Protein AF-A0AAV6XQB9-F1 (afdb_monomer)

Mean predicted aligned error: 14.84 Å

InterPro domains:
  IPR027074 Integrator complex subunit 9 [PTHR46094] (30-256)
  IPR036866 Ribonuclease Z/Hydroxyacylglutathione hydrolase-like [SSF56281] (29-316)

pLDDT: mean 72.4, std 21.16, range [22.03, 95.62]

Solvent-accessible surface area (backbone atoms only — not comparable to full-atom values): 26465 Å² total; per-residue (Å²): 115,74,74,59,58,58,51,51,52,57,56,52,44,62,76,70,71,60,79,74,77,53,66,74,56,53,50,50,52,53,63,52,57,74,69,62,81,89,80,54,72,76,42,79,45,64,50,92,34,38,32,34,42,33,36,32,42,14,6,60,38,72,85,39,50,23,39,41,39,36,38,74,58,47,32,37,28,41,42,44,50,22,28,53,65,36,98,46,8,27,46,34,54,62,74,81,52,46,80,23,48,31,51,47,71,70,60,64,37,83,73,93,62,91,71,76,80,73,75,72,71,91,68,94,61,55,74,68,58,52,43,52,53,28,52,51,64,50,64,50,58,63,68,52,50,55,50,51,51,52,51,49,50,53,43,51,56,45,50,54,36,40,75,72,57,34,62,42,81,44,76,47,70,50,64,54,58,51,57,51,48,51,43,49,46,56,52,52,33,58,74,72,72,53,90,55,50,32,36,38,33,28,80,54,36,68,58,56,61,57,52,68,71,72,54,54,88,41,30,16,68,75,46,42,53,33,44,77,68,72,42,76,72,55,60,64,63,56,31,39,76,71,69,37,39,44,73,33,58,50,79,83,47,92,82,67,82,59,82,33,29,40,36,40,28,40,54,86,61,55,64,66,68,71,44,52,90,56,64,89,70,92,80,88,89,84,89,83,86,72,90,77,30,33,43,64,74,48,48,55,34,49,47,69,64,35,61,46,46,32,38,55,50,85,47,58,87,73,50,71,84,70,92,59,98,68,86,73,46,69,46,56,91,96,58,88,76,84,80,67,74,71,59,90,73,75,76,64,48,61,38,68,82,45,51,73,65,63,56,72,44,78,40,88,90,73,84,40,60,47,57,75,82,82,60,36,81,45,67,49,76,24,34,42,32,36,34,70,53,87,86,74,86,73,83,89,78,94,82,84,82,93,79,80,100,72,82,84,71,85,60,101,71,89,67,85,72,88,78,82,86,75,82,74,58,75,71,62,56,54,52,54,56,56,64,73,73,107

Secondary structure (DSSP, 8-state):
-HHHHHHHHHHHHHHTT--PPPHHHHHHHHHHHTTPPP--BT-EEEETTTEEEEEEE-SSSTT-EEEEEEETTEEEEEE-S--SS-SSBPP---GGGTT-SEEEE---BPPSS-------------HHHHHHHHHHHHT-SHHHHHHHHHHHHHHHHHHHHHHTT--EEEE---HHHHHHHHHHHHHHHHHTT----EEEE-TTHHHHHHHTTT-GGGB-HHHHHHHHTT--S-HHHHHHHTTSEEEES-TT-TT---SS-EEEE-BTB-HHHHHGGG-S------------S-BHHHHHHHHHHH--SEEEGGGGGTS----SSS--EEE-TTPPP------SS--EEE-HHHHTT--EEEETTTTEEEE----EEEEETTEEEEE------------------------SSS---PPP-----HHHHHHHHHHT--

Foldseek 3Di:
DVVVVVVVVVVVCVVLPPPDDDPVVVVVVVVVVVPDDDDDAPGWDDDPQFKTKHWHDQQPAQPHTKIWIAGLQFIEIEREFHAQDHPWFAGGPLVVLARHQYYHYPDADDDPDPDDPPPPPPDPDDLVVLLVVLVCVRPDCVQVVVQVVLLLVLLVVLVVQLVVQAEAAAAEAGLRSVLVNLVSNVVSCVVVVHQAAEEEEALCQVVSVVVSPPCQVGTYPVLVVCVVVVHDSGPQVVCVVVRRYYYYHALPPPPNPDTSHYYYYYHPPPVCSSCVVVPPDDDDDDDDDHRRGHHLVSVQSSCSNRVHQEEAPVCVVVHDPDPDPDHHYYDDDPDDDDRGRPCPPADEAEPPVQLLQFDWDQDPPPRATDGDTDFDWDRGNSHTYGDNDDDPDDDDDDDDDDDDDDDWDDDPPPDTDHDDDHGDDPVSVVVSVVVVVD

Sequence (438 aa):
MQKAHSLSIVEENKAYGLSEIPEPLLKLLRDCMLKVESLKYGEEVCYNGILILKAFSSGLEIGTCNWSITGPKGSFAYISNSVFTSATATSFNYEALKRSDVIVYSDFSSSDAPDKFDNASQSTLSFDDANSEASTALLNADEYLEEMEKLDFICSCSMDAINSGGSVLIPIGRIGIILRLLERFALGLASENVKVPIFVVSSVAEELMAFTNIIPEWLCERWQDRLYSGQPLFYHEEMIKDGRLYLFPSIHSRNLLDPKSLFVMEEGVDANLALLPFRPVAMKAFQCSFLSGLKIQKSQHLLKILQPRHFPETLRQHISPVKTSSWFDYYSKSKTLHIPNTKEDSEIDIEVELARQLNYTKLKQQDMNISRLKGALVVKDGRFVANQGTGKKGVQDRSRKAGTPGIELEELGGRSYPCCFTKLESRVLAASQAASQG

Nearest PDB structures (foldseek):
  7sn8-assembly1_I  TM=7.537E-01  e=1.782E-21  Drosophila melanogaster
  7pks-assembly1_i  TM=6.955E-01  e=2.136E-21  Homo sapiens
  8rc4-assembly1_i  TM=7.092E-01  e=1.090E-20  Homo sapiens
  8r2d-assembly1_B  TM=6.041E-01  e=9.441E-11  Homo sapiens
  8rc4-assembly1_k  TM=5.294E-01  e=1.639E-11  Homo sapiens

Radius of gyration: 30.22 Å; Cα contacts (8 Å, |Δi|>4): 568; chains: 1; bounding box: 80×54×92 Å

Structure (mmCIF, N/CA/C/O backbone):
data_AF-A0AAV6XQB9-F1
#
_entry.id   AF-A0AAV6XQB9-F1
#
loop_
_atom_site.group_PDB
_atom_site.id
_atom_site.type_symbol
_atom_site.label_atom_id
_atom_site.label_alt_id
_atom_site.label_comp_id
_atom_site.label_asym_id
_atom_site.label_entity_id
_atom_site.label_seq_id
_atom_site.pdbx_PDB_ins_code
_atom_site.Cartn_x
_atom_site.Cartn_y
_atom_site.Cartn_z
_atom_site.occupancy
_atom_site.B_iso_or_equiv
_atom_site.auth_seq_id
_atom_site.auth_comp_id
_atom_site.auth_asym_id
_atom_site.auth_atom_id
_atom_site.pdbx_PDB_model_num
ATOM 1 N N . MET A 1 1 ? -31.267 -20.004 5.397 1.00 33.47 1 MET A N 1
ATOM 2 C CA . MET A 1 1 ? -31.120 -18.754 6.179 1.00 33.47 1 MET A CA 1
ATOM 3 C C . MET A 1 1 ? -30.191 -17.719 5.524 1.00 33.47 1 MET A C 1
ATOM 5 O O . MET A 1 1 ? -30.511 -16.547 5.616 1.00 33.47 1 MET A O 1
ATOM 9 N N . GLN A 1 2 ? -29.152 -18.093 4.758 1.00 28.95 2 GLN A N 1
ATOM 10 C CA . GLN A 1 2 ? -28.299 -17.149 3.989 1.00 28.95 2 GLN A CA 1
ATOM 11 C C . GLN A 1 2 ? -29.017 -16.321 2.897 1.00 28.95 2 GLN A C 1
ATOM 13 O O . GLN A 1 2 ? -28.632 -15.188 2.626 1.00 28.95 2 GLN A O 1
ATOM 18 N N . LYS A 1 3 ? -30.094 -16.845 2.293 1.00 26.11 3 LYS A N 1
ATOM 19 C CA . LYS A 1 3 ? -30.870 -16.130 1.258 1.00 26.11 3 LYS A CA 1
ATOM 20 C C . LYS A 1 3 ? -31.756 -15.001 1.808 1.00 26.11 3 LYS A C 1
ATOM 22 O O . LYS A 1 3 ? -32.140 -14.117 1.059 1.00 26.11 3 LYS A O 1
ATOM 27 N N . ALA A 1 4 ? -32.088 -15.038 3.101 1.00 27.38 4 ALA A N 1
ATOM 28 C CA . ALA A 1 4 ? -32.913 -14.014 3.748 1.00 27.38 4 ALA A CA 1
ATOM 29 C C . ALA A 1 4 ? -32.079 -12.798 4.197 1.00 27.38 4 ALA A C 1
ATOM 31 O O . ALA A 1 4 ? -32.572 -11.679 4.161 1.00 27.38 4 ALA A O 1
ATOM 32 N N . HIS A 1 5 ? -30.801 -13.010 4.537 1.00 33.94 5 HIS A N 1
ATOM 33 C CA . HIS A 1 5 ? -29.859 -11.943 4.904 1.00 33.94 5 HIS A CA 1
ATOM 34 C C . HIS A 1 5 ? -29.379 -11.109 3.705 1.00 33.94 5 HIS A C 1
ATOM 36 O O . HIS A 1 5 ? -29.116 -9.922 3.840 1.00 33.94 5 HIS A O 1
ATOM 42 N N . SER A 1 6 ? -29.294 -11.710 2.516 1.00 34.44 6 SER A N 1
ATOM 43 C CA . SER A 1 6 ? -28.944 -10.993 1.280 1.00 34.44 6 SER A CA 1
ATOM 44 C C . SER A 1 6 ? -30.076 -10.070 0.811 1.00 34.44 6 SER A C 1
ATOM 46 O O . SER A 1 6 ? -29.811 -8.984 0.312 1.00 34.44 6 SER A O 1
ATOM 48 N N . LEU A 1 7 ? -31.337 -10.459 1.032 1.00 32.03 7 LEU A N 1
ATOM 49 C CA . LEU A 1 7 ? -32.508 -9.622 0.749 1.00 32.03 7 LEU A CA 1
ATOM 50 C C . LEU A 1 7 ? -32.638 -8.436 1.721 1.00 32.03 7 LEU A C 1
ATOM 52 O O . LEU A 1 7 ? -33.006 -7.351 1.282 1.00 32.03 7 LEU A O 1
ATOM 56 N N . SER A 1 8 ? -32.280 -8.599 3.003 1.00 39.69 8 SER A N 1
ATOM 57 C CA . SER A 1 8 ? -32.370 -7.503 3.982 1.00 39.69 8 SER A CA 1
ATOM 58 C C . SER A 1 8 ? -31.352 -6.387 3.732 1.00 39.69 8 SER A C 1
ATOM 60 O O . SER A 1 8 ? -31.676 -5.222 3.925 1.00 39.69 8 SER A O 1
ATOM 62 N N . ILE A 1 9 ? -30.154 -6.725 3.242 1.00 43.25 9 ILE A N 1
ATOM 63 C CA . ILE A 1 9 ? -29.116 -5.743 2.879 1.00 43.25 9 ILE A CA 1
ATOM 64 C C . ILE A 1 9 ? -29.533 -4.943 1.632 1.00 43.25 9 ILE A C 1
ATOM 66 O O . ILE A 1 9 ? -29.318 -3.736 1.565 1.00 43.25 9 ILE A O 1
ATOM 70 N N . VAL A 1 10 ? -30.182 -5.594 0.659 1.00 42.09 10 VAL A N 1
ATOM 71 C CA . VAL A 1 10 ? -30.707 -4.934 -0.553 1.00 42.09 10 VAL A CA 1
ATOM 72 C C . VAL A 1 10 ? -31.860 -3.978 -0.219 1.00 42.09 10 VAL A C 1
ATOM 74 O O . VAL A 1 10 ? -31.963 -2.899 -0.803 1.00 42.09 10 VAL A O 1
ATOM 77 N N . GLU A 1 11 ? -32.726 -4.340 0.730 1.00 38.72 11 GLU A N 1
ATOM 78 C CA . GLU A 1 11 ? -33.806 -3.458 1.188 1.00 38.72 11 GLU A CA 1
ATOM 79 C C . GLU A 1 11 ? -33.295 -2.293 2.053 1.00 38.72 11 GLU A C 1
ATOM 81 O O . GLU A 1 11 ? -33.786 -1.174 1.899 1.00 38.72 11 GLU A O 1
ATOM 86 N N . GLU A 1 12 ? -32.269 -2.504 2.888 1.00 43.62 12 GLU A N 1
ATOM 87 C CA . GLU A 1 12 ? -31.626 -1.432 3.664 1.00 43.62 12 GLU A CA 1
ATOM 88 C C . GLU A 1 12 ? -30.863 -0.445 2.768 1.00 43.62 12 GLU A C 1
ATOM 90 O O . GLU A 1 12 ? -31.026 0.762 2.926 1.00 43.62 12 GLU A O 1
ATOM 95 N N . ASN A 1 13 ? -30.123 -0.908 1.755 1.00 42.16 13 ASN A N 1
ATOM 96 C CA . ASN A 1 13 ? -29.387 -0.025 0.837 1.00 42.16 13 ASN A CA 1
ATOM 97 C C . ASN A 1 13 ? -30.308 0.892 0.008 1.00 42.16 13 ASN A C 1
ATOM 99 O O . ASN A 1 13 ? -29.942 2.031 -0.293 1.00 42.16 13 ASN A O 1
ATOM 103 N N . LYS A 1 14 ? -31.539 0.449 -0.291 1.00 40.25 14 LYS A N 1
ATOM 104 C CA . LYS A 1 14 ? -32.573 1.288 -0.924 1.00 40.25 14 LYS A CA 1
ATOM 105 C C . LYS A 1 14 ? -33.081 2.407 -0.016 1.00 40.25 14 LYS A C 1
ATOM 107 O O . LYS A 1 14 ? -33.463 3.458 -0.527 1.00 40.25 14 LYS A O 1
ATOM 112 N N . ALA A 1 15 ? -33.082 2.211 1.303 1.00 41.91 15 ALA A N 1
ATOM 113 C CA . ALA A 1 15 ? -33.551 3.213 2.260 1.00 41.91 15 ALA A CA 1
ATOM 114 C C . ALA A 1 15 ? -32.586 4.408 2.403 1.00 41.91 15 ALA A C 1
ATOM 116 O O . ALA A 1 15 ? -33.024 5.495 2.775 1.00 41.91 15 ALA A O 1
ATOM 117 N N . TYR A 1 16 ? -31.302 4.234 2.056 1.00 43.53 16 TYR A N 1
ATOM 118 C CA . TYR A 1 16 ? -30.253 5.254 2.213 1.00 43.53 16 TYR A CA 1
ATOM 119 C C . TYR A 1 16 ? -29.838 5.965 0.914 1.00 43.53 16 TYR A C 1
ATOM 121 O O . TYR A 1 16 ? -28.901 6.759 0.927 1.00 43.53 16 TYR A O 1
ATOM 129 N N . GLY A 1 17 ? -30.529 5.730 -0.208 1.00 38.50 17 GLY A N 1
ATOM 130 C CA . GLY A 1 17 ? -30.311 6.493 -1.445 1.00 38.50 17 GLY A CA 1
ATOM 131 C C . GLY A 1 17 ? -28.944 6.284 -2.112 1.00 38.50 17 GLY A C 1
ATOM 132 O O . GLY A 1 17 ? -28.567 7.074 -2.978 1.00 38.50 17 GLY A O 1
ATOM 133 N N . LEU A 1 18 ? -28.210 5.229 -1.748 1.00 49.78 18 LEU A N 1
ATOM 134 C CA . LEU A 1 18 ? -27.000 4.816 -2.453 1.00 49.78 18 LEU A CA 1
ATOM 135 C C . LEU A 1 18 ? -27.424 4.256 -3.815 1.00 49.78 18 LEU A C 1
ATOM 137 O O . LEU A 1 18 ? -28.077 3.218 -3.895 1.00 49.78 18 LEU A O 1
ATOM 141 N N . SER A 1 19 ? -27.109 4.971 -4.895 1.00 48.19 19 SER A N 1
ATOM 142 C CA . SER A 1 19 ? -27.397 4.507 -6.251 1.00 48.19 19 SER A CA 1
ATOM 143 C C . SER A 1 19 ? -26.644 3.200 -6.504 1.00 48.19 19 SER A C 1
ATOM 145 O O . SER A 1 19 ? -25.418 3.218 -6.625 1.00 48.19 19 SER A O 1
ATOM 147 N N . GLU A 1 20 ? -27.359 2.075 -6.578 1.00 64.00 20 GLU A N 1
ATOM 148 C CA . GLU A 1 20 ? -26.778 0.809 -7.027 1.00 64.00 20 GLU A CA 1
ATOM 149 C C . GLU A 1 20 ? -26.096 1.035 -8.381 1.00 64.00 20 GLU A C 1
ATOM 151 O O . GLU A 1 20 ? -26.683 1.599 -9.311 1.00 64.00 20 GLU A O 1
ATOM 156 N N . ILE A 1 21 ? -24.832 0.619 -8.481 1.00 66.50 21 ILE A N 1
ATOM 157 C CA . ILE A 1 21 ? -24.097 0.619 -9.745 1.00 66.50 21 ILE A CA 1
ATOM 158 C C . ILE A 1 21 ? -24.926 -0.214 -10.736 1.00 66.50 21 ILE A C 1
ATOM 160 O O . ILE A 1 21 ? -25.202 -1.379 -10.443 1.00 66.50 21 ILE A O 1
ATOM 164 N N . PRO A 1 22 ? -25.335 0.332 -11.897 1.00 83.12 22 PRO A N 1
ATOM 165 C CA . PRO A 1 22 ? -26.182 -0.400 -12.831 1.00 83.12 22 PRO A CA 1
ATOM 166 C C . PRO A 1 22 ? -25.561 -1.747 -13.226 1.00 83.12 22 PRO A C 1
ATOM 168 O O . PRO A 1 22 ? -24.375 -1.806 -13.547 1.00 83.12 22 PRO A O 1
ATOM 171 N N . GLU A 1 23 ? -26.358 -2.818 -13.285 1.00 82.50 23 GLU A N 1
ATOM 172 C CA . GLU A 1 23 ? -25.892 -4.167 -13.668 1.00 82.50 23 GLU A CA 1
ATOM 173 C C . GLU A 1 23 ? -25.026 -4.217 -14.948 1.00 82.50 23 GLU A C 1
ATOM 175 O O . GLU A 1 23 ? -24.002 -4.905 -14.959 1.00 82.50 23 GLU A O 1
ATOM 180 N N . PRO A 1 24 ? -25.328 -3.455 -16.023 1.00 87.12 24 PRO A N 1
ATOM 181 C CA . PRO A 1 24 ? -24.446 -3.394 -17.189 1.00 87.12 24 PRO A CA 1
ATOM 182 C C . PRO A 1 24 ? -23.031 -2.887 -16.870 1.00 87.12 24 PRO A C 1
ATOM 184 O O . PRO A 1 24 ? -22.060 -3.366 -17.455 1.00 87.12 24 PRO A O 1
ATOM 187 N N . LEU A 1 25 ? -22.905 -1.941 -15.935 1.00 83.50 25 LEU A N 1
ATOM 188 C CA . LEU A 1 25 ? -21.622 -1.400 -15.491 1.00 83.50 25 LEU A CA 1
ATOM 189 C C . LEU A 1 25 ? -20.886 -2.398 -14.587 1.00 83.50 25 LEU A C 1
ATOM 191 O O . LEU A 1 25 ? -19.683 -2.578 -14.752 1.00 83.50 25 LEU A O 1
ATOM 195 N N . LEU A 1 26 ? -21.595 -3.118 -13.710 1.00 82.50 26 LEU A N 1
ATOM 196 C CA . LEU A 1 26 ? -21.008 -4.216 -12.927 1.00 82.50 26 LEU A CA 1
ATOM 197 C C . LEU A 1 26 ? -20.452 -5.323 -13.826 1.00 82.50 26 LEU A C 1
ATOM 199 O O . LEU A 1 26 ? -19.351 -5.822 -13.588 1.00 82.50 26 LEU A O 1
ATOM 203 N N . LYS A 1 27 ? -21.181 -5.687 -14.885 1.00 86.75 27 LYS A N 1
ATOM 204 C CA . LYS A 1 27 ? -20.696 -6.646 -15.881 1.00 86.75 27 LYS A CA 1
ATOM 205 C C . LYS A 1 27 ? -19.424 -6.144 -16.566 1.00 86.75 27 LYS A C 1
ATOM 207 O O . LYS A 1 27 ? -18.450 -6.885 -16.629 1.00 86.75 27 LYS A O 1
ATOM 212 N N . LEU A 1 28 ? -19.411 -4.887 -17.014 1.00 92.25 28 LEU A N 1
ATOM 213 C CA . LEU A 1 28 ? -18.231 -4.286 -17.637 1.00 92.25 28 LEU A CA 1
ATOM 214 C C . LEU A 1 28 ? -17.018 -4.296 -16.696 1.00 92.25 28 LEU A C 1
ATOM 216 O O . LEU A 1 28 ? -15.921 -4.637 -17.126 1.00 92.25 28 LEU A O 1
ATOM 220 N N . LEU A 1 29 ? -17.212 -3.961 -15.417 1.00 88.81 29 LEU A N 1
ATOM 221 C CA . LEU A 1 29 ? -16.146 -4.006 -14.416 1.00 88.81 29 LEU A CA 1
ATOM 222 C C . LEU A 1 29 ? -15.576 -5.421 -14.271 1.00 88.81 29 LEU A C 1
ATOM 224 O O . LEU A 1 29 ? -14.361 -5.589 -14.342 1.00 88.81 29 LEU A O 1
ATOM 228 N N . ARG A 1 30 ? -16.430 -6.446 -14.152 1.00 88.81 30 ARG A N 1
ATOM 229 C CA . ARG A 1 30 ? -15.986 -7.851 -14.096 1.00 88.81 30 ARG A CA 1
ATOM 230 C C . ARG A 1 30 ? -15.210 -8.251 -15.354 1.00 88.81 30 ARG A C 1
ATOM 232 O O . ARG A 1 30 ? -14.126 -8.815 -15.240 1.00 88.81 30 ARG A O 1
ATOM 239 N N . ASP A 1 31 ? -15.719 -7.902 -16.535 1.00 93.12 31 ASP A N 1
ATOM 240 C CA . ASP A 1 31 ? -15.073 -8.201 -17.819 1.00 93.12 31 ASP A CA 1
ATOM 241 C C . ASP A 1 31 ? -13.705 -7.505 -17.959 1.00 93.12 31 ASP A C 1
ATOM 243 O O . ASP A 1 31 ? -12.794 -8.043 -18.590 1.00 93.12 31 ASP A O 1
ATOM 247 N N . CYS A 1 32 ? -13.539 -6.314 -17.375 1.00 94.50 32 CYS A N 1
ATOM 248 C CA . CYS A 1 32 ? -12.252 -5.622 -17.302 1.00 94.50 32 CYS A CA 1
ATOM 249 C C . CYS A 1 32 ? -11.287 -6.310 -16.330 1.00 94.50 32 CYS A C 1
ATOM 251 O O . CYS A 1 32 ? -10.130 -6.514 -16.689 1.00 94.50 32 CYS A O 1
ATOM 253 N N . MET A 1 33 ? -11.752 -6.712 -15.143 1.00 91.06 33 MET A N 1
ATOM 254 C CA . MET A 1 33 ? -10.909 -7.383 -14.145 1.00 91.06 33 MET A CA 1
ATOM 255 C C . MET A 1 33 ? -10.370 -8.731 -14.637 1.00 91.06 33 MET A C 1
ATOM 257 O O . MET A 1 33 ? -9.247 -9.089 -14.303 1.00 91.06 33 MET A O 1
ATOM 261 N N . LEU A 1 34 ? -11.109 -9.442 -15.497 1.00 93.44 34 LEU A N 1
ATOM 262 C CA . LEU A 1 34 ? -10.647 -10.691 -16.124 1.00 93.44 34 LEU A CA 1
ATOM 263 C C . LEU A 1 34 ? -9.473 -10.508 -17.103 1.00 93.44 34 LEU A C 1
ATOM 265 O O . LEU A 1 34 ? -8.852 -11.494 -17.490 1.00 93.44 34 LEU A O 1
ATOM 269 N N . LYS A 1 3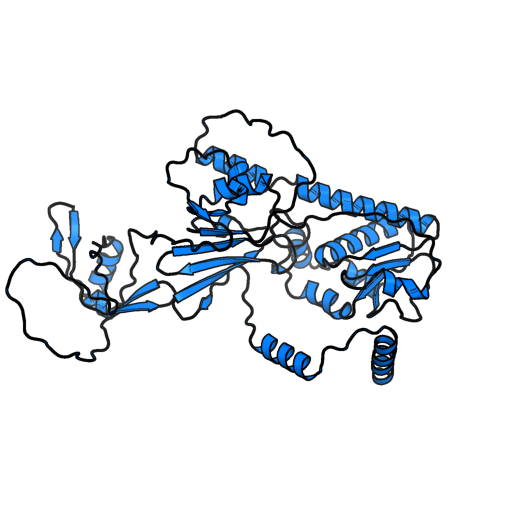5 ? -9.184 -9.273 -17.531 1.00 94.31 35 LYS A N 1
ATOM 270 C CA . LYS A 1 35 ? -8.063 -8.945 -18.430 1.00 94.31 35 LYS A CA 1
ATOM 271 C C . LYS A 1 35 ? -6.820 -8.472 -17.680 1.00 94.31 35 LYS A C 1
ATOM 273 O O . LYS A 1 35 ? -5.807 -8.197 -18.316 1.00 94.31 35 LYS A O 1
ATOM 278 N N . VAL A 1 36 ? -6.918 -8.292 -16.363 1.00 93.38 36 VAL A N 1
ATOM 279 C CA . VAL A 1 36 ? -5.799 -7.842 -15.538 1.00 93.38 36 VAL A CA 1
ATOM 280 C C . VAL A 1 36 ? -4.881 -9.029 -15.288 1.00 93.38 36 VAL A C 1
ATOM 282 O O . VAL A 1 36 ? -5.306 -10.058 -14.768 1.00 93.38 36 VAL A O 1
ATOM 285 N N . GLU A 1 37 ? -3.61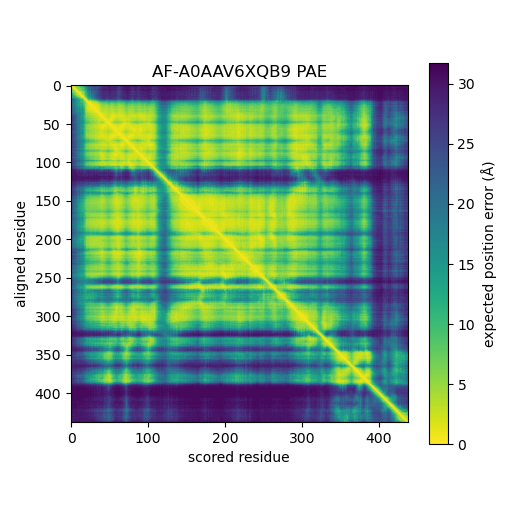4 -8.866 -15.641 1.00 91.38 37 GLU A N 1
ATOM 286 C CA . GLU A 1 37 ? -2.561 -9.828 -15.338 1.00 91.38 37 GLU A CA 1
ATOM 287 C C . GLU A 1 37 ? -1.799 -9.368 -14.092 1.00 91.38 37 GLU A C 1
ATOM 289 O O . GLU A 1 37 ? -1.527 -8.179 -13.910 1.00 91.38 37 GLU A O 1
ATOM 294 N N . SER A 1 38 ? -1.478 -10.311 -13.208 1.00 89.94 38 SER A N 1
ATOM 295 C CA . SER A 1 38 ? -0.704 -10.040 -11.998 1.00 89.94 38 SER A CA 1
ATOM 296 C C . SER A 1 38 ? 0.791 -10.096 -12.290 1.00 89.94 38 SER A C 1
ATOM 298 O O . SER A 1 38 ? 1.248 -11.056 -12.906 1.00 89.94 38 SER A O 1
ATOM 300 N N . LEU A 1 39 ? 1.547 -9.133 -11.763 1.00 92.00 39 LEU A N 1
ATOM 301 C CA . LEU A 1 39 ? 3.009 -9.114 -11.802 1.00 92.00 39 LEU A CA 1
ATOM 302 C C . LEU A 1 39 ? 3.553 -9.042 -10.374 1.00 92.00 39 LEU A C 1
ATOM 304 O O . LEU A 1 39 ? 3.126 -8.183 -9.597 1.00 92.00 39 LEU A O 1
ATOM 308 N N . LYS A 1 40 ? 4.488 -9.926 -10.017 1.00 92.31 40 LYS A N 1
ATOM 309 C CA . LYS A 1 40 ? 5.132 -9.892 -8.697 1.00 92.31 40 LYS A CA 1
ATOM 310 C C . LYS A 1 40 ? 6.226 -8.828 -8.632 1.00 92.31 40 LYS A C 1
ATOM 312 O O . LYS A 1 40 ? 6.766 -8.384 -9.644 1.00 92.31 40 LYS A O 1
ATOM 317 N N . TYR A 1 41 ? 6.601 -8.434 -7.416 1.00 93.31 41 TYR A N 1
ATOM 318 C CA . TYR A 1 41 ? 7.735 -7.532 -7.231 1.00 93.31 41 TYR A CA 1
ATOM 319 C C . TYR A 1 41 ? 9.031 -8.147 -7.758 1.00 93.31 41 TYR A C 1
ATOM 321 O O . TYR A 1 41 ? 9.345 -9.301 -7.478 1.00 93.31 41 TYR A O 1
ATOM 329 N N . GLY A 1 42 ? 9.776 -7.356 -8.527 1.00 91.25 42 GLY A N 1
ATOM 330 C CA . GLY A 1 42 ? 11.018 -7.767 -9.180 1.00 91.25 42 GLY A CA 1
ATOM 331 C C . GLY A 1 42 ? 10.843 -8.674 -10.403 1.00 91.25 42 GLY A C 1
ATOM 332 O O . GLY A 1 42 ? 11.825 -8.904 -11.105 1.00 91.25 42 GLY A O 1
ATOM 333 N N . GLU A 1 43 ? 9.630 -9.155 -10.690 1.00 93.44 43 GLU A N 1
ATOM 334 C CA . GLU A 1 43 ? 9.344 -9.925 -11.899 1.00 93.44 43 GLU A CA 1
ATOM 335 C C . GLU A 1 43 ? 9.436 -9.028 -13.139 1.00 93.44 43 GLU A C 1
ATOM 337 O O . GLU A 1 43 ? 9.018 -7.866 -13.124 1.00 93.44 43 GLU A O 1
ATOM 342 N N . GLU A 1 44 ? 10.004 -9.570 -14.217 1.00 92.88 44 GLU A N 1
ATOM 343 C CA . GLU A 1 44 ? 10.131 -8.879 -15.497 1.00 92.88 44 GLU A CA 1
ATOM 344 C C . GLU A 1 44 ? 9.099 -9.406 -16.483 1.00 92.88 44 GLU A C 1
ATOM 346 O O . GLU A 1 44 ? 9.074 -10.600 -16.781 1.00 92.88 44 GLU A O 1
ATOM 351 N N . VAL A 1 45 ? 8.302 -8.506 -17.055 1.00 93.75 45 VAL A N 1
ATOM 352 C CA . VAL A 1 45 ? 7.401 -8.843 -18.158 1.00 93.75 45 VAL A CA 1
ATOM 353 C C . VAL A 1 45 ? 7.712 -7.988 -19.376 1.00 93.75 45 VAL A C 1
ATOM 355 O O . VAL A 1 45 ? 7.938 -6.780 -19.273 1.00 93.75 45 VAL A O 1
ATOM 358 N N . CYS A 1 46 ? 7.733 -8.619 -20.551 1.00 90.62 46 CYS A N 1
ATOM 359 C CA . CYS A 1 46 ? 7.910 -7.914 -21.809 1.00 90.62 46 CYS A CA 1
ATOM 360 C C . CYS A 1 46 ? 6.557 -7.576 -22.439 1.00 90.62 46 CYS A C 1
ATOM 362 O O . CYS A 1 46 ? 5.826 -8.452 -22.897 1.00 90.62 46 CYS A O 1
ATOM 364 N N . TYR A 1 47 ? 6.246 -6.287 -22.512 1.00 88.44 47 TYR A N 1
ATOM 365 C CA . TYR A 1 47 ? 5.063 -5.766 -23.174 1.00 88.44 47 TYR A CA 1
ATOM 366 C C . TYR A 1 47 ? 5.358 -5.433 -24.643 1.00 88.44 47 TYR A C 1
ATOM 368 O O . TYR A 1 47 ? 6.285 -4.680 -24.966 1.00 88.44 47 TYR A O 1
ATOM 376 N N . ASN A 1 48 ? 4.553 -6.000 -25.548 1.00 85.62 48 ASN A N 1
ATOM 377 C CA . ASN A 1 48 ? 4.659 -5.843 -27.005 1.00 85.62 48 ASN A CA 1
ATOM 378 C C . ASN A 1 48 ? 6.058 -6.138 -27.590 1.00 85.62 48 ASN A C 1
ATOM 380 O O . ASN A 1 48 ? 6.402 -5.610 -28.644 1.00 85.62 48 ASN A O 1
ATOM 384 N N . GLY A 1 49 ? 6.887 -6.943 -26.912 1.00 80.94 49 GLY A N 1
ATOM 385 C CA . GLY A 1 49 ? 8.259 -7.256 -27.340 1.00 80.94 49 GLY A CA 1
ATOM 386 C C . GLY A 1 49 ? 9.262 -6.101 -27.200 1.00 80.94 49 GLY A C 1
ATOM 387 O O . GLY A 1 49 ? 10.441 -6.278 -27.506 1.00 80.94 49 GLY A O 1
ATOM 388 N N . ILE A 1 50 ? 8.815 -4.922 -26.750 1.00 84.81 50 ILE A N 1
ATOM 389 C CA . ILE A 1 50 ? 9.581 -3.667 -26.805 1.00 84.81 50 ILE A CA 1
ATOM 390 C C . ILE A 1 50 ? 9.876 -3.114 -25.413 1.00 84.81 50 ILE A C 1
ATOM 392 O O . ILE A 1 50 ? 10.949 -2.554 -25.200 1.00 84.81 50 ILE A O 1
ATOM 396 N N . LEU A 1 51 ? 8.929 -3.223 -24.481 1.00 89.25 51 LEU A N 1
ATOM 397 C CA . LEU A 1 51 ? 9.047 -2.623 -23.156 1.00 89.25 51 LEU A CA 1
ATOM 398 C C . LEU A 1 51 ? 9.203 -3.713 -22.108 1.00 89.25 51 LEU A C 1
ATOM 400 O O . LEU A 1 51 ? 8.411 -4.646 -22.076 1.00 89.25 51 LEU A O 1
ATOM 404 N N . ILE A 1 52 ? 10.192 -3.577 -21.239 1.00 91.94 52 ILE A N 1
ATOM 405 C CA . ILE A 1 52 ? 10.333 -4.397 -20.039 1.00 91.94 52 ILE A CA 1
ATOM 406 C C . ILE A 1 52 ? 9.725 -3.630 -18.875 1.00 91.94 52 ILE A C 1
ATOM 408 O O . ILE A 1 52 ? 10.156 -2.514 -18.583 1.00 91.94 52 ILE A O 1
ATOM 412 N N . LEU A 1 53 ? 8.724 -4.224 -18.232 1.00 94.44 53 LEU A N 1
ATOM 413 C CA . LEU A 1 53 ? 8.046 -3.683 -17.060 1.00 94.44 53 LEU A CA 1
ATOM 414 C C . LEU A 1 53 ? 8.493 -4.461 -15.822 1.00 94.44 53 LEU A C 1
ATOM 416 O O . LEU A 1 53 ? 8.521 -5.692 -15.849 1.00 94.44 53 LEU A O 1
ATOM 420 N N . LYS A 1 54 ? 8.807 -3.740 -14.744 1.00 95.31 54 LYS A N 1
ATOM 421 C CA . LYS A 1 54 ? 9.056 -4.303 -13.410 1.00 95.31 54 LYS A CA 1
ATOM 422 C C . LYS A 1 54 ? 8.364 -3.461 -12.351 1.00 95.31 54 LYS A C 1
ATOM 424 O O . LYS A 1 54 ? 8.430 -2.231 -12.409 1.00 95.31 54 LYS A O 1
ATOM 429 N N . ALA A 1 55 ? 7.763 -4.118 -11.368 1.00 95.44 55 ALA A N 1
ATOM 430 C CA . ALA A 1 55 ? 7.188 -3.467 -10.197 1.00 95.44 55 ALA A CA 1
ATOM 431 C C . ALA A 1 55 ? 8.099 -3.651 -8.975 1.00 95.44 55 ALA A C 1
ATOM 433 O O . ALA A 1 55 ? 8.653 -4.728 -8.753 1.00 95.44 55 ALA A O 1
ATOM 434 N N . PHE A 1 56 ? 8.225 -2.612 -8.158 1.00 94.88 56 PHE A N 1
ATOM 435 C CA . PHE A 1 56 ? 8.942 -2.625 -6.883 1.00 94.88 56 PHE A CA 1
ATOM 436 C C . PHE A 1 56 ? 8.052 -2.035 -5.799 1.00 94.88 56 PHE A C 1
ATOM 438 O O . PHE A 1 56 ? 7.265 -1.145 -6.095 1.00 94.88 56 PHE A O 1
ATOM 445 N N . SER A 1 57 ? 8.175 -2.483 -4.551 1.00 94.56 57 SER A N 1
ATOM 446 C CA . SER A 1 57 ? 7.367 -1.921 -3.462 1.00 94.56 57 SER A CA 1
ATOM 447 C C . SER A 1 57 ? 7.583 -0.410 -3.311 1.00 94.56 57 SER A C 1
ATOM 449 O O . SER A 1 57 ? 8.718 0.066 -3.408 1.00 94.56 57 SER A O 1
ATOM 451 N N . SER A 1 58 ? 6.508 0.335 -3.039 1.00 93.81 58 SER A N 1
ATOM 452 C CA . SER A 1 58 ? 6.584 1.747 -2.638 1.00 93.81 58 SER A CA 1
ATOM 453 C C . SER A 1 58 ? 6.695 1.938 -1.123 1.00 93.81 58 SER A C 1
ATOM 455 O O . SER A 1 58 ? 6.916 3.056 -0.664 1.00 93.81 58 SER A O 1
ATOM 457 N N . GLY A 1 59 ? 6.512 0.874 -0.335 1.00 91.75 59 GLY A N 1
ATOM 458 C CA . GLY A 1 59 ? 6.533 0.909 1.131 1.00 91.75 59 GLY A CA 1
ATOM 459 C C . GLY A 1 59 ? 5.316 1.551 1.798 1.00 91.75 59 GLY A C 1
ATOM 460 O O . GLY A 1 59 ? 5.156 1.415 3.008 1.00 91.75 59 GLY A O 1
ATOM 461 N N . LEU A 1 60 ? 4.428 2.207 1.047 1.00 90.06 60 LEU A N 1
ATOM 462 C CA . LEU A 1 60 ? 3.280 2.892 1.636 1.00 90.06 60 LEU A CA 1
ATOM 463 C C . LEU A 1 60 ? 2.239 1.910 2.191 1.00 90.06 60 LEU A C 1
ATOM 465 O O . LEU A 1 60 ? 1.865 2.024 3.355 1.00 90.06 60 LEU A O 1
ATOM 469 N N . GLU A 1 61 ? 1.767 0.964 1.381 1.00 90.38 61 GLU A N 1
ATOM 470 C CA . GLU A 1 61 ? 0.695 0.027 1.725 1.00 90.38 61 GLU A CA 1
ATOM 471 C C . GLU A 1 61 ? 0.953 -1.350 1.089 1.00 90.38 61 GLU A C 1
ATOM 473 O O . GLU A 1 61 ? 1.799 -1.508 0.205 1.00 90.38 61 GLU A O 1
ATOM 478 N N . ILE A 1 62 ? 0.238 -2.380 1.544 1.00 90.62 62 ILE A N 1
ATOM 479 C CA . ILE A 1 62 ? 0.340 -3.719 0.954 1.00 90.62 62 ILE A CA 1
ATOM 480 C C . ILE A 1 62 ? -0.077 -3.649 -0.526 1.00 90.62 62 ILE A C 1
ATOM 482 O O . ILE A 1 62 ? -1.182 -3.220 -0.853 1.00 90.62 62 ILE A O 1
ATOM 486 N N . GLY A 1 63 ? 0.818 -4.067 -1.424 1.00 89.56 63 GLY A N 1
ATOM 487 C CA . GLY A 1 63 ? 0.585 -4.079 -2.873 1.00 89.56 63 GLY A CA 1
ATOM 488 C C . GLY A 1 63 ? 0.849 -2.754 -3.604 1.00 89.56 63 GLY A C 1
ATOM 489 O O . GLY A 1 63 ? 0.759 -2.720 -4.834 1.00 89.56 63 GLY A O 1
ATOM 490 N N . THR A 1 64 ? 1.199 -1.661 -2.911 1.00 92.19 64 THR A N 1
ATOM 491 C CA . THR A 1 64 ? 1.561 -0.409 -3.596 1.00 92.19 64 THR A CA 1
ATOM 492 C C . THR A 1 64 ? 2.960 -0.481 -4.188 1.00 92.19 64 THR A C 1
ATOM 494 O O . THR A 1 64 ? 3.909 -0.933 -3.545 1.00 92.19 64 THR A O 1
ATOM 497 N N . CYS A 1 65 ? 3.107 0.016 -5.417 1.00 94.38 65 CYS A N 1
ATOM 498 C CA . CYS A 1 65 ? 4.331 -0.160 -6.181 1.00 94.38 65 CYS A CA 1
ATOM 499 C C . CYS A 1 65 ? 4.801 1.081 -6.940 1.00 94.38 65 CYS A C 1
ATOM 501 O O . CYS A 1 65 ? 4.047 2.007 -7.246 1.00 94.38 65 CYS A O 1
ATOM 503 N N . ASN A 1 66 ? 6.088 1.041 -7.260 1.00 95.62 66 ASN A N 1
ATOM 504 C CA . ASN A 1 66 ? 6.807 1.906 -8.171 1.00 95.62 66 ASN A CA 1
ATOM 505 C C . ASN A 1 66 ? 7.201 1.083 -9.395 1.00 95.62 66 ASN A C 1
ATOM 507 O O . ASN A 1 66 ? 7.615 -0.071 -9.271 1.00 95.62 66 ASN A O 1
ATOM 511 N N . TRP A 1 67 ? 7.079 1.672 -10.578 1.00 95.19 67 TRP A N 1
ATOM 512 C CA . TRP A 1 67 ? 7.307 0.967 -11.835 1.00 95.19 67 TRP A CA 1
ATOM 513 C C . TRP A 1 67 ? 8.633 1.378 -12.447 1.00 95.19 67 TRP A C 1
ATOM 515 O O . TRP A 1 67 ? 8.908 2.567 -12.571 1.00 95.19 67 TRP A O 1
ATOM 525 N N . SER A 1 68 ? 9.424 0.402 -12.881 1.00 94.31 68 SER A N 1
ATOM 526 C CA . SER A 1 68 ? 10.526 0.612 -13.817 1.00 94.31 68 SER A CA 1
ATOM 527 C C . SER A 1 68 ? 10.101 0.113 -15.184 1.00 94.31 68 SER A C 1
ATOM 529 O O . SER A 1 68 ? 9.633 -1.019 -15.329 1.00 94.31 68 SER A O 1
ATOM 531 N N . ILE A 1 69 ? 10.249 0.970 -16.186 1.00 92.38 69 ILE A N 1
ATOM 532 C CA . ILE A 1 69 ? 9.872 0.672 -17.555 1.00 92.38 69 ILE A CA 1
ATOM 533 C C . ILE A 1 69 ? 11.064 0.973 -18.443 1.00 92.38 69 ILE A C 1
ATOM 535 O O . ILE A 1 69 ? 11.511 2.110 -18.579 1.00 92.38 69 ILE A O 1
ATOM 539 N N . THR A 1 70 ? 11.605 -0.080 -19.036 1.00 88.75 70 THR A N 1
ATOM 540 C CA . THR A 1 70 ? 12.823 -0.012 -19.835 1.00 88.75 70 THR A CA 1
ATOM 541 C C . THR A 1 70 ? 12.506 -0.345 -21.278 1.00 88.75 70 THR A C 1
ATOM 543 O O . THR A 1 70 ? 11.908 -1.376 -21.572 1.00 88.75 70 THR A O 1
ATOM 546 N N . GLY A 1 71 ? 12.919 0.532 -22.184 1.00 84.88 71 GLY A N 1
ATOM 547 C CA . GLY A 1 71 ? 12.881 0.293 -23.615 1.00 84.88 71 GLY A CA 1
ATOM 548 C C . GLY A 1 71 ? 14.280 0.324 -24.232 1.00 84.88 71 GLY A C 1
ATOM 549 O O . GLY A 1 71 ? 15.277 0.610 -23.563 1.00 84.88 71 GLY A O 1
ATOM 550 N N . PRO A 1 72 ? 14.368 0.099 -25.549 1.00 77.44 72 PRO A N 1
ATOM 551 C CA . PRO A 1 72 ? 15.644 0.080 -26.257 1.00 77.44 72 PRO A CA 1
ATOM 552 C C . PRO A 1 72 ? 16.366 1.440 -26.261 1.00 77.44 72 PRO A C 1
ATOM 554 O O . PRO A 1 72 ? 17.594 1.480 -26.274 1.00 77.44 72 PRO A O 1
ATOM 557 N N . LYS A 1 73 ? 15.613 2.549 -26.238 1.00 77.00 73 LYS A N 1
ATOM 558 C CA . LYS A 1 73 ? 16.131 3.927 -26.358 1.00 77.00 73 LYS A CA 1
ATOM 559 C C . LYS A 1 73 ? 16.236 4.683 -25.026 1.00 77.00 73 LYS A C 1
ATOM 561 O O . LYS A 1 73 ? 16.635 5.843 -25.028 1.00 77.00 73 LYS A O 1
ATOM 566 N N . GLY A 1 74 ? 15.849 4.055 -23.917 1.00 80.56 74 GLY A N 1
ATOM 567 C CA . GLY A 1 74 ? 15.901 4.671 -22.594 1.00 80.56 74 GLY A CA 1
ATOM 568 C C . GLY A 1 74 ? 14.986 3.998 -21.577 1.00 80.56 74 GLY A C 1
ATOM 569 O O . GLY A 1 74 ? 14.214 3.092 -21.908 1.00 80.56 74 GLY A O 1
ATOM 570 N N . SER A 1 75 ? 15.079 4.456 -20.336 1.00 85.69 75 SER A N 1
ATOM 571 C CA . SER A 1 75 ? 14.333 3.935 -19.190 1.00 85.69 75 SER A CA 1
ATOM 572 C C . SER A 1 75 ? 13.576 5.038 -18.449 1.00 85.69 75 SER A C 1
ATOM 574 O O . SER A 1 75 ? 14.017 6.185 -18.356 1.00 85.69 75 SER A O 1
ATOM 576 N N . PHE A 1 76 ? 12.419 4.690 -17.895 1.00 88.19 76 PHE A N 1
ATOM 577 C CA . PHE A 1 76 ? 11.638 5.572 -17.043 1.00 88.19 76 PHE A CA 1
ATOM 578 C C . PHE A 1 76 ? 11.191 4.858 -15.776 1.00 88.19 76 PHE A C 1
ATOM 580 O O . PHE A 1 76 ? 10.767 3.705 -15.815 1.00 88.19 76 PHE A O 1
ATOM 587 N N . ALA A 1 77 ? 11.265 5.568 -14.654 1.00 91.62 77 ALA A N 1
ATOM 588 C CA . ALA A 1 77 ? 10.688 5.129 -13.396 1.00 91.62 77 ALA A CA 1
ATOM 589 C C . ALA A 1 77 ? 9.465 5.979 -13.051 1.00 91.62 77 ALA A C 1
ATOM 591 O O . ALA A 1 77 ? 9.506 7.206 -13.146 1.00 91.62 77 ALA A O 1
ATOM 592 N N . TYR A 1 78 ? 8.386 5.329 -12.627 1.00 91.88 78 TYR A N 1
ATOM 593 C CA . TYR A 1 78 ? 7.220 5.974 -12.037 1.00 91.88 78 TYR A CA 1
ATOM 594 C C . TYR A 1 78 ? 7.212 5.700 -10.536 1.00 91.88 78 TYR A C 1
ATOM 596 O O . TYR A 1 78 ? 7.038 4.556 -10.109 1.00 91.88 78 TYR A O 1
ATOM 604 N N . ILE A 1 79 ? 7.422 6.753 -9.753 1.00 91.75 79 ILE A N 1
ATOM 605 C CA . ILE A 1 79 ? 7.396 6.722 -8.296 1.00 91.75 79 ILE A CA 1
ATOM 606 C C . ILE A 1 79 ? 6.025 7.223 -7.849 1.00 91.75 79 ILE A C 1
ATOM 608 O O . ILE A 1 79 ? 5.707 8.407 -7.978 1.00 91.75 79 ILE A O 1
ATOM 612 N N . SER A 1 80 ? 5.211 6.293 -7.358 1.00 91.75 80 SER A N 1
ATOM 613 C CA . SER A 1 80 ? 3.945 6.585 -6.703 1.00 91.75 80 SER A CA 1
ATOM 614 C C . SER A 1 80 ? 4.183 7.103 -5.278 1.00 91.75 80 SER A C 1
ATOM 616 O O . SER A 1 80 ? 5.329 7.243 -4.829 1.00 91.75 80 SER A O 1
ATOM 618 N N . ASN A 1 81 ? 3.114 7.377 -4.529 1.00 88.94 81 ASN A N 1
ATOM 619 C CA . ASN A 1 81 ? 3.238 7.740 -3.123 1.00 88.94 81 ASN A CA 1
ATOM 620 C C . ASN A 1 81 ? 3.999 6.631 -2.374 1.00 88.94 81 ASN A C 1
ATOM 622 O O . ASN A 1 81 ? 3.565 5.477 -2.312 1.00 88.94 81 ASN A O 1
ATOM 626 N N . SER A 1 82 ? 5.168 6.997 -1.847 1.00 91.19 82 SER A N 1
ATOM 627 C CA . SER A 1 82 ? 6.156 6.057 -1.319 1.00 91.19 82 SER A CA 1
ATOM 628 C C . SER A 1 82 ? 6.631 6.470 0.067 1.00 91.19 82 SER A C 1
ATOM 630 O O . SER A 1 82 ? 6.749 7.661 0.351 1.00 91.19 82 SER A O 1
ATOM 632 N N . VAL A 1 83 ? 6.968 5.483 0.892 1.00 90.25 83 VAL A N 1
ATOM 633 C CA . VAL A 1 83 ? 7.604 5.650 2.204 1.00 90.25 83 VAL A CA 1
ATOM 634 C C . VAL A 1 83 ? 8.794 4.695 2.276 1.00 90.25 83 VAL A C 1
ATOM 636 O O . VAL A 1 83 ? 8.700 3.543 1.859 1.00 90.25 83 VAL A O 1
ATOM 639 N N . PHE A 1 84 ? 9.938 5.163 2.778 1.00 89.69 84 PHE A N 1
ATOM 640 C CA . PHE A 1 84 ? 11.165 4.355 2.788 1.00 89.69 84 PHE A CA 1
ATOM 641 C C . PHE A 1 84 ? 11.117 3.198 3.773 1.00 89.69 84 PHE A C 1
ATOM 643 O O . PHE A 1 84 ? 11.576 2.104 3.457 1.00 89.69 84 PHE A O 1
ATOM 650 N N . THR A 1 85 ? 10.548 3.443 4.946 1.00 86.56 85 THR A N 1
ATOM 651 C CA . THR A 1 85 ? 10.454 2.494 6.049 1.00 86.56 85 THR A CA 1
ATOM 652 C C . THR A 1 85 ? 8.986 2.290 6.402 1.00 86.56 85 THR A C 1
ATOM 654 O O . THR A 1 85 ? 8.245 3.249 6.590 1.00 86.56 85 THR A O 1
ATOM 657 N N . SER A 1 86 ? 8.541 1.035 6.458 1.00 86.94 86 SER A N 1
ATOM 658 C CA . SER A 1 86 ? 7.130 0.699 6.662 1.00 86.94 86 SER A CA 1
ATOM 659 C C . SER A 1 86 ? 6.952 -0.280 7.812 1.00 86.94 86 SER A C 1
ATOM 661 O O . SER A 1 86 ? 7.714 -1.235 7.963 1.00 86.94 86 SER A O 1
ATOM 663 N N . ALA A 1 87 ? 5.910 -0.060 8.614 1.00 85.12 87 ALA A N 1
ATOM 664 C CA . ALA A 1 87 ? 5.530 -0.948 9.712 1.00 85.12 87 ALA A CA 1
ATOM 665 C C . ALA A 1 87 ? 4.770 -2.202 9.245 1.00 85.12 87 ALA A C 1
ATOM 667 O O . ALA A 1 87 ? 4.590 -3.142 10.027 1.00 85.12 87 ALA A O 1
ATOM 668 N N . THR A 1 88 ? 4.293 -2.203 7.997 1.00 87.94 88 THR A N 1
ATOM 669 C CA . THR A 1 88 ? 3.379 -3.232 7.488 1.00 87.94 88 THR A CA 1
ATOM 670 C C . THR A 1 88 ? 3.824 -3.786 6.142 1.00 87.94 88 THR 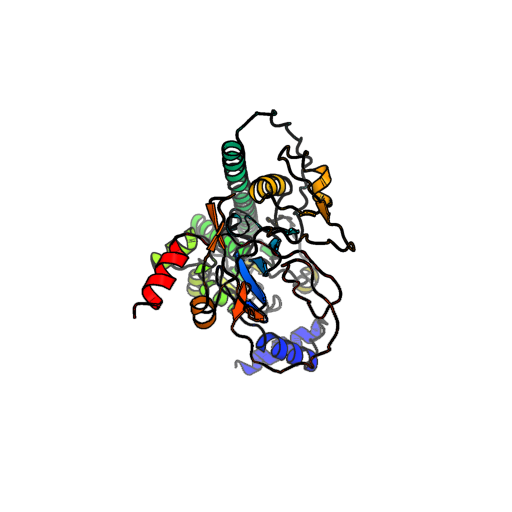A C 1
ATOM 672 O O . THR A 1 88 ? 3.923 -5.003 6.010 1.00 87.94 88 THR A O 1
ATOM 675 N N . ALA A 1 89 ? 4.118 -2.930 5.163 1.00 91.94 89 ALA A N 1
ATOM 676 C CA . ALA A 1 89 ? 4.472 -3.343 3.806 1.00 91.94 89 ALA A CA 1
ATOM 677 C C . ALA A 1 89 ? 5.989 -3.516 3.630 1.00 91.94 89 ALA A C 1
ATOM 679 O O . ALA A 1 89 ? 6.784 -3.009 4.418 1.00 91.94 89 ALA A O 1
ATOM 680 N N . THR A 1 90 ? 6.421 -4.207 2.577 1.00 92.62 90 THR A N 1
ATOM 681 C CA . THR A 1 90 ? 7.840 -4.258 2.196 1.00 92.62 90 THR A CA 1
ATOM 682 C C . THR A 1 90 ? 8.373 -2.847 1.940 1.00 92.62 90 THR A C 1
ATOM 684 O O . THR A 1 90 ? 7.742 -2.083 1.215 1.00 92.62 90 THR A O 1
ATOM 687 N N . SER A 1 91 ? 9.539 -2.501 2.486 1.00 92.00 91 SER A N 1
ATOM 688 C CA . SER A 1 91 ? 10.167 -1.181 2.325 1.00 92.00 91 SER A CA 1
ATOM 689 C C . SER A 1 91 ? 10.374 -0.773 0.861 1.00 92.00 91 SER A C 1
ATOM 691 O O . SER A 1 91 ? 10.507 -1.617 -0.030 1.00 92.00 91 SER A O 1
ATOM 693 N N . PHE A 1 92 ? 10.438 0.537 0.605 1.00 92.88 92 PHE A N 1
ATOM 694 C CA . PHE A 1 92 ? 10.685 1.052 -0.740 1.00 92.88 92 PHE A CA 1
ATOM 695 C C . PHE A 1 92 ? 12.093 0.679 -1.231 1.00 92.88 92 PHE A C 1
ATOM 697 O O . PHE A 1 92 ? 13.100 1.201 -0.754 1.00 92.88 92 PHE A O 1
ATOM 704 N N . ASN A 1 93 ? 12.157 -0.172 -2.256 1.00 89.94 93 ASN A N 1
ATOM 705 C CA . ASN A 1 93 ? 13.386 -0.506 -2.972 1.00 89.94 93 ASN A CA 1
ATOM 706 C C . ASN A 1 93 ? 13.727 0.553 -4.042 1.00 89.94 93 ASN A C 1
ATOM 708 O O . ASN A 1 93 ? 13.549 0.336 -5.242 1.00 89.94 93 ASN A O 1
ATOM 712 N N . TYR A 1 94 ? 14.206 1.720 -3.607 1.00 90.25 94 TYR A N 1
ATOM 713 C CA . TYR A 1 94 ? 14.629 2.793 -4.517 1.00 90.25 94 TYR A CA 1
ATOM 714 C C . TYR A 1 94 ? 15.906 2.457 -5.297 1.00 90.25 94 TYR A C 1
ATOM 716 O O . TYR A 1 94 ? 16.119 2.976 -6.391 1.00 90.25 94 TYR A O 1
ATOM 724 N N . GLU A 1 95 ? 16.742 1.565 -4.767 1.00 89.00 95 GLU A N 1
ATOM 725 C CA . GLU A 1 95 ? 17.969 1.081 -5.404 1.00 89.00 95 GLU A CA 1
ATOM 726 C C . GLU A 1 95 ? 17.700 0.477 -6.786 1.00 89.00 95 GLU A C 1
ATOM 728 O O . GLU A 1 95 ? 18.434 0.734 -7.741 1.00 89.00 95 GLU A O 1
ATOM 733 N N . ALA A 1 96 ? 16.587 -0.245 -6.925 1.00 88.19 96 ALA A N 1
ATOM 734 C CA . ALA A 1 96 ? 16.158 -0.827 -8.192 1.00 88.19 96 ALA A CA 1
ATOM 735 C C . ALA A 1 96 ? 15.789 0.210 -9.272 1.00 88.19 96 ALA A C 1
ATOM 737 O O . ALA A 1 96 ? 15.678 -0.139 -10.448 1.00 88.19 96 ALA A O 1
ATOM 738 N N . LEU A 1 97 ? 15.604 1.477 -8.889 1.00 89.25 97 LEU A N 1
ATOM 739 C CA . LEU A 1 97 ? 15.274 2.581 -9.794 1.00 89.25 97 LEU A CA 1
ATOM 740 C C . LEU A 1 97 ? 16.499 3.421 -10.181 1.00 89.25 97 LEU A C 1
ATOM 742 O O . LEU A 1 97 ? 16.369 4.359 -10.978 1.00 89.25 97 LEU A O 1
ATOM 746 N N . LYS A 1 98 ? 17.688 3.098 -9.651 1.00 83.44 98 LYS A N 1
ATOM 747 C CA . LYS A 1 98 ? 18.941 3.737 -10.066 1.00 83.44 98 LYS A CA 1
ATOM 748 C C . LYS A 1 98 ? 19.130 3.582 -11.574 1.00 83.44 98 LYS A C 1
ATOM 750 O O . LYS A 1 98 ? 18.816 2.540 -12.142 1.00 83.44 98 LYS A O 1
ATOM 755 N N . ARG A 1 99 ? 19.715 4.604 -12.211 1.00 75.94 99 ARG A N 1
ATOM 756 C CA . ARG A 1 99 ? 19.993 4.653 -13.665 1.00 75.94 99 ARG A CA 1
ATOM 757 C C . ARG A 1 99 ? 18.754 4.815 -14.556 1.00 75.94 99 ARG A C 1
ATOM 759 O O . ARG A 1 99 ? 18.830 4.555 -15.755 1.00 75.94 99 ARG A O 1
ATOM 766 N N . SER A 1 100 ? 17.627 5.244 -13.992 1.00 84.50 100 SER A N 1
ATOM 767 C CA . SER A 1 100 ? 16.472 5.653 -14.795 1.00 84.50 100 SER A CA 1
ATOM 768 C C . SER A 1 100 ? 16.757 6.987 -15.486 1.00 84.50 100 SER A C 1
ATOM 770 O O . SER A 1 100 ? 17.176 7.941 -14.830 1.00 84.50 100 SER A O 1
ATOM 772 N N . ASP A 1 101 ? 16.517 7.083 -16.795 1.00 80.44 101 ASP A N 1
ATOM 773 C CA . ASP A 1 101 ? 16.769 8.329 -17.534 1.00 80.44 101 ASP A CA 1
ATOM 774 C C . ASP A 1 101 ? 15.779 9.436 -17.144 1.00 80.44 101 ASP A C 1
ATOM 776 O O . ASP A 1 101 ? 16.131 10.622 -17.083 1.00 80.44 101 ASP A O 1
ATOM 780 N N . VAL A 1 102 ? 14.534 9.041 -16.864 1.00 83.44 102 VAL A N 1
ATOM 781 C CA . VAL A 1 102 ? 13.437 9.921 -16.448 1.00 83.44 102 VAL A CA 1
ATOM 782 C C . VAL A 1 102 ? 12.752 9.351 -15.217 1.00 83.44 102 VAL A C 1
ATOM 784 O O . VAL A 1 102 ? 12.467 8.156 -15.161 1.00 83.44 102 VAL A O 1
ATOM 787 N N . ILE A 1 103 ? 12.436 10.215 -14.251 1.00 84.94 103 ILE A N 1
ATOM 788 C CA . ILE A 1 103 ? 11.668 9.828 -13.065 1.00 84.94 103 ILE A CA 1
ATOM 789 C C . ILE A 1 103 ? 10.415 10.683 -12.954 1.00 84.94 103 ILE A C 1
ATOM 791 O O . ILE A 1 103 ? 10.470 11.903 -12.786 1.00 84.94 103 ILE A O 1
ATOM 795 N N . VAL A 1 104 ? 9.270 10.017 -13.037 1.00 86.06 104 VAL A N 1
ATOM 796 C CA . VAL A 1 104 ? 7.950 10.619 -12.892 1.00 86.06 104 VAL A CA 1
ATOM 797 C C . VAL A 1 104 ? 7.457 10.383 -11.472 1.00 86.06 104 VAL A C 1
ATOM 799 O O . VAL A 1 104 ? 7.405 9.241 -11.031 1.00 86.06 104 VAL A O 1
ATOM 802 N N . TYR A 1 105 ? 7.087 11.451 -10.771 1.00 84.56 105 TYR A N 1
ATOM 803 C CA . TYR A 1 105 ? 6.499 11.376 -9.433 1.00 84.56 105 TYR A CA 1
ATOM 804 C C . TYR A 1 105 ? 4.983 11.583 -9.509 1.00 84.56 105 TYR A C 1
ATOM 806 O O . TYR A 1 105 ? 4.528 12.445 -10.264 1.00 84.56 105 TYR A O 1
ATOM 814 N N . SER A 1 106 ? 4.210 10.808 -8.740 1.00 79.94 106 SER A N 1
ATOM 815 C CA . SER A 1 106 ? 2.754 10.980 -8.635 1.00 79.94 106 SER A CA 1
ATOM 816 C C . SER A 1 106 ? 2.380 12.237 -7.855 1.00 79.94 106 SER A C 1
ATOM 818 O O . SER A 1 106 ? 1.636 13.067 -8.371 1.00 79.94 106 SER A O 1
ATOM 820 N N . ASP A 1 107 ? 2.894 12.365 -6.630 1.00 70.19 107 ASP A N 1
ATOM 821 C CA . ASP A 1 107 ? 2.652 13.486 -5.726 1.00 70.19 107 ASP A CA 1
ATOM 822 C C . ASP A 1 107 ? 3.655 13.470 -4.553 1.00 70.19 107 ASP A C 1
ATOM 824 O O . ASP A 1 107 ? 4.276 12.441 -4.267 1.00 70.19 107 ASP A O 1
ATOM 828 N N . PHE A 1 108 ? 3.808 14.603 -3.866 1.00 73.31 108 PHE A N 1
ATOM 829 C CA . PHE A 1 108 ? 4.589 14.723 -2.629 1.00 73.31 108 PHE A CA 1
ATOM 830 C C . PHE A 1 108 ? 3.653 15.039 -1.467 1.00 73.31 108 PHE A C 1
ATOM 832 O O . PHE A 1 108 ? 2.731 15.839 -1.610 1.00 73.31 108 PHE A O 1
ATOM 839 N N . SER A 1 109 ? 3.899 14.465 -0.289 1.00 72.19 109 SER A N 1
ATOM 840 C CA . SER A 1 109 ? 3.109 14.833 0.888 1.00 72.19 109 SER A CA 1
ATOM 841 C C . SER A 1 109 ? 3.426 16.282 1.281 1.00 72.19 109 SER A C 1
ATOM 843 O O . SER A 1 109 ? 4.601 16.616 1.485 1.00 72.19 109 SER A O 1
ATOM 845 N N . SER A 1 110 ? 2.405 17.135 1.414 1.00 58.72 110 SER A N 1
ATOM 846 C CA . SER A 1 110 ? 2.567 18.492 1.943 1.00 58.72 110 SER A CA 1
ATOM 847 C C . SER A 1 110 ? 3.112 18.427 3.371 1.00 58.72 110 SER A C 1
ATOM 849 O O . SER A 1 110 ? 2.518 17.785 4.234 1.00 58.72 110 SER A O 1
ATOM 851 N N . SER A 1 111 ? 4.254 19.066 3.623 1.00 50.81 111 SER A N 1
ATOM 852 C CA . SER A 1 111 ? 4.744 19.258 4.989 1.00 50.81 111 SER A CA 1
ATOM 853 C C . SER A 1 111 ? 3.975 20.416 5.625 1.00 50.81 111 SER A C 1
ATOM 855 O O . SER A 1 111 ? 4.040 21.530 5.109 1.00 50.81 111 SER A O 1
ATOM 857 N N . ASP A 1 112 ? 3.276 20.171 6.735 1.00 42.56 112 ASP A N 1
ATOM 858 C CA . ASP A 1 112 ? 2.583 21.213 7.515 1.00 42.56 112 ASP A CA 1
ATOM 859 C C . ASP A 1 112 ? 3.536 22.058 8.388 1.00 42.56 112 ASP A C 1
ATOM 861 O O . ASP A 1 112 ? 3.098 22.984 9.071 1.00 42.56 112 ASP A O 1
ATOM 865 N N . ALA A 1 113 ? 4.846 21.789 8.367 1.00 39.88 113 ALA A N 1
ATOM 866 C CA . ALA A 1 113 ? 5.830 22.549 9.134 1.00 39.88 113 ALA A CA 1
ATOM 867 C C . ALA A 1 113 ? 6.715 23.417 8.220 1.00 39.88 113 ALA A C 1
ATOM 869 O O . ALA A 1 113 ? 7.331 22.888 7.284 1.00 39.88 113 ALA A O 1
ATOM 870 N N . PRO A 1 114 ? 6.849 24.734 8.487 1.00 37.62 114 PRO A N 1
ATOM 871 C CA . PRO A 1 114 ? 7.927 25.536 7.933 1.00 37.62 114 PRO A CA 1
ATOM 872 C C . PRO A 1 114 ? 9.210 25.198 8.698 1.00 37.62 114 PRO A C 1
ATOM 874 O O . PRO A 1 114 ? 9.673 25.972 9.538 1.00 37.62 114 PRO A O 1
ATOM 877 N N . ASP A 1 115 ? 9.778 24.026 8.435 1.00 40.53 115 ASP A N 1
ATOM 878 C CA . ASP A 1 115 ? 11.080 23.697 8.990 1.00 40.53 115 ASP A CA 1
ATOM 879 C C . ASP A 1 115 ? 12.132 24.561 8.308 1.00 40.53 115 ASP A C 1
ATOM 881 O O . ASP A 1 115 ? 12.255 24.619 7.078 1.00 40.53 115 ASP A O 1
ATOM 885 N N . LYS A 1 116 ? 12.860 25.297 9.147 1.00 38.19 116 LYS A N 1
ATOM 886 C CA . LYS A 1 116 ? 14.014 26.087 8.746 1.00 38.19 116 LYS A CA 1
ATOM 887 C C . LYS A 1 116 ? 14.953 25.158 7.989 1.00 38.19 116 LYS A C 1
ATOM 889 O O . LYS A 1 116 ? 15.377 24.137 8.517 1.00 38.19 116 LYS A O 1
ATOM 894 N N . PHE A 1 117 ? 15.278 25.536 6.757 1.00 42.09 117 PHE A N 1
ATOM 895 C CA . PHE A 1 117 ? 16.459 25.020 6.087 1.00 42.09 117 PHE A CA 1
ATOM 896 C C . PHE A 1 117 ? 17.654 25.344 6.983 1.00 42.09 117 PHE A C 1
ATOM 898 O O . PHE A 1 117 ? 18.184 26.457 6.941 1.00 42.09 117 PHE A O 1
ATOM 905 N N . ASP A 1 118 ? 18.075 24.385 7.798 1.00 37.06 118 ASP A N 1
ATOM 906 C CA . ASP A 1 118 ? 19.444 24.383 8.262 1.00 37.06 118 ASP A CA 1
ATOM 907 C C . ASP A 1 118 ? 20.276 24.192 7.000 1.00 37.06 118 ASP A C 1
ATOM 909 O O . ASP A 1 118 ? 20.237 23.154 6.338 1.00 37.06 118 ASP A O 1
ATOM 913 N N . ASN A 1 119 ? 20.946 25.274 6.601 1.00 36.94 119 ASN A N 1
ATOM 914 C CA . ASN A 1 119 ? 22.013 25.245 5.617 1.00 36.94 119 ASN A CA 1
ATOM 915 C C . ASN A 1 119 ? 23.050 24.253 6.151 1.00 36.94 119 ASN A C 1
ATOM 917 O O . ASN A 1 119 ? 23.963 24.643 6.879 1.00 36.94 119 ASN A O 1
ATOM 921 N N . ALA A 1 120 ? 22.882 22.969 5.830 1.00 36.53 120 ALA A N 1
ATOM 922 C CA . ALA A 1 120 ? 23.902 21.970 6.041 1.00 36.53 120 ALA A CA 1
ATOM 923 C C . ALA A 1 120 ? 25.135 22.495 5.313 1.00 36.53 120 ALA A C 1
ATOM 925 O O . ALA A 1 120 ? 25.130 22.702 4.093 1.00 36.53 120 ALA A O 1
ATOM 926 N N . SER A 1 121 ? 26.129 22.848 6.121 1.00 39.91 121 SER A N 1
ATOM 927 C CA . SER A 1 121 ? 27.424 23.360 5.725 1.00 39.91 121 SER A CA 1
ATOM 928 C C . SER A 1 121 ? 27.885 22.647 4.465 1.00 39.91 121 SER A C 1
ATOM 930 O O . SER A 1 121 ? 27.877 21.420 4.418 1.00 39.91 121 SER A O 1
ATOM 932 N N . GLN A 1 122 ? 28.273 23.420 3.449 1.00 40.38 122 GLN A N 1
ATOM 933 C CA . GLN A 1 122 ? 28.921 22.906 2.248 1.00 40.38 122 GLN A CA 1
ATOM 934 C C . GLN A 1 122 ? 30.187 22.147 2.657 1.00 40.38 122 GLN A C 1
ATOM 936 O O . GLN A 1 122 ? 31.268 22.723 2.751 1.00 40.38 122 GLN A O 1
ATOM 941 N N . SER A 1 123 ? 30.050 20.855 2.926 1.00 35.91 123 SER A N 1
ATOM 942 C CA . SER A 1 123 ? 31.161 19.938 3.044 1.00 35.91 123 SER A CA 1
ATOM 943 C C . SER A 1 123 ? 31.479 19.459 1.632 1.00 35.91 123 SER A C 1
ATOM 945 O O . SER A 1 123 ? 30.647 18.917 0.903 1.00 35.91 123 SER A O 1
ATOM 947 N N . THR A 1 124 ? 32.702 19.740 1.198 1.00 36.22 124 THR A N 1
ATOM 948 C CA . THR A 1 124 ? 33.334 19.123 0.031 1.00 36.22 124 THR A CA 1
ATOM 949 C C . THR A 1 124 ? 33.539 17.638 0.322 1.00 36.22 124 THR A C 1
ATOM 951 O O . THR A 1 124 ? 34.641 17.221 0.668 1.00 36.22 124 THR A O 1
ATOM 954 N N . LEU A 1 125 ? 32.463 16.857 0.264 1.00 42.09 125 LEU A N 1
ATOM 955 C CA . LEU A 1 125 ? 32.502 15.405 0.383 1.00 42.09 125 LEU A CA 1
ATOM 956 C C . LEU A 1 125 ? 32.620 14.774 -1.002 1.00 42.09 125 LEU A C 1
ATOM 958 O O . LEU A 1 125 ? 32.140 15.318 -2.002 1.00 42.09 125 LEU A O 1
ATOM 962 N N . SER A 1 126 ? 33.301 13.632 -1.055 1.00 49.38 126 SER A N 1
ATOM 963 C CA . SER A 1 126 ? 33.348 12.806 -2.255 1.00 49.38 126 SER A CA 1
ATOM 964 C C . SER A 1 126 ? 31.929 12.342 -2.621 1.00 49.38 126 SER A C 1
ATOM 966 O O . SER A 1 126 ? 31.038 12.286 -1.771 1.00 49.38 126 SER A O 1
ATOM 968 N N . PHE A 1 127 ? 31.689 12.037 -3.898 1.00 51.12 127 PHE A N 1
ATOM 969 C CA . PHE A 1 127 ? 30.371 11.598 -4.369 1.00 51.12 127 PHE A CA 1
ATOM 970 C C . PHE A 1 127 ? 29.855 10.359 -3.610 1.00 51.12 127 PHE A C 1
ATOM 972 O O . PHE A 1 127 ? 28.670 10.279 -3.285 1.00 51.12 127 PHE A O 1
ATOM 979 N N . ASP A 1 128 ? 30.763 9.446 -3.260 1.00 54.19 128 ASP A N 1
ATOM 980 C CA . ASP A 1 128 ? 30.447 8.222 -2.525 1.00 54.19 128 ASP A CA 1
ATOM 981 C C . ASP A 1 128 ? 30.067 8.506 -1.058 1.00 54.19 128 ASP A C 1
ATOM 983 O O . ASP A 1 128 ? 29.100 7.928 -0.553 1.00 54.19 128 ASP A O 1
ATOM 987 N N . ASP A 1 129 ? 30.738 9.458 -0.398 1.00 55.94 129 ASP A N 1
ATOM 988 C CA . ASP A 1 129 ? 30.398 9.885 0.970 1.00 55.94 129 ASP A CA 1
ATOM 989 C C . ASP A 1 129 ? 29.028 10.584 1.024 1.00 55.94 129 ASP A C 1
ATOM 991 O O . ASP A 1 129 ? 28.221 10.320 1.917 1.00 55.94 129 ASP A O 1
ATOM 995 N N . ALA A 1 130 ? 28.721 11.422 0.025 1.00 59.84 130 ALA A N 1
ATOM 996 C CA . ALA A 1 130 ? 27.434 12.112 -0.078 1.00 59.84 130 ALA A CA 1
ATOM 997 C C . ALA A 1 130 ? 26.260 11.146 -0.329 1.00 59.84 130 ALA A C 1
ATOM 999 O O . ALA A 1 130 ? 25.140 11.385 0.131 1.00 59.84 130 ALA A O 1
ATOM 1000 N N . ASN A 1 131 ? 26.502 10.044 -1.046 1.00 65.62 131 ASN A N 1
ATOM 1001 C CA . ASN A 1 131 ? 25.501 9.008 -1.292 1.00 65.62 131 ASN A CA 1
ATOM 1002 C C . ASN A 1 131 ? 25.222 8.164 -0.032 1.00 65.62 131 ASN A C 1
ATOM 1004 O O . ASN A 1 131 ? 24.074 7.793 0.224 1.00 65.62 131 ASN A O 1
ATOM 1008 N N . SER A 1 132 ? 26.251 7.900 0.779 1.00 72.88 132 SER A N 1
ATOM 1009 C CA . SER A 1 132 ? 26.125 7.204 2.069 1.00 72.88 132 SER A CA 1
ATOM 1010 C C . SER A 1 132 ? 25.307 8.013 3.087 1.00 72.88 132 SER A C 1
ATOM 1012 O O . SER A 1 132 ? 24.360 7.500 3.692 1.00 72.88 132 SER A O 1
ATOM 1014 N N . GLU A 1 133 ? 25.596 9.312 3.210 1.00 76.25 133 GLU A N 1
ATOM 1015 C CA . GLU A 1 133 ? 24.841 10.228 4.074 1.00 76.25 133 GLU A CA 1
ATOM 1016 C C . GLU A 1 133 ? 23.379 10.356 3.615 1.00 76.25 133 GLU A C 1
ATOM 1018 O O . GLU A 1 133 ? 22.457 10.234 4.422 1.00 76.25 133 GLU A O 1
ATOM 1023 N N . ALA A 1 134 ? 23.145 10.506 2.306 1.00 75.81 134 ALA A N 1
ATOM 1024 C CA . ALA A 1 134 ? 21.794 10.579 1.757 1.00 75.81 134 ALA A CA 1
ATOM 1025 C C . ALA A 1 134 ? 20.988 9.294 1.995 1.00 75.81 134 ALA A C 1
ATOM 1027 O O . ALA A 1 134 ? 19.812 9.371 2.344 1.00 75.81 134 ALA A O 1
ATOM 1028 N N . SER A 1 135 ? 21.614 8.123 1.853 1.00 78.31 135 SER A N 1
ATOM 1029 C CA . SER A 1 135 ? 20.953 6.834 2.101 1.00 78.31 135 SER A CA 1
ATOM 1030 C C . SER A 1 135 ? 20.570 6.684 3.576 1.00 78.31 135 SER A C 1
ATOM 1032 O O . SER A 1 135 ? 19.470 6.233 3.891 1.00 78.31 135 SER A O 1
ATOM 1034 N N . THR A 1 136 ? 21.440 7.140 4.482 1.00 81.81 136 THR A N 1
ATOM 1035 C CA . THR A 1 136 ? 21.170 7.163 5.928 1.00 81.81 136 THR A CA 1
ATOM 1036 C C . THR A 1 136 ? 20.007 8.100 6.263 1.00 81.81 136 THR A C 1
ATOM 1038 O O . THR A 1 136 ? 19.115 7.724 7.020 1.00 81.81 136 THR A O 1
ATOM 1041 N N . ALA A 1 137 ? 19.961 9.288 5.651 1.00 81.38 137 ALA A N 1
ATOM 1042 C CA . ALA A 1 137 ? 18.871 10.246 5.836 1.00 81.38 137 ALA A CA 1
ATOM 1043 C C . ALA A 1 137 ? 17.520 9.730 5.304 1.00 81.38 137 ALA A C 1
ATOM 1045 O O . ALA A 1 137 ? 16.478 10.006 5.893 1.00 81.38 137 ALA A O 1
ATOM 1046 N N . LEU A 1 138 ? 17.513 8.956 4.211 1.00 83.06 138 LEU A N 1
ATOM 1047 C CA . LEU A 1 138 ? 16.290 8.330 3.693 1.00 83.06 138 LEU A CA 1
ATOM 1048 C C . LEU A 1 138 ? 15.723 7.266 4.634 1.00 83.06 138 LEU A C 1
ATOM 1050 O O . LEU A 1 138 ? 14.505 7.186 4.821 1.00 83.06 138 LEU A O 1
ATOM 1054 N N . LEU A 1 139 ? 16.617 6.452 5.196 1.00 81.31 139 LEU A N 1
ATOM 1055 C CA . LEU A 1 139 ? 16.293 5.311 6.049 1.00 81.31 139 LEU A CA 1
ATOM 1056 C C . LEU A 1 139 ? 16.126 5.690 7.528 1.00 81.31 139 LEU A C 1
ATOM 1058 O O . LEU A 1 139 ? 15.968 4.796 8.360 1.00 81.31 139 LEU A O 1
ATOM 1062 N N . ASN A 1 140 ? 16.138 6.984 7.872 1.00 81.25 140 ASN A N 1
ATOM 1063 C CA . ASN A 1 140 ? 15.871 7.405 9.242 1.00 81.25 140 ASN A CA 1
ATOM 1064 C C . ASN A 1 140 ? 14.485 6.915 9.702 1.00 81.25 140 ASN A C 1
ATOM 1066 O O . ASN A 1 140 ? 13.501 6.898 8.952 1.00 81.25 140 ASN A O 1
ATOM 1070 N N . ALA A 1 141 ? 14.420 6.481 10.959 1.00 78.94 141 ALA A N 1
ATOM 1071 C CA . ALA A 1 141 ? 13.213 5.900 11.533 1.00 78.94 141 ALA A CA 1
ATOM 1072 C C . ALA A 1 141 ? 12.214 6.958 12.029 1.00 78.94 141 ALA A C 1
ATOM 1074 O O . ALA A 1 141 ? 11.143 6.583 12.487 1.00 78.94 141 ALA A O 1
ATOM 1075 N N . ASP A 1 142 ? 12.533 8.252 11.928 1.00 82.00 142 ASP A N 1
ATOM 1076 C CA . ASP A 1 142 ? 11.748 9.346 12.516 1.00 82.00 142 ASP A CA 1
ATOM 1077 C C . ASP A 1 142 ? 10.280 9.314 12.064 1.00 82.00 142 ASP A C 1
ATOM 1079 O O . ASP A 1 142 ? 9.377 9.319 12.891 1.00 82.00 142 ASP A O 1
ATOM 1083 N N . GLU A 1 143 ? 10.026 9.164 10.760 1.00 80.69 143 GLU A N 1
ATOM 1084 C CA . GLU A 1 143 ? 8.659 9.087 10.214 1.00 80.69 143 GLU A CA 1
ATOM 1085 C C . GLU A 1 143 ? 7.896 7.849 10.707 1.00 80.69 143 GLU A C 1
ATOM 1087 O O . GLU A 1 143 ? 6.706 7.925 11.009 1.00 80.69 143 GLU A O 1
ATOM 1092 N N . TYR A 1 144 ? 8.588 6.713 10.818 1.00 82.94 144 TYR A N 1
ATOM 1093 C CA . TYR A 1 144 ? 8.022 5.483 11.367 1.00 82.94 144 TYR A CA 1
ATOM 1094 C C . TYR A 1 144 ? 7.682 5.647 12.856 1.00 82.94 144 TYR A C 1
ATOM 1096 O O . TYR A 1 144 ? 6.625 5.203 13.301 1.00 82.94 144 TYR A O 1
ATOM 1104 N N . LEU A 1 145 ? 8.556 6.298 13.631 1.00 86.19 145 LEU A N 1
ATOM 1105 C CA . LEU A 1 145 ? 8.330 6.568 15.050 1.00 86.19 145 LEU A CA 1
ATOM 1106 C C . LEU A 1 145 ? 7.152 7.530 15.245 1.00 86.19 145 LEU A C 1
ATOM 1108 O O . LEU A 1 145 ? 6.261 7.217 16.030 1.00 86.19 145 LEU A O 1
ATOM 1112 N N . GLU A 1 146 ? 7.081 8.615 14.467 1.00 85.94 146 GLU A N 1
ATOM 1113 C CA . GLU A 1 146 ? 5.936 9.539 14.443 1.00 85.94 146 GLU A CA 1
ATOM 1114 C C . GLU A 1 146 ? 4.615 8.799 14.162 1.00 85.94 146 GLU A C 1
ATOM 1116 O O . GLU A 1 146 ? 3.584 9.069 14.782 1.00 85.94 146 GLU A O 1
ATOM 1121 N N . GLU A 1 147 ? 4.616 7.860 13.211 1.00 88.00 147 GLU A N 1
ATOM 1122 C CA . GLU A 1 147 ? 3.435 7.059 12.883 1.00 88.00 147 GLU A CA 1
ATOM 1123 C C . GLU A 1 147 ? 3.045 6.107 14.025 1.00 88.00 147 GLU A C 1
ATOM 1125 O O . GLU A 1 147 ? 1.861 5.957 14.344 1.00 88.00 147 GLU A O 1
ATOM 1130 N N . MET A 1 148 ? 4.030 5.510 14.696 1.00 88.69 148 MET A N 1
ATOM 1131 C CA . MET A 1 148 ? 3.794 4.652 15.856 1.00 88.69 148 MET A CA 1
ATOM 1132 C C . MET A 1 148 ? 3.272 5.429 17.069 1.00 88.69 148 MET A C 1
ATOM 1134 O O . MET A 1 148 ? 2.372 4.929 17.745 1.00 88.69 148 MET A O 1
ATOM 1138 N N . GLU A 1 149 ? 3.758 6.647 17.309 1.00 91.56 149 GLU A N 1
ATOM 1139 C CA . GLU A 1 149 ? 3.252 7.547 18.354 1.00 91.56 149 GLU A CA 1
ATOM 1140 C C . GLU A 1 149 ? 1.796 7.953 18.099 1.00 91.56 149 GLU A C 1
ATOM 1142 O O . GLU A 1 149 ? 0.984 7.974 19.023 1.00 91.56 149 GLU A O 1
ATOM 1147 N N . LYS A 1 150 ? 1.426 8.208 16.838 1.00 92.38 150 LYS A N 1
ATOM 1148 C CA . LYS A 1 150 ? 0.034 8.482 16.440 1.00 92.38 150 LYS A CA 1
ATOM 1149 C C . LYS A 1 150 ? -0.893 7.301 16.728 1.00 92.38 150 LYS A C 1
ATOM 1151 O O . LYS A 1 150 ? -1.995 7.497 17.241 1.00 92.38 150 LYS A O 1
ATOM 1156 N N . LEU A 1 151 ? -0.448 6.079 16.432 1.00 93.44 151 LEU A N 1
ATOM 1157 C CA . LEU A 1 151 ? -1.188 4.858 16.769 1.00 93.44 151 LEU A CA 1
ATOM 1158 C C . LEU A 1 151 ? -1.364 4.702 18.285 1.00 93.44 151 LEU A C 1
ATOM 1160 O O . LEU A 1 151 ? -2.456 4.361 18.742 1.00 93.44 151 LEU A O 1
ATOM 1164 N N . ASP A 1 152 ? -0.313 4.974 19.057 1.00 93.31 152 ASP A N 1
ATOM 1165 C CA . ASP A 1 152 ? -0.349 4.905 20.521 1.00 93.31 152 ASP A CA 1
ATOM 1166 C C . ASP A 1 152 ? -1.265 5.974 21.124 1.00 93.31 152 ASP A C 1
ATOM 1168 O O . ASP A 1 152 ? -2.058 5.677 22.019 1.00 93.31 152 ASP A O 1
ATOM 1172 N N . PHE A 1 153 ? -1.246 7.186 20.571 1.00 93.69 153 PHE A N 1
ATOM 1173 C CA . PHE A 1 153 ? -2.165 8.257 20.939 1.00 93.69 153 PHE A CA 1
ATOM 1174 C C . PHE A 1 153 ? -3.631 7.867 20.699 1.00 93.69 153 PHE A C 1
ATOM 1176 O O . PHE A 1 153 ? -4.460 8.005 21.602 1.00 93.69 153 PHE A O 1
ATOM 1183 N N . ILE A 1 154 ? -3.956 7.326 19.516 1.00 94.44 154 ILE A N 1
ATOM 1184 C CA . ILE A 1 154 ? -5.313 6.845 19.205 1.00 94.44 154 ILE A CA 1
ATOM 1185 C C . ILE A 1 154 ? -5.720 5.737 20.178 1.00 94.44 154 ILE A C 1
ATOM 1187 O O . ILE A 1 154 ? -6.841 5.759 20.693 1.00 94.44 154 ILE A O 1
ATOM 1191 N N . CYS A 1 155 ? -4.819 4.792 20.463 1.00 94.25 155 CYS A N 1
ATOM 1192 C CA . CYS A 1 155 ? -5.077 3.717 21.413 1.00 94.25 155 CYS A CA 1
ATOM 1193 C C . CYS A 1 155 ? -5.386 4.272 22.810 1.00 94.25 155 CYS A C 1
ATOM 1195 O O . CYS A 1 155 ? -6.414 3.923 23.383 1.00 94.25 155 CYS A O 1
ATOM 1197 N N . SER A 1 156 ? -4.566 5.190 23.325 1.00 93.19 156 SER A N 1
ATOM 1198 C CA . SER A 1 156 ? -4.766 5.817 24.638 1.00 93.19 156 SER A CA 1
ATOM 1199 C C . SER A 1 156 ? -6.098 6.567 24.727 1.00 93.19 156 SER A C 1
ATOM 1201 O O . SER A 1 156 ? -6.882 6.307 25.636 1.00 93.19 156 SER A O 1
ATOM 1203 N N . CYS A 1 157 ? -6.415 7.417 23.746 1.00 93.25 157 CYS A N 1
ATOM 1204 C CA . CYS A 1 157 ? -7.695 8.133 23.707 1.00 93.25 157 CYS A CA 1
ATOM 1205 C C . CYS A 1 157 ? -8.896 7.179 23.652 1.00 93.25 157 CYS A C 1
ATOM 1207 O O . CYS A 1 157 ? -9.949 7.450 24.235 1.00 93.25 157 CYS A O 1
ATOM 1209 N N . SER A 1 158 ? -8.743 6.052 22.956 1.00 93.38 158 SER A N 1
ATOM 1210 C CA . SER A 1 158 ? -9.781 5.027 22.872 1.00 93.38 158 SER A CA 1
ATOM 1211 C C . SER A 1 158 ? -9.995 4.326 24.213 1.00 93.38 158 SER A C 1
ATOM 1213 O O . SER A 1 158 ? -11.141 4.139 24.621 1.00 93.38 158 SER A O 1
ATOM 1215 N N . MET A 1 159 ? -8.913 3.991 24.922 1.00 91.88 159 MET A N 1
ATOM 1216 C CA . MET A 1 159 ? -8.980 3.403 26.264 1.00 91.88 159 MET A CA 1
ATOM 1217 C C . MET A 1 159 ? -9.646 4.360 27.258 1.00 91.88 159 MET A C 1
ATOM 1219 O O . MET A 1 159 ? -10.554 3.952 27.980 1.00 91.88 159 MET A O 1
ATOM 1223 N N . ASP A 1 160 ? -9.307 5.651 27.230 1.00 91.81 160 ASP A N 1
ATOM 1224 C CA . ASP A 1 160 ? -9.943 6.669 28.078 1.00 91.81 160 ASP A CA 1
ATOM 1225 C C . ASP A 1 160 ? -11.456 6.774 27.831 1.00 91.81 160 ASP A C 1
ATOM 1227 O O . ASP A 1 160 ? -12.256 6.874 28.772 1.00 91.81 160 ASP A O 1
ATOM 1231 N N . ALA A 1 161 ? -11.868 6.734 26.559 1.00 90.94 161 ALA A N 1
ATOM 1232 C CA . ALA A 1 161 ? -13.275 6.756 26.177 1.00 90.94 161 ALA A CA 1
ATOM 1233 C C . ALA A 1 161 ? -14.016 5.512 26.692 1.00 90.94 161 ALA A C 1
ATOM 1235 O O . ALA A 1 161 ? -15.076 5.648 27.305 1.00 90.94 161 ALA A O 1
ATOM 1236 N N . ILE A 1 162 ? -13.434 4.323 26.516 1.00 90.94 162 ILE A N 1
ATOM 1237 C CA . ILE A 1 162 ? -13.976 3.046 27.004 1.00 90.94 162 ILE A CA 1
ATOM 1238 C C . ILE A 1 162 ? -14.100 3.035 28.530 1.00 90.94 162 ILE A C 1
ATOM 1240 O O . ILE A 1 162 ? -15.143 2.651 29.074 1.00 90.94 162 ILE A O 1
ATOM 1244 N N . ASN A 1 163 ? -13.055 3.479 29.229 1.00 90.12 163 ASN A N 1
ATOM 1245 C CA . ASN A 1 163 ? -13.004 3.531 30.689 1.00 90.12 163 ASN A CA 1
ATOM 1246 C C . ASN A 1 163 ? -14.048 4.510 31.246 1.00 90.12 163 ASN A C 1
ATOM 1248 O O . ASN A 1 163 ? -14.668 4.244 32.276 1.00 90.12 163 ASN A O 1
ATOM 1252 N N . SER A 1 164 ? -14.348 5.575 30.497 1.00 89.62 164 SER A N 1
ATOM 1253 C CA . SER A 1 164 ? -15.448 6.508 30.779 1.00 89.62 164 SER A CA 1
ATOM 1254 C C . SER A 1 164 ? -16.838 5.971 30.397 1.00 89.62 164 SER A C 1
ATOM 1256 O O . SER A 1 164 ? -17.844 6.643 30.617 1.00 89.62 164 SER A O 1
ATOM 1258 N N . GLY A 1 165 ? -16.920 4.771 29.819 1.00 87.12 165 GLY A N 1
ATOM 1259 C CA . GLY A 1 165 ? -18.158 4.128 29.385 1.00 87.12 165 GLY A CA 1
ATOM 1260 C C . GLY A 1 165 ? -18.669 4.538 28.002 1.00 87.12 165 GLY A C 1
ATOM 1261 O O . GLY A 1 165 ? -19.798 4.198 27.657 1.00 87.12 165 GLY A O 1
ATOM 1262 N N . GLY A 1 166 ? -17.860 5.254 27.222 1.00 87.75 166 GLY A N 1
ATOM 1263 C CA . GLY A 1 166 ? -18.152 5.628 25.842 1.00 87.75 166 GLY A CA 1
ATOM 1264 C C . GLY A 1 166 ? -17.735 4.565 24.822 1.00 87.75 166 GLY A C 1
ATOM 1265 O O . GLY A 1 166 ? -17.035 3.606 25.142 1.00 87.75 166 GLY A O 1
ATOM 1266 N N . SER A 1 167 ? -18.157 4.770 23.575 1.00 87.88 167 SER A N 1
ATOM 1267 C CA . SER A 1 167 ? -17.741 3.983 22.408 1.00 87.88 167 SER A CA 1
ATOM 1268 C C . SER A 1 167 ? -16.869 4.834 21.483 1.00 87.88 167 SER A C 1
ATOM 1270 O O . SER A 1 167 ? -16.958 6.064 21.497 1.00 87.88 167 SER A O 1
ATOM 1272 N N . VAL A 1 168 ? -16.037 4.188 20.670 1.00 90.06 168 VAL A N 1
ATOM 1273 C CA . VAL A 1 168 ? -15.070 4.854 19.784 1.00 90.06 168 VAL A CA 1
ATOM 1274 C C . VAL A 1 168 ? -15.383 4.506 18.339 1.00 90.06 168 VAL A C 1
ATOM 1276 O O . VAL A 1 168 ? -15.643 3.348 18.034 1.00 90.06 168 VAL A O 1
ATOM 1279 N N . LEU A 1 169 ? -15.322 5.497 17.450 1.00 87.94 169 LEU A N 1
ATOM 1280 C CA . LEU A 1 169 ? -15.448 5.318 16.006 1.00 87.94 169 LEU A CA 1
ATOM 1281 C C . LEU A 1 169 ? -14.189 5.839 15.309 1.00 87.94 169 LEU A C 1
ATOM 1283 O O . LEU A 1 169 ? -13.818 6.996 15.495 1.00 87.94 169 LEU A O 1
ATOM 1287 N N . ILE A 1 170 ? -13.568 4.989 14.494 1.00 90.12 170 ILE A N 1
ATOM 1288 C CA . ILE A 1 170 ? -12.338 5.270 13.752 1.00 90.12 170 ILE A CA 1
ATOM 1289 C C . ILE A 1 170 ? -12.607 5.040 12.261 1.00 90.12 170 ILE A C 1
ATOM 1291 O O . ILE A 1 170 ? -12.543 3.897 11.803 1.00 90.12 170 ILE A O 1
ATOM 1295 N N . PRO A 1 171 ? -12.934 6.096 11.498 1.00 87.69 171 PRO A N 1
ATOM 1296 C CA . PRO A 1 171 ? -13.022 6.017 10.045 1.00 87.69 171 PRO A CA 1
ATOM 1297 C C . PRO A 1 171 ? -11.613 6.001 9.429 1.00 87.69 171 PRO A C 1
ATOM 1299 O O . PRO A 1 171 ? -10.833 6.925 9.657 1.00 87.69 171 PRO A O 1
ATOM 1302 N N . ILE A 1 172 ? -11.273 4.957 8.670 1.00 87.56 172 ILE A N 1
ATOM 1303 C CA . ILE A 1 172 ? -9.962 4.778 8.040 1.00 87.56 172 ILE A CA 1
ATOM 1304 C C . ILE A 1 172 ? -10.009 3.802 6.851 1.00 87.56 172 ILE A C 1
ATOM 1306 O O . ILE A 1 172 ? -10.558 2.713 6.957 1.00 87.56 172 ILE A O 1
ATOM 1310 N N . GLY A 1 173 ? -9.414 4.166 5.709 1.00 84.50 173 GLY A N 1
ATOM 1311 C CA . GLY A 1 173 ? -9.416 3.343 4.482 1.00 84.50 173 GLY A CA 1
ATOM 1312 C C . GLY A 1 173 ? -8.136 2.545 4.236 1.00 84.50 173 GLY A C 1
ATOM 1313 O O . GLY A 1 173 ? -8.006 1.860 3.226 1.00 84.50 173 GLY A O 1
ATOM 1314 N N . ARG A 1 174 ? -7.153 2.648 5.134 1.00 87.50 174 ARG A N 1
ATOM 1315 C CA . ARG A 1 174 ? -5.827 2.049 4.956 1.00 87.50 174 ARG A CA 1
ATOM 1316 C C . ARG A 1 174 ? -5.685 0.752 5.741 1.00 87.50 174 ARG A C 1
ATOM 1318 O O . ARG A 1 174 ? -5.513 0.785 6.961 1.00 87.50 174 ARG A O 1
ATOM 1325 N N . ILE A 1 175 ? -5.710 -0.383 5.040 1.00 88.69 175 ILE A N 1
ATOM 1326 C CA . ILE A 1 175 ? -5.658 -1.717 5.658 1.00 88.69 175 ILE A CA 1
ATOM 1327 C C . ILE A 1 175 ? -4.433 -1.909 6.557 1.00 88.69 175 ILE A C 1
ATOM 1329 O O . ILE A 1 175 ? -4.564 -2.433 7.661 1.00 88.69 175 ILE A O 1
ATOM 1333 N N . GLY A 1 176 ? -3.258 -1.418 6.165 1.00 90.12 176 GLY A N 1
ATOM 1334 C CA . GLY A 1 176 ? -2.058 -1.538 6.978 1.00 90.12 176 GLY A CA 1
ATOM 1335 C C . GLY A 1 176 ? -2.164 -0.800 8.305 1.00 90.12 176 GLY A C 1
ATOM 1336 O O . GLY A 1 176 ? -1.702 -1.319 9.319 1.00 90.12 176 GLY A O 1
ATOM 1337 N N . ILE A 1 177 ? -2.840 0.351 8.335 1.00 90.88 177 ILE A N 1
ATOM 1338 C CA . ILE A 1 177 ? -3.101 1.087 9.577 1.00 90.88 177 ILE A CA 1
ATOM 1339 C C . ILE A 1 177 ? -4.168 0.381 10.417 1.00 90.88 177 ILE A C 1
ATOM 1341 O O . ILE A 1 177 ? -4.007 0.281 11.632 1.00 90.88 177 ILE A O 1
ATOM 1345 N N . ILE A 1 178 ? -5.212 -0.180 9.792 1.00 92.62 178 ILE A N 1
ATOM 1346 C CA . ILE A 1 178 ? -6.224 -1.001 10.481 1.00 92.62 178 ILE A CA 1
ATOM 1347 C C . ILE A 1 178 ? -5.552 -2.168 11.212 1.00 92.62 178 ILE A C 1
ATOM 1349 O O . ILE A 1 178 ? -5.768 -2.351 12.409 1.00 92.62 178 ILE A O 1
ATOM 1353 N N . LEU A 1 179 ? -4.686 -2.921 10.529 1.00 91.94 179 LEU A N 1
ATOM 1354 C CA . LEU A 1 179 ? -3.955 -4.047 11.117 1.00 91.94 179 LEU A CA 1
ATOM 1355 C C . LEU A 1 179 ? -3.098 -3.611 12.312 1.00 91.94 179 LEU A C 1
ATOM 1357 O O . LEU A 1 179 ? -3.082 -4.281 13.348 1.00 91.94 179 LEU A O 1
ATOM 1361 N N . ARG A 1 180 ? -2.425 -2.460 12.199 1.00 91.81 180 ARG A N 1
ATOM 1362 C CA . ARG A 1 180 ? -1.630 -1.890 13.291 1.00 91.81 180 ARG A CA 1
ATOM 1363 C C . ARG A 1 180 ? -2.483 -1.441 14.475 1.00 91.81 180 ARG A C 1
ATOM 1365 O O . ARG A 1 180 ? -2.092 -1.697 15.613 1.00 91.81 180 ARG A O 1
ATOM 1372 N N . LEU A 1 181 ? -3.624 -0.798 14.233 1.00 94.00 181 LEU A N 1
ATOM 1373 C CA . LEU A 1 181 ? -4.569 -0.397 15.279 1.00 94.00 181 LEU A CA 1
ATOM 1374 C C . LEU A 1 181 ? -5.118 -1.616 16.021 1.00 94.00 181 LEU A C 1
ATOM 1376 O O . LEU A 1 181 ? -5.123 -1.620 17.248 1.00 94.00 181 LEU A O 1
ATOM 1380 N N . LEU A 1 182 ? -5.510 -2.672 15.301 1.00 93.94 182 LEU A N 1
ATOM 1381 C CA . LEU A 1 182 ? -5.995 -3.914 15.909 1.00 93.94 182 LEU A CA 1
ATOM 1382 C C . LEU A 1 182 ? -4.939 -4.555 16.818 1.00 93.94 182 LEU A C 1
ATOM 1384 O O . LEU A 1 182 ? -5.270 -4.972 17.926 1.00 93.94 182 LEU A O 1
ATOM 1388 N N . GLU A 1 183 ? -3.665 -4.570 16.410 1.00 91.81 183 GLU A N 1
ATOM 1389 C CA . GLU A 1 183 ? -2.569 -5.017 17.281 1.00 91.81 183 GLU A CA 1
ATOM 1390 C C . GLU A 1 183 ? -2.432 -4.141 18.534 1.00 91.81 183 GLU A C 1
ATOM 1392 O O . GLU A 1 183 ? -2.319 -4.671 19.640 1.00 91.81 183 GLU A O 1
ATOM 1397 N N . ARG A 1 184 ? -2.460 -2.809 18.391 1.00 92.88 184 ARG A N 1
ATOM 1398 C CA . ARG A 1 184 ? -2.358 -1.897 19.542 1.00 92.88 184 ARG A CA 1
ATOM 1399 C C . ARG A 1 184 ? -3.528 -2.075 20.508 1.00 92.88 184 ARG A C 1
ATOM 1401 O O . ARG A 1 184 ? -3.293 -2.178 21.708 1.00 92.88 184 ARG A O 1
ATOM 1408 N N . PHE A 1 185 ? -4.755 -2.212 20.005 1.00 93.56 185 PHE A N 1
ATOM 1409 C CA . PHE A 1 185 ? -5.925 -2.490 20.838 1.00 93.56 185 PHE A CA 1
ATOM 1410 C C . PHE A 1 185 ? -5.841 -3.844 21.530 1.00 93.56 185 PHE A C 1
ATOM 1412 O O . PHE A 1 185 ? -6.145 -3.927 22.718 1.00 93.56 185 PHE A O 1
ATOM 1419 N N . ALA A 1 186 ? -5.396 -4.892 20.833 1.00 91.31 186 ALA A N 1
ATOM 1420 C CA . ALA A 1 186 ? -5.222 -6.208 21.439 1.00 91.31 186 ALA A CA 1
ATOM 1421 C C . ALA A 1 186 ? -4.265 -6.156 22.641 1.00 91.31 186 ALA A C 1
ATOM 1423 O O . ALA A 1 186 ? -4.560 -6.749 23.679 1.00 91.31 186 ALA A O 1
ATOM 1424 N N . LEU A 1 187 ? -3.157 -5.417 22.517 1.00 90.25 187 LEU A N 1
ATOM 1425 C CA . LEU A 1 187 ? -2.175 -5.230 23.588 1.00 90.25 187 LEU A CA 1
ATOM 1426 C C . LEU A 1 187 ? -2.709 -4.342 24.722 1.00 90.25 187 LEU A C 1
ATOM 1428 O O . LEU A 1 187 ? -2.600 -4.716 25.890 1.00 90.25 187 LEU A O 1
ATOM 1432 N N . GLY A 1 188 ? -3.316 -3.199 24.390 1.00 90.69 188 GLY A N 1
ATOM 1433 C CA . GLY A 1 188 ? -3.864 -2.256 25.368 1.00 90.69 188 GLY A CA 1
ATOM 1434 C C . GLY A 1 188 ? -4.973 -2.878 26.219 1.00 90.69 188 GLY A C 1
ATOM 1435 O O . GLY A 1 188 ? -4.870 -2.904 27.446 1.00 90.69 188 GLY A O 1
ATOM 1436 N N . LEU A 1 189 ? -5.977 -3.484 25.577 1.00 90.44 189 LEU A N 1
ATOM 1437 C CA . LEU A 1 189 ? -7.093 -4.148 26.261 1.00 90.44 189 LEU A CA 1
ATOM 1438 C C . LEU A 1 189 ? -6.631 -5.315 27.144 1.00 90.44 189 LEU A C 1
ATOM 1440 O O . LEU A 1 189 ? -7.159 -5.501 28.242 1.00 90.44 189 LEU A O 1
ATOM 1444 N N . ALA A 1 190 ? -5.634 -6.086 26.696 1.00 88.62 190 ALA A N 1
ATOM 1445 C CA . ALA A 1 190 ? -5.067 -7.174 27.490 1.00 88.62 190 ALA A CA 1
ATOM 1446 C C . ALA A 1 190 ? -4.343 -6.656 28.743 1.00 88.62 190 ALA A C 1
ATOM 1448 O O . ALA A 1 190 ? -4.488 -7.243 29.814 1.00 88.62 190 ALA A O 1
ATOM 1449 N N . SER A 1 191 ? -3.598 -5.550 28.623 1.00 89.25 191 SER A N 1
ATOM 1450 C CA . SER A 1 191 ? -2.837 -4.961 29.732 1.00 89.25 191 SER A CA 1
ATOM 1451 C C . SER A 1 191 ? -3.726 -4.432 30.863 1.00 89.25 191 SER A C 1
ATOM 1453 O O . SER A 1 191 ? -3.412 -4.630 32.035 1.00 89.25 191 SER A O 1
ATOM 1455 N N . GLU A 1 192 ? -4.875 -3.843 30.523 1.00 86.75 192 GLU A N 1
ATOM 1456 C CA . GLU A 1 192 ? -5.854 -3.325 31.490 1.00 86.75 192 GLU A CA 1
ATOM 1457 C C . GLU A 1 192 ? -6.914 -4.368 31.900 1.00 86.75 192 GLU A C 1
ATOM 1459 O O . GLU A 1 192 ? -7.779 -4.082 32.727 1.00 86.75 192 GLU A O 1
ATOM 1464 N N . ASN A 1 193 ? -6.856 -5.590 31.349 1.00 85.69 193 ASN A N 1
ATOM 1465 C CA . ASN A 1 193 ? -7.849 -6.658 31.540 1.00 85.69 193 ASN A CA 1
ATOM 1466 C C . ASN A 1 193 ? -9.293 -6.208 31.219 1.00 85.69 193 ASN A C 1
ATOM 1468 O O . ASN A 1 193 ? -10.265 -6.619 31.863 1.00 85.69 193 ASN A O 1
ATOM 1472 N N . VAL A 1 194 ? -9.431 -5.349 30.207 1.00 86.25 194 VAL A N 1
ATOM 1473 C CA . VAL A 1 194 ? -10.706 -4.798 29.743 1.00 86.25 194 VAL A CA 1
ATOM 1474 C C . VAL A 1 194 ? -11.234 -5.658 28.596 1.00 86.25 194 VAL A C 1
ATOM 1476 O O . VAL A 1 194 ? -10.551 -5.891 27.601 1.00 86.25 194 VAL A O 1
ATOM 1479 N N . LYS A 1 195 ? -12.479 -6.132 28.717 1.00 86.75 195 LYS A N 1
ATOM 1480 C CA . LYS A 1 195 ? -13.161 -6.896 27.663 1.00 86.75 195 LYS A CA 1
ATOM 1481 C C . LYS A 1 195 ? -14.134 -5.991 26.924 1.00 86.75 195 LYS A C 1
ATOM 1483 O O . LYS A 1 195 ? -15.189 -5.662 27.460 1.00 86.75 195 LYS A O 1
ATOM 1488 N N . VAL A 1 196 ? -13.764 -5.606 25.708 1.00 88.69 196 VAL A N 1
ATOM 1489 C CA . VAL A 1 196 ? -14.568 -4.763 24.818 1.00 88.69 196 VAL A CA 1
ATOM 1490 C C . VAL A 1 196 ? -14.628 -5.408 23.437 1.00 88.69 196 VAL A C 1
ATOM 1492 O O . VAL A 1 196 ? -13.579 -5.824 22.936 1.00 88.69 196 VAL A O 1
ATOM 1495 N N . PRO A 1 197 ? -15.819 -5.514 22.821 1.00 90.19 197 PRO A N 1
ATOM 1496 C CA . PRO A 1 197 ? -15.931 -5.978 21.449 1.00 90.19 197 PRO A CA 1
ATOM 1497 C C . PRO A 1 197 ? -15.372 -4.931 20.477 1.00 90.19 197 PRO A C 1
ATOM 1499 O O . PRO A 1 197 ? -15.613 -3.726 20.604 1.00 90.19 197 PRO A O 1
ATOM 1502 N N . ILE A 1 198 ? -14.622 -5.414 19.489 1.00 92.56 198 ILE A N 1
ATOM 1503 C CA . ILE A 1 198 ? -14.116 -4.617 18.374 1.00 92.56 198 ILE A CA 1
ATOM 1504 C C . ILE A 1 198 ? -14.887 -5.010 17.122 1.00 92.56 198 ILE A C 1
ATOM 1506 O O . ILE A 1 198 ? -15.051 -6.191 16.825 1.00 92.56 198 ILE A O 1
ATOM 1510 N N . PHE A 1 199 ? -15.331 -4.015 16.371 1.00 90.31 199 PHE A N 1
ATOM 1511 C CA . PHE A 1 199 ? -16.129 -4.177 15.170 1.00 90.31 199 PHE A CA 1
ATOM 1512 C C . PHE A 1 199 ? -15.407 -3.541 13.987 1.00 90.31 199 PHE A C 1
ATOM 1514 O O . PHE A 1 199 ? -15.121 -2.344 14.013 1.00 90.31 199 PHE A O 1
ATOM 1521 N N . VAL A 1 200 ? -15.137 -4.320 12.941 1.00 91.31 200 VAL A N 1
ATOM 1522 C CA . VAL A 1 200 ? -14.676 -3.798 11.648 1.00 91.31 200 VAL A CA 1
ATOM 1523 C C . VAL A 1 200 ? -15.865 -3.743 10.701 1.00 91.31 200 VAL A C 1
ATOM 1525 O O . VAL A 1 200 ? -16.496 -4.766 10.433 1.00 91.31 200 VAL A O 1
ATOM 1528 N N . VAL A 1 201 ? -16.176 -2.543 10.215 1.00 87.50 201 VAL A N 1
ATOM 1529 C CA . VAL A 1 201 ? -17.339 -2.274 9.366 1.00 87.50 201 VAL A CA 1
ATOM 1530 C C . VAL A 1 201 ? -16.882 -1.940 7.946 1.00 87.50 201 VAL A C 1
ATOM 1532 O O . VAL A 1 201 ? -16.349 -0.858 7.697 1.00 87.50 201 VAL A O 1
ATOM 1535 N N . SER A 1 202 ? -17.105 -2.873 7.022 1.00 86.00 202 SER A N 1
ATOM 1536 C CA . SER A 1 202 ? -16.876 -2.724 5.581 1.00 86.00 202 SER A CA 1
ATOM 1537 C C . SER A 1 202 ? -17.692 -3.770 4.827 1.00 86.00 202 SER A C 1
ATOM 1539 O O . SER A 1 202 ? -17.757 -4.925 5.246 1.00 86.00 202 SER A O 1
ATOM 1541 N N . SER A 1 203 ? -18.253 -3.394 3.674 1.00 83.81 203 SER A N 1
ATOM 1542 C CA . SER A 1 203 ? -18.992 -4.315 2.796 1.00 83.81 203 SER A CA 1
ATOM 1543 C C . SER A 1 203 ? -18.178 -5.528 2.326 1.00 83.81 203 SER A C 1
ATOM 1545 O O . SER A 1 203 ? -18.769 -6.513 1.895 1.00 83.81 203 SER A O 1
ATOM 1547 N N . VAL A 1 204 ? -16.848 -5.453 2.438 1.00 85.00 204 VAL A N 1
ATOM 1548 C CA . VAL A 1 204 ? -15.880 -6.488 2.052 1.00 85.00 204 VAL A CA 1
ATOM 1549 C C . VAL A 1 204 ? -14.945 -6.855 3.216 1.00 85.00 204 VAL A C 1
ATOM 1551 O O . VAL A 1 204 ? -13.790 -7.221 3.012 1.00 85.00 204 VAL A O 1
ATOM 1554 N N . ALA A 1 205 ? -15.397 -6.696 4.467 1.00 87.88 205 ALA A N 1
ATOM 1555 C CA . ALA A 1 205 ? -14.555 -6.877 5.654 1.00 87.88 205 ALA A CA 1
ATOM 1556 C C . ALA A 1 205 ? -13.943 -8.287 5.764 1.00 87.88 205 ALA A C 1
ATOM 1558 O O . ALA A 1 205 ? -12.779 -8.419 6.142 1.00 87.88 205 ALA A O 1
ATOM 1559 N N . GLU A 1 206 ? -14.710 -9.334 5.446 1.00 88.81 206 GLU A N 1
ATOM 1560 C CA . GLU A 1 206 ? -14.230 -10.723 5.493 1.00 88.81 206 GLU A CA 1
ATOM 1561 C C . GLU A 1 206 ? -13.147 -10.963 4.438 1.00 88.81 206 GLU A C 1
ATOM 1563 O O . GLU A 1 206 ? -12.085 -11.510 4.744 1.00 88.81 206 GLU A O 1
ATOM 1568 N N . GLU A 1 207 ? -13.385 -10.494 3.213 1.00 89.38 207 GLU A N 1
ATOM 1569 C CA . GLU A 1 207 ? -12.440 -10.578 2.110 1.00 89.38 207 GLU A CA 1
ATOM 1570 C C . GLU A 1 207 ? -11.163 -9.795 2.421 1.00 89.38 207 GLU A C 1
ATOM 1572 O O . GLU A 1 207 ? -10.070 -10.334 2.258 1.00 89.38 207 GLU A O 1
ATOM 1577 N N . LEU A 1 208 ? -11.282 -8.559 2.921 1.00 87.50 208 LEU A N 1
ATOM 1578 C CA . LEU A 1 208 ? -10.144 -7.720 3.304 1.00 87.50 208 LEU A CA 1
ATOM 1579 C C . LEU A 1 208 ? -9.246 -8.425 4.322 1.00 87.50 208 LEU A C 1
ATOM 1581 O O . LEU A 1 208 ? -8.036 -8.472 4.117 1.00 87.50 208 LEU A O 1
ATOM 1585 N N . MET A 1 209 ? -9.817 -9.010 5.380 1.00 89.25 209 MET A N 1
ATOM 1586 C CA . MET A 1 209 ? -9.038 -9.746 6.384 1.00 89.25 209 MET A CA 1
ATOM 1587 C C . MET A 1 209 ? -8.384 -10.990 5.780 1.00 89.25 209 MET A C 1
ATOM 1589 O O . MET A 1 209 ? -7.192 -11.215 5.986 1.00 89.25 209 MET A O 1
ATOM 1593 N N . ALA A 1 210 ? -9.112 -11.753 4.961 1.00 87.31 210 ALA A N 1
ATOM 1594 C CA . ALA A 1 210 ? -8.566 -12.931 4.293 1.00 87.31 210 ALA A CA 1
ATOM 1595 C C . ALA A 1 210 ? -7.393 -12.591 3.352 1.00 87.31 210 ALA A C 1
ATOM 1597 O O . ALA A 1 210 ? -6.396 -13.315 3.338 1.00 87.31 210 ALA A O 1
ATOM 1598 N N . PHE A 1 211 ? -7.471 -11.478 2.610 1.00 85.12 211 PHE A N 1
ATOM 1599 C CA . PHE A 1 211 ? -6.435 -11.050 1.663 1.00 85.12 211 PHE A CA 1
ATOM 1600 C C . PHE A 1 211 ? -5.086 -10.764 2.320 1.00 85.12 211 PHE A C 1
ATOM 1602 O O . PHE A 1 211 ? -4.048 -11.002 1.699 1.00 85.12 211 PHE A O 1
ATOM 1609 N N . THR A 1 212 ? -5.079 -10.313 3.576 1.00 83.88 212 THR A N 1
ATOM 1610 C CA . THR A 1 212 ? -3.834 -9.991 4.291 1.00 83.88 212 THR A CA 1
ATOM 1611 C C . THR A 1 212 ? -2.911 -11.201 4.459 1.00 83.88 212 THR A C 1
ATOM 1613 O O . THR A 1 212 ? -1.699 -11.032 4.557 1.00 83.88 212 THR A O 1
ATOM 1616 N N . ASN A 1 213 ? -3.456 -12.419 4.386 1.00 78.88 213 ASN A N 1
ATOM 1617 C CA . ASN A 1 213 ? -2.708 -13.669 4.512 1.00 78.88 213 ASN A CA 1
ATOM 1618 C C . ASN A 1 213 ? -2.298 -14.302 3.176 1.00 78.88 213 ASN A C 1
ATOM 1620 O O . ASN A 1 213 ? -1.619 -15.327 3.172 1.00 78.88 213 ASN A O 1
ATOM 1624 N N . ILE A 1 214 ? -2.714 -13.734 2.039 1.00 79.19 214 ILE A N 1
ATOM 1625 C CA . ILE A 1 214 ? -2.503 -14.363 0.726 1.00 79.19 214 ILE A CA 1
ATOM 1626 C C . ILE A 1 214 ? -1.085 -14.125 0.203 1.00 79.19 214 ILE A C 1
ATOM 1628 O O . ILE A 1 214 ? -0.544 -14.991 -0.483 1.00 79.19 214 ILE A O 1
ATOM 1632 N N . ILE A 1 215 ? -0.486 -12.970 0.511 1.00 79.06 215 ILE A N 1
ATOM 1633 C CA . ILE A 1 215 ? 0.797 -12.550 -0.071 1.00 79.06 215 ILE A CA 1
ATOM 1634 C C . ILE A 1 215 ? 1.728 -11.998 1.022 1.00 79.06 215 ILE A C 1
ATOM 1636 O O . ILE A 1 215 ? 1.956 -10.786 1.107 1.00 79.06 215 ILE A O 1
ATOM 1640 N N . PRO A 1 216 ? 2.255 -12.867 1.903 1.00 82.94 216 PRO A N 1
ATOM 1641 C CA . PRO A 1 216 ? 3.147 -12.446 2.978 1.00 82.94 216 PRO A CA 1
ATOM 1642 C C . PRO A 1 216 ? 4.463 -11.850 2.466 1.00 82.94 216 PRO A C 1
ATOM 1644 O O . PRO A 1 216 ? 5.073 -11.043 3.164 1.00 82.94 216 PRO A O 1
ATOM 1647 N N . GLU A 1 217 ? 4.888 -12.182 1.241 1.00 85.56 217 GLU A N 1
ATOM 1648 C CA . GLU A 1 217 ? 6.092 -11.616 0.625 1.00 85.56 217 GLU A CA 1
ATOM 1649 C C . GLU A 1 217 ? 6.006 -10.100 0.373 1.00 85.56 217 GLU A C 1
ATOM 1651 O O . GLU A 1 217 ? 7.024 -9.472 0.091 1.00 85.56 217 GLU A O 1
ATOM 1656 N N . TRP A 1 218 ? 4.815 -9.500 0.481 1.00 90.62 218 TRP A N 1
ATOM 1657 C CA . TRP A 1 218 ? 4.609 -8.050 0.370 1.00 90.62 218 TRP A CA 1
ATOM 1658 C C . TRP A 1 218 ? 4.612 -7.326 1.720 1.00 90.62 218 TRP A C 1
ATOM 1660 O O . TRP A 1 218 ? 4.432 -6.105 1.766 1.00 90.62 218 TRP A O 1
ATOM 1670 N N . LEU A 1 219 ? 4.812 -8.054 2.819 1.00 90.94 219 LEU A N 1
ATOM 1671 C CA . LEU A 1 219 ? 4.907 -7.488 4.161 1.00 90.94 219 LEU A CA 1
ATOM 1672 C C . LEU A 1 219 ? 6.348 -7.081 4.497 1.00 90.94 219 LEU A C 1
ATOM 1674 O O . LEU A 1 219 ? 7.293 -7.441 3.792 1.00 90.94 219 LEU A O 1
ATOM 1678 N N . CYS A 1 220 ? 6.534 -6.308 5.568 1.00 89.75 220 CYS A N 1
ATOM 1679 C CA . CYS A 1 220 ? 7.870 -5.990 6.077 1.00 89.75 220 CYS A CA 1
ATOM 1680 C C . CYS A 1 220 ? 8.540 -7.216 6.727 1.00 89.75 220 CYS A C 1
ATOM 1682 O O . CYS A 1 220 ? 7.864 -8.162 7.139 1.00 89.75 220 CYS A O 1
ATOM 1684 N N . GLU A 1 221 ? 9.871 -7.182 6.856 1.00 88.38 221 GLU A N 1
ATOM 1685 C CA . GLU A 1 221 ? 10.685 -8.300 7.369 1.00 88.38 221 GLU A CA 1
ATOM 1686 C C . GLU A 1 221 ? 10.171 -8.840 8.711 1.00 88.38 221 GLU A C 1
ATOM 1688 O O . GLU A 1 221 ? 10.006 -10.045 8.865 1.00 88.38 221 GLU A O 1
ATOM 1693 N N . ARG A 1 222 ? 9.772 -7.955 9.638 1.00 85.94 222 ARG A N 1
ATOM 1694 C CA . ARG A 1 222 ? 9.205 -8.341 10.943 1.00 85.94 222 ARG A CA 1
ATOM 1695 C C . ARG A 1 222 ? 8.020 -9.307 10.823 1.00 85.94 222 ARG A C 1
ATOM 1697 O O . ARG A 1 222 ? 7.878 -10.208 11.650 1.00 85.94 222 ARG A O 1
ATOM 1704 N N . TRP A 1 223 ? 7.129 -9.089 9.857 1.00 85.88 223 TRP A N 1
ATOM 1705 C CA . TRP A 1 223 ? 5.962 -9.950 9.652 1.00 85.88 223 TRP A CA 1
ATOM 1706 C C . TRP A 1 223 ? 6.333 -11.232 8.908 1.00 85.88 223 TRP A C 1
ATOM 1708 O O . TRP A 1 223 ? 5.833 -12.300 9.258 1.00 85.88 223 TRP A O 1
ATOM 1718 N N . GLN A 1 224 ? 7.249 -11.146 7.941 1.00 88.06 224 GLN A N 1
ATOM 1719 C CA . GLN A 1 224 ? 7.775 -12.325 7.252 1.00 88.06 224 GLN A CA 1
ATOM 1720 C C . GLN A 1 224 ? 8.454 -13.287 8.241 1.00 88.06 224 GLN A C 1
ATOM 1722 O O . GLN A 1 224 ? 8.159 -14.481 8.239 1.00 88.06 224 GLN A O 1
ATOM 1727 N N . ASP A 1 225 ? 9.261 -12.767 9.167 1.00 87.50 225 ASP A N 1
ATOM 1728 C CA . ASP A 1 225 ? 9.930 -13.552 10.210 1.00 87.50 225 ASP A CA 1
ATOM 1729 C C . ASP A 1 225 ? 8.941 -14.266 11.139 1.00 87.50 225 ASP A C 1
ATOM 1731 O O . ASP A 1 225 ? 9.162 -15.418 11.527 1.00 87.50 225 ASP A O 1
ATOM 1735 N N . ARG A 1 226 ? 7.817 -13.618 11.477 1.00 86.50 226 ARG A N 1
ATOM 1736 C CA . ARG A 1 226 ? 6.738 -14.243 12.259 1.00 86.50 226 ARG A CA 1
ATOM 1737 C C . ARG A 1 226 ? 6.125 -15.429 11.529 1.00 86.50 226 ARG A C 1
ATOM 1739 O O . ARG A 1 226 ? 5.965 -16.486 12.142 1.00 86.50 226 ARG A O 1
ATOM 1746 N N . LEU A 1 227 ? 5.842 -15.276 10.234 1.00 84.88 227 LEU A N 1
ATOM 1747 C CA . LEU A 1 227 ? 5.331 -16.369 9.411 1.00 84.88 227 LEU A CA 1
ATOM 1748 C C . LEU A 1 227 ? 6.327 -17.529 9.345 1.00 84.88 227 LEU A C 1
ATOM 1750 O O . LEU A 1 227 ? 5.943 -18.674 9.575 1.00 84.88 227 LEU A O 1
ATOM 1754 N N . TYR A 1 228 ? 7.607 -17.244 9.085 1.00 85.44 228 TYR A N 1
ATOM 1755 C CA . TYR A 1 228 ? 8.654 -18.270 9.050 1.00 85.44 228 TYR A CA 1
ATOM 1756 C C . TYR A 1 228 ? 8.851 -18.961 10.405 1.00 85.44 228 TYR A C 1
ATOM 1758 O O . TYR A 1 228 ? 9.236 -20.128 10.455 1.00 85.44 228 TYR A O 1
ATOM 1766 N N . SER A 1 229 ? 8.516 -18.275 11.499 1.00 87.69 229 SER A N 1
ATOM 1767 C CA . SER A 1 229 ? 8.514 -18.825 12.858 1.00 87.69 229 SER A CA 1
ATOM 1768 C C . SER A 1 229 ? 7.233 -19.597 13.214 1.00 87.69 229 SER A C 1
ATOM 1770 O O . SER A 1 229 ? 7.087 -20.041 14.353 1.00 87.69 229 SER A O 1
ATOM 1772 N N . GLY A 1 230 ? 6.287 -19.748 12.279 1.00 84.06 230 GLY A N 1
ATOM 1773 C CA . GLY A 1 230 ? 5.011 -20.436 12.495 1.00 84.06 230 GLY A CA 1
ATOM 1774 C C . GLY A 1 230 ? 4.031 -19.684 13.402 1.00 84.06 230 GLY A C 1
ATOM 1775 O O . GLY A 1 230 ? 3.073 -20.282 13.894 1.00 84.06 230 GLY A O 1
ATOM 1776 N N . GLN A 1 231 ? 4.266 -18.394 13.655 1.00 82.75 231 GLN A N 1
ATOM 1777 C CA . GLN A 1 231 ? 3.345 -17.543 14.405 1.00 82.75 231 GLN A CA 1
ATOM 1778 C C . GLN A 1 231 ? 2.255 -16.984 13.477 1.00 82.75 231 GLN A C 1
ATOM 1780 O O . GLN A 1 231 ? 2.515 -16.785 12.288 1.00 82.75 231 GLN A O 1
ATOM 1785 N N . PRO A 1 232 ? 1.049 -16.685 13.999 1.00 81.56 232 PRO A N 1
ATOM 1786 C CA . PRO A 1 232 ? 0.035 -15.968 13.236 1.00 81.56 232 PRO A CA 1
ATOM 1787 C C . PRO A 1 232 ? 0.586 -14.651 12.689 1.00 81.56 232 PRO A C 1
ATOM 1789 O O . PRO A 1 232 ? 1.241 -13.893 13.416 1.00 81.56 232 PRO A O 1
ATOM 1792 N N . LEU A 1 233 ? 0.299 -14.382 11.412 1.00 83.38 233 LEU A N 1
ATOM 1793 C CA . LEU A 1 233 ? 0.748 -13.165 10.749 1.00 83.38 233 LEU A CA 1
ATOM 1794 C C . LEU A 1 233 ? 0.152 -11.944 11.416 1.00 83.38 233 LEU A C 1
ATOM 1796 O O . LEU A 1 233 ? 0.889 -11.016 11.666 1.00 83.38 233 LEU A O 1
ATOM 1800 N N . PHE A 1 234 ? -1.131 -11.938 11.765 1.00 88.19 234 PHE A N 1
ATOM 1801 C CA . PHE A 1 234 ? -1.769 -10.767 12.358 1.00 88.19 234 PHE A CA 1
ATOM 1802 C C . PHE A 1 234 ? -2.652 -11.139 13.548 1.00 88.19 234 PHE A C 1
ATOM 1804 O O . PHE A 1 234 ? -3.250 -12.210 13.601 1.00 88.19 234 PHE A O 1
ATOM 1811 N N . TYR A 1 235 ? -2.793 -10.202 14.489 1.00 87.69 235 TYR A N 1
ATOM 1812 C CA . TYR A 1 235 ? -3.603 -10.394 15.698 1.00 87.69 235 TYR A CA 1
ATOM 1813 C C . TYR A 1 235 ? -5.100 -10.556 15.407 1.00 87.69 235 TYR A C 1
ATOM 1815 O O . TYR A 1 235 ? -5.809 -11.189 16.187 1.00 87.69 235 TYR A O 1
ATOM 1823 N N . HIS A 1 236 ? -5.587 -10.012 14.287 1.00 90.81 236 HIS A N 1
ATOM 1824 C CA . HIS A 1 236 ? -7.010 -10.039 13.954 1.00 90.81 236 HIS A CA 1
ATOM 1825 C C . HIS A 1 236 ? -7.553 -11.476 13.839 1.00 90.81 236 HIS A C 1
ATOM 1827 O O . HIS A 1 236 ? -8.689 -11.719 14.233 1.00 90.81 236 HIS A O 1
ATOM 1833 N N . GLU A 1 237 ? -6.747 -12.443 13.384 1.00 88.50 237 GLU A N 1
ATOM 1834 C CA . GLU A 1 237 ? -7.166 -13.846 13.281 1.00 88.50 237 GLU A CA 1
ATOM 1835 C C . GLU A 1 237 ? -7.511 -14.461 14.637 1.00 88.50 237 GLU A C 1
ATOM 1837 O O . GLU A 1 237 ? -8.533 -15.130 14.789 1.00 88.50 237 GLU A O 1
ATOM 1842 N N . GLU A 1 238 ? -6.638 -14.256 15.622 1.00 88.81 238 GLU A N 1
ATOM 1843 C CA . GLU A 1 238 ? -6.840 -14.747 16.982 1.00 88.81 238 GLU A CA 1
ATOM 1844 C C . GLU A 1 238 ? -8.009 -14.008 17.633 1.00 88.81 238 GLU A C 1
ATOM 1846 O O . GLU A 1 238 ? -8.889 -14.629 18.219 1.00 88.81 238 GLU A O 1
ATOM 1851 N N . MET A 1 239 ? -8.103 -12.691 17.433 1.00 91.62 239 MET A N 1
ATOM 1852 C CA . MET A 1 239 ? -9.213 -11.896 17.956 1.00 91.62 239 MET A CA 1
ATOM 1853 C C . MET A 1 239 ? -10.572 -12.330 17.393 1.00 91.62 239 MET A C 1
ATOM 1855 O O . MET A 1 239 ? -11.556 -12.297 18.130 1.00 91.62 239 MET A O 1
ATOM 1859 N N . ILE A 1 240 ? -10.648 -12.749 16.125 1.00 91.81 240 ILE A N 1
ATOM 1860 C CA . ILE A 1 240 ? -11.873 -13.317 15.539 1.00 91.81 240 ILE A CA 1
ATOM 1861 C C . ILE A 1 240 ? -12.197 -14.660 16.199 1.00 91.81 240 ILE A C 1
ATOM 1863 O O . ILE A 1 240 ? -13.329 -14.871 16.635 1.00 91.81 240 ILE A O 1
ATOM 1867 N N . LYS A 1 241 ? -11.208 -15.558 16.322 1.00 90.31 241 LYS A N 1
ATOM 1868 C CA . LYS A 1 241 ? -11.382 -16.881 16.954 1.00 90.31 241 LYS A CA 1
ATOM 1869 C C . LYS A 1 241 ? -11.836 -16.773 18.412 1.00 90.31 241 LYS A C 1
ATOM 1871 O O . LYS A 1 241 ? -12.684 -17.549 18.844 1.00 90.31 241 LYS A O 1
ATOM 1876 N N . ASP A 1 242 ? -11.321 -15.784 19.134 1.00 89.75 242 ASP A N 1
ATOM 1877 C CA . ASP A 1 242 ? -11.649 -15.516 20.534 1.00 89.75 242 ASP A CA 1
ATOM 1878 C C . ASP A 1 242 ? -12.994 -14.795 20.730 1.00 89.75 242 ASP A C 1
ATOM 1880 O O . ASP A 1 242 ? -13.393 -14.544 21.869 1.00 89.75 242 ASP A O 1
ATOM 1884 N N . GLY A 1 243 ? -13.680 -14.393 19.653 1.00 88.81 243 GLY A N 1
ATOM 1885 C CA . GLY A 1 243 ? -14.903 -13.589 19.743 1.00 88.81 243 GLY A CA 1
ATOM 1886 C C . GLY A 1 243 ? -14.663 -12.180 20.301 1.00 88.81 243 GLY A C 1
ATOM 1887 O O . GLY A 1 243 ? -15.518 -11.618 20.987 1.00 88.81 243 GLY A O 1
ATOM 1888 N N . ARG A 1 244 ? -13.480 -11.607 20.054 1.00 90.38 244 ARG A N 1
ATOM 1889 C CA . ARG A 1 244 ? -13.125 -10.222 20.410 1.00 90.38 244 ARG A CA 1
ATOM 1890 C C . ARG A 1 244 ? -13.266 -9.261 19.233 1.00 90.38 244 ARG A C 1
ATOM 1892 O O . ARG A 1 244 ? -13.557 -8.089 19.451 1.00 90.38 244 ARG A O 1
ATOM 1899 N N . LEU A 1 245 ? -13.059 -9.751 18.011 1.00 93.12 245 LEU A N 1
ATOM 1900 C CA . LEU A 1 245 ? -13.198 -8.997 16.769 1.00 93.12 245 LEU A CA 1
ATOM 1901 C C . LEU A 1 245 ? -14.354 -9.549 15.935 1.00 93.12 245 LEU A C 1
ATOM 1903 O O . LEU A 1 245 ? -14.412 -10.746 15.662 1.00 93.12 245 LEU A O 1
ATOM 1907 N N . TYR A 1 246 ? -15.235 -8.660 15.494 1.00 91.25 246 TYR A N 1
ATOM 1908 C CA . TYR A 1 246 ? -16.407 -8.973 14.690 1.00 91.25 246 TYR A CA 1
ATOM 1909 C C . TYR A 1 246 ? -16.372 -8.187 13.381 1.00 91.25 246 TYR A C 1
ATOM 1911 O O . TYR A 1 246 ? -16.057 -6.997 13.370 1.00 91.25 246 TYR A O 1
ATOM 1919 N N . LEU A 1 247 ? -16.714 -8.848 12.279 1.00 90.81 247 LEU A N 1
ATOM 1920 C CA . LEU A 1 247 ? -16.729 -8.256 10.943 1.00 90.81 247 LEU A CA 1
ATOM 1921 C C . LEU A 1 247 ? -18.181 -8.018 10.521 1.00 90.81 247 LEU A C 1
ATOM 1923 O O . LEU A 1 247 ? -19.012 -8.919 10.636 1.00 90.81 247 LEU A O 1
ATOM 1927 N N . PHE A 1 248 ? -18.494 -6.808 10.055 1.00 85.56 248 PHE A N 1
ATOM 1928 C CA . PHE A 1 248 ? -19.842 -6.432 9.631 1.00 85.56 248 PHE A CA 1
ATOM 1929 C C . PHE A 1 248 ? -19.834 -5.701 8.284 1.00 85.56 248 PHE A C 1
ATOM 1931 O O . PHE A 1 248 ? -18.996 -4.827 8.071 1.00 85.56 248 PHE A O 1
ATOM 1938 N N . PRO A 1 249 ? -20.818 -5.967 7.404 1.00 79.88 249 PRO A N 1
ATOM 1939 C CA . PRO A 1 249 ? -20.921 -5.292 6.113 1.00 79.88 249 PRO A CA 1
ATOM 1940 C C . PRO A 1 249 ? -21.392 -3.835 6.221 1.00 79.88 249 PRO A C 1
ATOM 1942 O O . PRO A 1 249 ? -21.134 -3.034 5.327 1.00 79.88 249 PRO A O 1
ATOM 1945 N N . SER A 1 250 ? -22.119 -3.490 7.290 1.00 75.00 250 SER A N 1
ATOM 1946 C CA . SER A 1 250 ? -22.723 -2.168 7.484 1.00 75.00 250 SER A CA 1
ATOM 1947 C C . SER A 1 250 ? -22.973 -1.860 8.961 1.00 75.00 250 SER A C 1
ATOM 1949 O O . SER A 1 250 ? -23.274 -2.756 9.759 1.00 75.00 250 SER A O 1
ATOM 1951 N N . ILE A 1 251 ? -22.906 -0.568 9.303 1.00 68.75 251 ILE A N 1
ATOM 1952 C CA . ILE A 1 251 ? -23.126 -0.035 10.654 1.00 68.75 251 ILE A CA 1
ATOM 1953 C C . ILE A 1 251 ? -24.587 -0.171 11.121 1.00 68.75 251 ILE A C 1
ATOM 1955 O O . ILE A 1 251 ? -24.868 -0.117 12.313 1.00 68.75 251 ILE A O 1
ATOM 1959 N N . HIS A 1 252 ? -25.530 -0.370 10.194 1.00 66.81 252 HIS A N 1
ATOM 1960 C CA . HIS A 1 252 ? -26.963 -0.504 10.495 1.00 66.81 252 HIS A CA 1
ATOM 1961 C C . HIS A 1 252 ? -27.363 -1.914 10.956 1.00 66.81 252 HIS A C 1
ATOM 1963 O O . HIS A 1 252 ? -28.534 -2.185 11.219 1.00 66.81 252 HIS A O 1
ATOM 1969 N N . SER A 1 253 ? -26.390 -2.812 11.113 1.00 63.41 253 SER A N 1
ATOM 1970 C CA . SER A 1 253 ? -26.620 -4.157 11.633 1.00 63.41 253 SER A CA 1
ATOM 1971 C C . SER A 1 253 ? -27.240 -4.089 13.038 1.00 63.41 253 SER A C 1
ATOM 1973 O O . SER A 1 253 ? -26.661 -3.510 13.954 1.00 63.41 253 SER A O 1
ATOM 1975 N N . ARG A 1 254 ? -28.412 -4.716 13.236 1.00 55.00 254 ARG A N 1
ATOM 1976 C CA . ARG A 1 254 ? -29.232 -4.638 14.474 1.00 55.00 254 ARG A CA 1
ATOM 1977 C C . ARG A 1 254 ? -28.514 -5.017 15.784 1.00 55.00 254 ARG A C 1
ATOM 1979 O O . ARG A 1 254 ? -29.036 -4.724 16.853 1.00 55.00 254 ARG A O 1
ATOM 1986 N N . ASN A 1 255 ? -27.338 -5.639 15.701 1.00 56.84 255 ASN A N 1
ATOM 1987 C CA . ASN A 1 255 ? -26.544 -6.114 16.838 1.00 56.84 255 ASN A CA 1
ATOM 1988 C C . ASN A 1 255 ? -25.368 -5.188 17.204 1.00 56.84 255 ASN A C 1
ATOM 1990 O O . ASN A 1 255 ? -24.561 -5.553 18.046 1.00 56.84 255 ASN A O 1
ATOM 1994 N N . LEU A 1 256 ? -25.232 -4.021 16.565 1.00 62.72 256 LEU A N 1
ATOM 1995 C CA . LEU A 1 256 ? -24.064 -3.150 16.737 1.00 62.72 256 LEU A CA 1
ATOM 1996 C C . LEU A 1 256 ? -24.160 -2.191 17.950 1.00 62.72 256 LEU A C 1
ATOM 1998 O O . LEU A 1 256 ? -23.249 -1.412 18.214 1.00 62.72 256 LEU A O 1
ATOM 2002 N N . LEU A 1 257 ? -25.281 -2.214 18.677 1.00 57.38 257 LEU A N 1
ATOM 2003 C CA . LEU A 1 257 ? -25.660 -1.223 19.693 1.00 57.38 257 LEU A CA 1
ATOM 2004 C C . LEU A 1 257 ? -25.161 -1.549 21.112 1.00 57.38 257 LEU A C 1
ATOM 2006 O O . LEU A 1 257 ? -25.852 -1.263 22.092 1.00 57.38 257 LEU A O 1
ATOM 2010 N N . ASP A 1 258 ? -23.960 -2.113 21.236 1.00 64.12 258 ASP A N 1
ATOM 2011 C CA . ASP A 1 258 ? -23.372 -2.367 22.550 1.00 64.12 258 ASP A CA 1
ATOM 2012 C C . ASP A 1 258 ? -22.658 -1.110 23.089 1.00 64.12 258 ASP A C 1
ATOM 2014 O O . ASP A 1 258 ? -21.766 -0.559 22.423 1.00 64.12 258 ASP A O 1
ATOM 2018 N N . PRO A 1 259 ? -23.013 -0.621 24.294 1.00 68.12 259 PRO A N 1
ATOM 2019 C CA . PRO A 1 259 ? -22.246 0.424 24.960 1.00 68.12 259 PRO A CA 1
ATOM 2020 C C . PRO A 1 259 ? -20.849 -0.103 25.311 1.00 68.12 259 PRO A C 1
ATOM 2022 O O . PRO A 1 259 ? -20.711 -1.247 25.738 1.00 68.12 259 PRO A O 1
ATOM 2025 N N . LYS A 1 260 ? -19.826 0.755 25.191 1.00 82.88 260 LYS A N 1
ATOM 2026 C CA . LYS A 1 260 ? -18.398 0.400 25.322 1.00 82.88 260 LYS A CA 1
ATOM 2027 C C . LYS A 1 260 ? -17.901 -0.510 24.200 1.00 82.88 260 LYS A C 1
ATOM 2029 O O . LYS A 1 260 ? -17.481 -1.637 24.441 1.00 82.88 260 LYS A O 1
ATOM 2034 N N . SER A 1 261 ? -17.918 0.022 22.984 1.00 84.88 261 SER A N 1
ATOM 2035 C CA . SER A 1 261 ? -17.492 -0.689 21.776 1.00 84.88 261 SER A CA 1
ATOM 2036 C C . SER A 1 261 ? -16.467 0.110 20.975 1.00 84.88 261 SER A C 1
ATOM 2038 O O . SER A 1 261 ? -16.480 1.344 20.989 1.00 84.88 261 SER A O 1
ATOM 2040 N N . LEU A 1 262 ? -15.596 -0.598 20.255 1.00 85.25 262 LEU A N 1
ATOM 2041 C CA . LEU A 1 262 ? -14.634 -0.022 19.313 1.00 85.25 262 LEU A CA 1
ATOM 2042 C C . LEU A 1 262 ? -15.092 -0.296 17.877 1.00 85.25 262 LEU A C 1
ATOM 2044 O O . LEU A 1 262 ? -15.206 -1.453 17.483 1.00 85.25 262 LEU A O 1
ATOM 2048 N N . PHE A 1 263 ? -15.307 0.750 17.084 1.00 85.12 263 PHE A N 1
ATOM 2049 C CA . PHE A 1 263 ? -15.691 0.663 15.676 1.00 85.12 263 PHE A CA 1
ATOM 2050 C C . PHE A 1 263 ? -14.547 1.139 14.784 1.00 85.12 263 PHE A C 1
ATOM 2052 O O . PHE A 1 263 ? -14.152 2.300 14.857 1.00 85.12 263 PHE A O 1
ATOM 2059 N N . VAL A 1 264 ? -14.047 0.265 13.914 1.00 86.12 264 VAL A N 1
ATOM 2060 C CA . VAL A 1 264 ? -13.110 0.607 12.838 1.00 86.12 264 VAL A CA 1
ATOM 2061 C C . VAL A 1 264 ? -13.871 0.512 11.522 1.00 86.12 264 VAL A C 1
ATOM 2063 O O . VAL A 1 264 ? -14.331 -0.562 11.144 1.00 86.12 264 VAL A O 1
ATOM 2066 N N . MET A 1 265 ? -14.061 1.636 10.845 1.00 82.44 265 MET A N 1
ATOM 2067 C CA . MET A 1 265 ? -14.914 1.735 9.661 1.00 82.44 265 MET A CA 1
ATOM 2068 C C . MET A 1 265 ? -14.087 2.151 8.453 1.00 82.44 265 MET A C 1
ATOM 2070 O O . MET A 1 265 ? -13.270 3.056 8.570 1.00 82.44 265 MET A O 1
ATOM 2074 N N . GLU A 1 266 ? -14.317 1.528 7.301 1.00 75.19 266 GLU A N 1
ATOM 2075 C CA . GLU A 1 266 ? -13.630 1.904 6.062 1.00 75.19 266 GLU A CA 1
ATOM 2076 C C . GLU A 1 266 ? -13.934 3.361 5.654 1.00 75.19 266 GLU A C 1
ATOM 2078 O O . GLU A 1 266 ? -15.078 3.824 5.714 1.00 75.19 266 GLU A O 1
ATOM 2083 N N . GLU A 1 267 ? -12.903 4.106 5.247 1.00 68.06 267 GLU A N 1
ATOM 2084 C CA . GLU A 1 267 ? -13.047 5.471 4.727 1.00 68.06 267 GLU A CA 1
ATOM 2085 C C . GLU A 1 267 ? -13.827 5.474 3.404 1.00 68.06 267 GLU A C 1
ATOM 2087 O O . GLU A 1 267 ? -13.621 4.627 2.542 1.00 68.06 267 GLU A O 1
ATOM 2092 N N . GLY A 1 268 ? -14.745 6.430 3.244 1.00 57.72 268 GLY A N 1
ATOM 2093 C CA . GLY A 1 268 ? -15.700 6.463 2.129 1.00 57.72 268 GLY A CA 1
ATOM 2094 C C . GLY A 1 268 ? -17.109 6.008 2.518 1.00 57.72 268 GLY A C 1
ATOM 2095 O O . GLY A 1 268 ? -18.070 6.363 1.836 1.00 57.72 268 GLY A O 1
ATOM 2096 N N . VAL A 1 269 ? -17.268 5.336 3.663 1.00 59.41 269 VAL A N 1
ATOM 2097 C CA . VAL A 1 269 ? -18.564 5.270 4.346 1.00 59.41 269 VAL A CA 1
ATOM 2098 C C . VAL A 1 269 ? -18.842 6.656 4.930 1.00 59.41 269 VAL A C 1
ATOM 2100 O O . VAL A 1 269 ? -18.079 7.143 5.765 1.00 59.41 269 VAL A O 1
ATOM 2103 N N . ASP A 1 270 ? -19.908 7.323 4.474 1.00 64.06 270 ASP A N 1
ATOM 2104 C CA . ASP A 1 270 ? -20.268 8.652 4.976 1.00 64.06 270 ASP A CA 1
ATOM 2105 C C . ASP A 1 270 ? -20.576 8.553 6.473 1.00 64.06 270 ASP A C 1
ATOM 2107 O O . ASP A 1 270 ? -21.648 8.106 6.877 1.00 64.06 270 ASP A O 1
ATOM 2111 N N . ALA A 1 271 ? -19.619 8.978 7.299 1.00 62.66 271 ALA A N 1
ATOM 2112 C CA . ALA A 1 271 ? -19.734 8.943 8.748 1.00 62.66 271 ALA A CA 1
ATOM 2113 C C . ALA A 1 271 ? -20.958 9.726 9.244 1.00 62.66 271 ALA A C 1
ATOM 2115 O O . ALA A 1 271 ? -21.551 9.352 10.251 1.00 62.66 271 ALA A O 1
ATOM 2116 N N . ASN A 1 272 ? -21.390 10.776 8.534 1.00 63.03 272 ASN A N 1
ATOM 2117 C CA . ASN A 1 272 ? -22.608 11.492 8.890 1.00 63.03 272 ASN A CA 1
ATOM 2118 C C . ASN A 1 272 ? -23.853 10.650 8.622 1.00 63.03 272 ASN A C 1
ATOM 2120 O O . ASN A 1 272 ? -24.714 10.614 9.500 1.00 63.03 272 ASN A O 1
ATOM 2124 N N . LEU A 1 273 ? -23.947 9.979 7.467 1.00 66.44 273 LEU A N 1
ATOM 2125 C CA . LEU A 1 273 ? -25.056 9.065 7.148 1.00 66.44 273 LEU A CA 1
ATOM 2126 C C . LEU A 1 273 ? -25.055 7.838 8.063 1.00 66.44 273 LEU A C 1
ATOM 2128 O O . LEU A 1 273 ? -26.090 7.499 8.633 1.00 66.44 273 LEU A O 1
ATOM 2132 N N . ALA A 1 274 ? -23.886 7.235 8.271 1.00 63.00 274 ALA A N 1
ATOM 2133 C CA . ALA A 1 274 ? -23.665 6.125 9.188 1.00 63.00 274 ALA A CA 1
ATOM 2134 C C . ALA A 1 274 ? -24.148 6.460 10.606 1.00 63.00 274 ALA A C 1
ATOM 2136 O O . ALA A 1 274 ? -24.741 5.614 11.273 1.00 63.00 274 ALA A O 1
ATOM 2137 N N . LEU A 1 275 ? -23.948 7.712 11.040 1.00 67.88 275 LEU A N 1
ATOM 2138 C CA . LEU A 1 275 ? -24.346 8.191 12.360 1.00 67.88 275 LEU A CA 1
ATOM 2139 C C . LEU A 1 275 ? -25.766 8.776 12.440 1.00 67.88 275 LEU A C 1
ATOM 2141 O O . LEU A 1 275 ? -26.228 9.059 13.548 1.00 67.88 275 LEU A O 1
ATOM 2145 N N . LEU A 1 276 ? -26.481 8.955 11.319 1.00 69.25 276 LEU A N 1
ATOM 2146 C CA . LEU A 1 276 ? -27.846 9.505 11.314 1.00 69.25 276 LEU A CA 1
ATOM 2147 C C . LEU A 1 276 ? -28.810 8.764 12.253 1.00 69.25 276 LEU A C 1
ATOM 2149 O O . LEU A 1 276 ? -29.512 9.456 12.996 1.00 69.25 276 LEU A O 1
ATOM 2153 N N . PRO A 1 277 ? -28.846 7.413 12.289 1.00 65.06 277 PRO A N 1
ATOM 2154 C CA . PRO A 1 277 ? -29.754 6.676 13.171 1.00 65.06 277 PRO A CA 1
ATOM 2155 C C . PRO A 1 277 ? -29.506 6.923 14.661 1.00 65.06 277 PRO A C 1
ATOM 2157 O O . PRO A 1 277 ? -30.364 6.617 15.484 1.00 65.06 277 PRO A O 1
ATOM 2160 N N . PHE A 1 278 ? -28.338 7.461 15.012 1.00 67.00 278 PHE A N 1
ATOM 2161 C CA . PHE A 1 278 ? -27.897 7.612 16.393 1.00 67.00 278 PHE A CA 1
ATOM 2162 C C . PHE A 1 278 ? -28.019 9.058 16.897 1.00 67.00 278 PHE A C 1
ATOM 2164 O O . PHE A 1 278 ? -27.708 9.330 18.053 1.00 67.00 278 PHE A O 1
ATOM 2171 N N . ARG A 1 279 ? -28.483 10.009 16.070 1.00 70.12 279 ARG A N 1
ATOM 2172 C CA . ARG A 1 279 ? -28.618 11.415 16.484 1.00 70.12 279 ARG A CA 1
ATOM 2173 C C . ARG A 1 279 ? -29.766 11.602 17.499 1.00 70.12 279 ARG A C 1
ATOM 2175 O O . ARG A 1 279 ? -30.863 11.104 17.254 1.00 70.12 279 ARG A O 1
ATOM 2182 N N . PRO A 1 280 ? -29.570 12.391 18.577 1.00 70.12 280 PRO A N 1
ATOM 2183 C CA . PRO A 1 280 ? -28.365 13.159 18.909 1.00 70.12 280 PRO A CA 1
ATOM 2184 C C . PRO A 1 280 ? -27.265 12.303 19.573 1.00 70.12 280 PRO A C 1
ATOM 2186 O O . PRO A 1 280 ? -27.514 11.636 20.571 1.00 70.12 280 PRO A O 1
ATOM 2189 N N . VAL A 1 281 ? -26.027 12.397 19.064 1.00 70.44 281 VAL A N 1
ATOM 2190 C CA . VAL A 1 281 ? -24.824 11.776 19.659 1.00 70.44 281 VAL A CA 1
ATOM 2191 C C . VAL A 1 281 ? -23.939 12.871 20.253 1.00 70.44 281 VAL A C 1
ATOM 2193 O O . VAL A 1 281 ? -23.605 13.832 19.561 1.00 70.44 281 VAL A O 1
ATOM 2196 N N . ALA A 1 282 ? -23.518 12.726 21.511 1.00 75.75 282 ALA A N 1
ATOM 2197 C CA . ALA A 1 282 ? -22.442 13.536 22.080 1.00 75.75 282 ALA A CA 1
ATOM 2198 C C . ALA A 1 282 ? -21.095 12.862 21.777 1.00 75.75 282 ALA A C 1
ATOM 2200 O O . ALA A 1 282 ? -20.854 11.746 22.232 1.00 75.75 282 ALA A O 1
ATOM 2201 N N . MET A 1 283 ? -20.222 13.522 21.010 1.00 78.44 283 MET A N 1
ATOM 2202 C CA . MET A 1 283 ? -18.936 12.955 20.589 1.00 78.44 283 MET A CA 1
ATOM 2203 C C . MET A 1 283 ? -17.775 13.921 20.827 1.00 78.44 283 MET A C 1
ATOM 2205 O O . MET A 1 283 ? -17.915 15.133 20.664 1.00 78.44 283 MET A O 1
ATOM 2209 N N . LYS A 1 284 ? -16.611 13.369 21.180 1.00 82.38 284 LYS A N 1
ATOM 2210 C CA . LYS A 1 284 ? -15.322 14.062 21.090 1.00 82.38 284 LYS A CA 1
ATOM 2211 C C . LYS A 1 284 ? -14.659 13.619 19.790 1.00 82.38 284 LYS A C 1
ATOM 2213 O O . LYS A 1 284 ? -14.577 12.420 19.540 1.00 82.38 284 LYS A O 1
ATOM 2218 N N . ALA A 1 285 ? -14.224 14.567 18.969 1.00 81.81 285 ALA A N 1
ATOM 2219 C CA . ALA A 1 285 ? -13.576 14.281 17.695 1.00 81.81 285 ALA A CA 1
ATOM 2220 C C . ALA A 1 285 ? -12.073 14.552 17.794 1.00 81.81 285 ALA A C 1
ATOM 2222 O O . ALA A 1 285 ? -11.660 15.587 18.317 1.00 81.81 285 ALA A O 1
ATOM 2223 N N . PHE A 1 286 ? -11.279 13.630 17.258 1.00 82.00 286 PHE A N 1
ATOM 2224 C CA . PHE A 1 286 ? -9.837 13.771 17.106 1.00 82.00 286 PHE A CA 1
ATOM 2225 C C . PHE A 1 286 ? -9.480 13.557 15.639 1.00 82.00 286 PHE A C 1
ATOM 2227 O O . PHE A 1 286 ? -10.036 12.674 14.988 1.00 82.00 286 PHE A O 1
ATOM 2234 N N . GLN A 1 287 ? -8.555 14.364 15.129 1.00 82.12 287 GLN A N 1
ATOM 2235 C CA . GLN A 1 287 ? -8.001 14.201 13.792 1.00 82.12 287 GLN A CA 1
ATOM 2236 C C . GLN A 1 287 ? -6.556 13.729 13.913 1.00 82.12 287 GLN A C 1
ATOM 2238 O O . GLN A 1 287 ? -5.776 14.294 14.678 1.00 82.12 287 GLN A O 1
ATOM 2243 N N . CYS A 1 288 ? -6.204 12.704 13.142 1.00 83.44 288 CYS A N 1
ATOM 2244 C CA . CYS A 1 288 ? -4.846 12.195 13.052 1.00 83.44 288 CYS A CA 1
ATOM 2245 C C . CYS A 1 288 ? -4.491 11.966 11.582 1.00 83.44 288 CYS A C 1
ATOM 2247 O O . CYS A 1 288 ? -5.232 11.295 10.867 1.00 83.44 288 CYS A O 1
ATOM 2249 N N . SER A 1 289 ? -3.370 12.531 11.134 1.00 83.50 289 SER A N 1
ATOM 2250 C CA . SER A 1 289 ? -2.897 12.397 9.754 1.00 83.50 289 SER A CA 1
ATOM 2251 C C . SER A 1 289 ? -1.759 11.382 9.695 1.00 83.50 289 SER A C 1
ATOM 2253 O O . SER A 1 289 ? -0.673 11.633 10.225 1.00 83.50 289 SER A O 1
ATOM 2255 N N . PHE A 1 290 ? -2.003 10.239 9.059 1.00 86.31 290 PHE A N 1
ATOM 2256 C CA . PHE A 1 290 ? -0.990 9.210 8.805 1.00 86.31 290 PHE A CA 1
ATOM 2257 C C . PHE A 1 290 ? -0.093 9.578 7.621 1.00 86.31 290 PHE A C 1
ATOM 2259 O O . PHE A 1 290 ? -0.408 10.488 6.851 1.00 86.31 290 PHE A O 1
ATOM 2266 N N . LEU A 1 291 ? 1.035 8.877 7.475 1.00 83.38 291 LEU A N 1
ATOM 2267 C CA . LEU A 1 291 ? 1.918 9.067 6.326 1.00 83.38 291 LEU A CA 1
ATOM 2268 C C . LEU A 1 291 ? 1.153 8.754 5.034 1.00 83.38 291 LEU A C 1
ATOM 2270 O O . LEU A 1 291 ? 0.459 7.743 4.937 1.00 83.38 291 LEU A O 1
ATOM 2274 N N . SER A 1 292 ? 1.258 9.633 4.041 1.00 82.56 292 SER A N 1
ATOM 2275 C CA . SER A 1 292 ? 0.500 9.532 2.785 1.00 82.56 292 SER A CA 1
ATOM 2276 C C . SER A 1 292 ? 1.383 9.481 1.541 1.00 82.56 292 SER A C 1
ATOM 2278 O O . SER A 1 292 ? 0.871 9.311 0.435 1.00 82.56 292 SER A O 1
ATOM 2280 N N . GLY A 1 293 ? 2.702 9.604 1.704 1.00 86.31 293 GLY A N 1
ATOM 2281 C CA . GLY A 1 293 ? 3.656 9.582 0.607 1.00 86.31 293 GLY A CA 1
ATOM 2282 C C . GLY A 1 293 ? 4.999 10.199 0.979 1.00 86.31 293 GLY A C 1
ATOM 2283 O O . GLY A 1 293 ? 5.342 10.348 2.151 1.00 86.31 293 GLY A O 1
ATOM 2284 N N . LEU A 1 294 ? 5.752 10.559 -0.058 1.00 85.06 294 LEU A N 1
ATOM 2285 C CA . LEU A 1 294 ? 7.132 11.003 0.059 1.00 85.06 294 LEU A CA 1
ATOM 2286 C C . LEU A 1 294 ? 7.200 12.454 0.562 1.00 85.06 294 LEU A C 1
ATOM 2288 O O . LEU A 1 294 ? 6.749 13.368 -0.135 1.00 85.06 294 LEU A O 1
ATOM 2292 N N . LYS A 1 295 ? 7.822 12.680 1.730 1.00 83.88 295 LYS A N 1
ATOM 2293 C CA . LYS A 1 295 ? 8.109 14.035 2.231 1.00 83.88 295 LYS A CA 1
ATOM 2294 C C . LYS A 1 295 ? 9.125 14.746 1.331 1.00 83.88 295 LYS A C 1
ATOM 2296 O O . LYS A 1 295 ? 10.086 14.146 0.838 1.00 83.88 295 LYS A O 1
ATOM 2301 N N . ILE A 1 296 ? 8.963 16.062 1.176 1.00 78.31 296 ILE A N 1
ATOM 2302 C CA . ILE A 1 296 ? 9.828 16.895 0.324 1.00 78.31 296 ILE A CA 1
ATOM 2303 C C . ILE A 1 296 ? 11.316 16.800 0.711 1.00 78.31 296 ILE A C 1
ATOM 2305 O O . ILE A 1 296 ? 12.175 16.703 -0.165 1.00 78.31 296 ILE A O 1
ATOM 2309 N N . GLN A 1 297 ? 11.629 16.742 2.008 1.00 78.00 297 GLN A N 1
ATOM 2310 C CA . GLN A 1 297 ? 13.003 16.644 2.518 1.00 78.00 297 GLN A CA 1
ATOM 2311 C C . GLN A 1 297 ? 13.668 15.324 2.099 1.00 78.00 297 GLN A C 1
ATOM 2313 O O . GLN A 1 297 ? 14.798 15.308 1.608 1.00 78.00 297 GLN A O 1
ATOM 2318 N N . LYS A 1 298 ? 12.952 14.198 2.214 1.00 84.12 298 LYS A N 1
ATOM 2319 C CA . LYS A 1 298 ? 13.462 12.902 1.750 1.00 84.12 298 LYS A CA 1
ATOM 2320 C C . LYS A 1 298 ? 13.531 12.825 0.231 1.00 84.12 298 LYS A C 1
ATOM 2322 O O . LYS A 1 298 ? 14.455 12.217 -0.302 1.00 84.12 298 LYS A O 1
ATOM 2327 N N . SER A 1 299 ? 12.630 13.504 -0.481 1.00 79.56 299 SER A N 1
ATOM 2328 C CA . SER A 1 299 ? 12.698 13.566 -1.941 1.00 79.56 299 SER A CA 1
ATOM 2329 C C . SER A 1 299 ? 14.054 14.095 -2.415 1.00 79.56 299 SER A C 1
ATOM 2331 O O . SER A 1 299 ? 14.678 13.467 -3.255 1.00 79.56 299 SER A O 1
ATOM 2333 N N . GLN A 1 300 ? 14.600 15.149 -1.801 1.00 77.62 300 GLN A N 1
ATOM 2334 C CA . GLN A 1 300 ? 15.913 15.695 -2.168 1.00 77.62 300 GLN A CA 1
ATOM 2335 C C . GLN A 1 300 ? 17.035 14.653 -2.069 1.00 77.62 300 GLN A C 1
ATOM 2337 O O . GLN A 1 300 ? 17.869 14.553 -2.969 1.00 77.62 300 GLN A O 1
ATOM 2342 N N . HIS A 1 301 ? 17.052 13.869 -0.991 1.00 83.38 301 HIS A N 1
ATOM 2343 C CA . HIS A 1 301 ? 18.037 12.808 -0.786 1.00 83.38 301 HIS A CA 1
ATOM 2344 C C . HIS A 1 301 ? 17.874 11.690 -1.818 1.00 83.38 301 HIS A C 1
ATOM 2346 O O . HIS A 1 301 ? 18.858 11.245 -2.405 1.00 83.38 301 HIS A O 1
ATOM 2352 N N . LEU A 1 302 ? 16.630 11.316 -2.129 1.00 85.44 302 LEU A N 1
ATOM 2353 C CA . LEU A 1 302 ? 16.325 10.347 -3.176 1.00 85.44 302 LEU A CA 1
ATOM 2354 C C . LEU A 1 302 ? 16.837 10.803 -4.546 1.00 85.44 302 LEU A C 1
ATOM 2356 O O . LEU A 1 302 ? 17.434 10.015 -5.271 1.00 85.44 302 LEU A O 1
ATOM 2360 N N . LEU A 1 303 ? 16.664 12.076 -4.899 1.00 79.75 303 LEU A N 1
ATOM 2361 C CA . LEU A 1 303 ? 17.148 12.605 -6.178 1.00 79.75 303 LEU A CA 1
ATOM 2362 C C . LEU A 1 303 ? 18.677 12.596 -6.264 1.00 79.75 303 LEU A C 1
ATOM 2364 O O . LEU A 1 303 ? 19.216 12.312 -7.333 1.00 79.75 303 LEU A O 1
ATOM 2368 N N . LYS A 1 304 ? 19.373 12.876 -5.150 1.00 79.06 304 LYS A N 1
ATOM 2369 C CA . LYS A 1 304 ? 20.841 12.779 -5.078 1.00 79.06 304 LYS A CA 1
ATOM 2370 C C . LYS A 1 304 ? 21.323 11.355 -5.367 1.00 79.06 304 LYS A C 1
ATOM 2372 O O . LYS A 1 304 ? 22.339 11.203 -6.035 1.00 79.06 304 LYS A O 1
ATOM 2377 N N . ILE A 1 305 ? 20.586 10.346 -4.897 1.00 83.94 305 ILE A N 1
ATOM 2378 C CA . ILE A 1 305 ? 20.910 8.924 -5.083 1.00 83.94 305 ILE A CA 1
ATOM 2379 C C . ILE A 1 305 ? 20.546 8.436 -6.492 1.00 83.94 305 ILE A C 1
ATOM 2381 O O . ILE A 1 305 ? 21.320 7.713 -7.118 1.00 83.94 305 ILE A O 1
ATOM 2385 N N . LEU A 1 306 ? 19.364 8.801 -7.000 1.00 84.06 306 LEU A N 1
ATOM 2386 C CA . LEU A 1 306 ? 18.868 8.302 -8.288 1.00 84.06 306 LEU A CA 1
ATOM 2387 C C . LEU A 1 306 ? 19.512 8.998 -9.491 1.00 84.06 306 LEU A C 1
ATOM 2389 O O . LEU A 1 306 ? 19.610 8.383 -10.552 1.00 84.06 306 LEU A O 1
ATOM 2393 N N . GLN A 1 307 ? 19.928 10.258 -9.328 1.00 78.69 307 GLN A N 1
ATOM 2394 C CA . GLN A 1 307 ? 20.571 11.085 -10.355 1.00 78.69 307 GLN A CA 1
ATOM 2395 C C . GLN A 1 307 ? 19.932 11.031 -11.759 1.00 78.69 307 GLN A C 1
ATOM 2397 O O . GLN A 1 307 ? 20.654 10.879 -12.749 1.00 78.69 307 GLN A O 1
ATOM 2402 N N . PRO A 1 308 ? 18.601 11.135 -11.917 1.00 77.44 308 PRO A N 1
ATOM 2403 C CA . PRO A 1 308 ? 18.027 11.122 -13.253 1.00 77.44 308 PRO A CA 1
ATOM 2404 C C . PRO A 1 308 ? 18.349 12.412 -14.012 1.00 77.44 308 PRO A C 1
ATOM 2406 O O . PRO A 1 308 ? 18.731 13.438 -13.446 1.00 77.44 308 PRO A O 1
ATOM 2409 N N . ARG A 1 309 ? 18.162 12.366 -15.332 1.00 76.25 309 ARG A N 1
ATOM 2410 C CA . ARG A 1 309 ? 18.401 13.526 -16.204 1.00 76.25 309 ARG A CA 1
ATOM 2411 C C . ARG A 1 309 ? 17.255 14.540 -16.137 1.00 76.25 309 ARG A C 1
ATOM 2413 O O . ARG A 1 309 ? 17.476 15.727 -16.370 1.00 76.25 309 ARG A O 1
ATOM 2420 N N . HIS A 1 310 ? 16.049 14.065 -15.810 1.00 77.62 310 HIS A N 1
ATOM 2421 C CA . HIS A 1 310 ? 14.818 14.854 -15.821 1.00 77.62 310 HIS A CA 1
ATOM 2422 C C . HIS A 1 310 ? 14.039 14.759 -14.508 1.00 77.62 310 HIS A C 1
ATOM 2424 O O . HIS A 1 310 ? 13.815 13.658 -13.999 1.00 77.62 310 HIS A O 1
ATOM 2430 N N . PHE A 1 311 ? 13.551 15.904 -14.021 1.00 75.19 311 PHE A N 1
ATOM 2431 C CA . PHE A 1 311 ? 12.873 16.031 -12.724 1.00 75.19 311 PHE A CA 1
ATOM 2432 C C . PHE A 1 311 ? 11.622 16.920 -12.769 1.00 75.19 311 PHE A C 1
ATOM 2434 O O . PHE A 1 311 ? 11.514 17.775 -13.645 1.00 75.19 311 PHE A O 1
ATOM 2441 N N . PRO A 1 312 ? 10.673 16.782 -11.827 1.00 75.81 312 PRO A N 1
ATOM 2442 C CA . PRO A 1 312 ? 9.493 17.643 -11.799 1.00 75.81 312 PRO A CA 1
ATOM 2443 C C . PRO A 1 312 ? 9.850 19.086 -11.419 1.00 75.81 312 PRO A C 1
ATOM 2445 O O . PRO A 1 312 ? 10.634 19.337 -10.502 1.00 75.81 312 PRO A O 1
ATOM 2448 N N . GLU A 1 313 ? 9.222 20.055 -12.092 1.00 77.44 313 GLU A N 1
ATOM 2449 C CA . GLU A 1 313 ? 9.438 21.493 -11.860 1.00 77.44 313 GLU A CA 1
ATOM 2450 C C . GLU A 1 313 ? 9.088 21.940 -10.425 1.00 77.44 313 GLU A C 1
ATOM 2452 O O . GLU A 1 313 ? 9.672 22.899 -9.924 1.00 77.44 313 GLU A O 1
ATOM 2457 N N . THR A 1 314 ? 8.207 21.222 -9.718 1.00 73.75 314 THR A N 1
ATOM 2458 C CA . THR A 1 314 ? 7.847 21.499 -8.312 1.00 73.75 314 THR A CA 1
ATOM 2459 C C . THR A 1 314 ? 9.034 21.403 -7.356 1.00 73.75 314 THR A C 1
ATOM 2461 O O . THR A 1 314 ? 9.081 22.115 -6.357 1.00 73.75 314 THR A O 1
ATOM 2464 N N . LEU A 1 315 ? 10.037 20.583 -7.676 1.00 72.00 315 LEU A N 1
ATOM 2465 C CA . LEU A 1 315 ? 11.221 20.411 -6.836 1.00 72.00 315 LEU A CA 1
ATOM 2466 C C . LEU A 1 315 ? 12.307 21.451 -7.124 1.00 72.00 315 LEU A C 1
ATOM 2468 O O . LEU A 1 315 ? 13.278 21.547 -6.377 1.00 72.00 315 LEU A O 1
ATOM 2472 N N . ARG A 1 316 ? 12.140 22.280 -8.161 1.00 73.44 316 ARG A N 1
ATOM 2473 C CA . ARG A 1 316 ? 13.129 23.280 -8.589 1.00 73.44 316 ARG A CA 1
ATOM 2474 C C . ARG A 1 316 ? 13.511 24.273 -7.490 1.00 73.44 316 ARG A C 1
ATOM 2476 O O . ARG A 1 316 ? 14.649 24.719 -7.451 1.00 73.44 316 ARG A O 1
ATOM 2483 N N . GLN A 1 317 ? 12.569 24.633 -6.617 1.00 67.50 317 GLN A N 1
ATOM 2484 C CA . GLN A 1 317 ? 12.806 25.571 -5.509 1.00 67.50 317 GLN A CA 1
ATOM 2485 C C . GLN A 1 317 ? 13.464 24.904 -4.294 1.00 67.50 317 GLN A C 1
ATOM 2487 O O . GLN A 1 317 ? 14.056 25.583 -3.461 1.00 67.50 317 GLN A O 1
ATOM 2492 N N . HIS A 1 318 ? 13.367 23.578 -4.202 1.00 64.81 318 HIS A N 1
ATOM 2493 C CA . HIS A 1 318 ? 13.847 22.794 -3.069 1.00 64.81 318 HIS A CA 1
ATOM 2494 C C . HIS A 1 318 ? 15.179 22.104 -3.369 1.00 64.81 318 HIS A C 1
ATOM 2496 O O . HIS A 1 318 ? 15.922 21.782 -2.451 1.00 64.81 318 HIS A O 1
ATOM 2502 N N . ILE A 1 319 ? 15.522 21.885 -4.634 1.00 62.28 319 ILE A N 1
ATOM 2503 C CA . ILE A 1 319 ? 16.817 21.339 -5.030 1.00 62.28 319 ILE A CA 1
ATOM 2504 C C . ILE A 1 319 ? 17.787 22.513 -5.186 1.00 62.28 319 ILE A C 1
ATOM 2506 O O . ILE A 1 319 ? 17.734 23.253 -6.168 1.00 62.28 319 ILE A O 1
ATOM 2510 N N . SER A 1 320 ? 18.702 22.694 -4.230 1.00 55.84 320 SER A N 1
ATOM 2511 C CA . SER A 1 320 ? 19.897 23.506 -4.493 1.00 55.84 320 SER A CA 1
ATOM 2512 C C . SER A 1 320 ? 20.629 22.896 -5.693 1.00 55.84 320 SER A C 1
ATOM 2514 O O . SER A 1 320 ? 20.697 21.668 -5.751 1.00 55.84 320 SER A O 1
ATOM 2516 N N . PRO A 1 321 ? 21.165 23.686 -6.646 1.00 51.41 321 PRO A N 1
ATOM 2517 C CA . PRO A 1 321 ? 21.811 23.146 -7.838 1.00 51.41 321 PRO A CA 1
ATOM 2518 C C . PRO A 1 321 ? 22.926 22.192 -7.414 1.00 51.41 321 PRO A C 1
ATOM 2520 O O . PRO A 1 321 ? 23.988 22.614 -6.951 1.00 51.41 321 PRO A O 1
ATOM 2523 N N . VAL A 1 322 ? 22.643 20.893 -7.520 1.00 50.75 322 VAL A N 1
ATOM 2524 C CA . VAL A 1 322 ? 23.594 19.834 -7.222 1.00 50.75 322 VAL A CA 1
ATOM 2525 C C . VAL A 1 322 ? 24.731 20.044 -8.212 1.00 50.75 322 VAL A C 1
ATOM 2527 O O . VAL A 1 322 ? 24.529 19.959 -9.422 1.00 50.75 322 VAL A O 1
ATOM 2530 N N . LYS A 1 323 ? 25.920 20.400 -7.712 1.00 45.53 323 LYS A N 1
ATOM 2531 C CA . LYS A 1 323 ? 27.141 20.585 -8.512 1.00 45.53 323 LYS A CA 1
ATOM 2532 C C . LYS A 1 323 ? 27.684 19.236 -9.003 1.00 45.53 323 LYS A C 1
ATOM 2534 O O . LYS A 1 323 ? 28.852 18.922 -8.812 1.00 45.53 323 LYS A O 1
ATOM 2539 N N . THR A 1 324 ? 26.846 18.427 -9.627 1.00 44.09 324 THR A N 1
ATOM 2540 C CA . THR A 1 324 ? 27.273 17.276 -10.415 1.00 44.09 324 THR A CA 1
ATOM 2541 C C . THR A 1 324 ? 27.162 17.693 -11.866 1.00 44.09 324 THR A C 1
ATOM 2543 O O . THR A 1 324 ? 26.106 18.112 -12.329 1.00 44.09 324 THR A O 1
ATOM 2546 N N . SER A 1 325 ? 28.293 17.670 -12.558 1.00 44.53 325 SER A N 1
ATOM 2547 C CA . SER A 1 325 ? 28.457 18.072 -13.947 1.00 44.53 325 SER A CA 1
ATOM 2548 C C . SER A 1 325 ? 27.534 17.272 -14.872 1.00 44.53 325 SER A C 1
ATOM 2550 O O . SER A 1 325 ? 27.914 16.202 -15.335 1.00 44.53 325 SER A O 1
ATOM 2552 N N . SER A 1 326 ? 26.321 17.763 -15.123 1.00 52.88 326 SER A N 1
ATOM 2553 C CA . SER A 1 326 ? 25.409 17.358 -16.203 1.00 52.88 326 SER A CA 1
ATOM 2554 C C . SER A 1 326 ? 24.264 18.371 -16.307 1.00 52.88 326 SER A C 1
ATOM 2556 O O . SER A 1 326 ? 23.827 18.927 -15.304 1.00 52.88 326 SER A O 1
ATOM 2558 N N . TRP A 1 327 ? 23.780 18.629 -17.519 1.00 54.41 327 TRP A N 1
ATOM 2559 C CA . TRP A 1 327 ? 22.606 19.465 -17.775 1.00 54.41 327 TRP A CA 1
ATOM 2560 C C . TRP A 1 327 ? 21.352 18.754 -17.231 1.00 54.41 327 TRP A C 1
ATOM 2562 O O . TRP A 1 327 ? 21.053 17.648 -17.673 1.00 54.41 327 TRP A O 1
ATOM 2572 N N . PHE A 1 328 ? 20.653 19.346 -16.259 1.00 64.44 328 PHE A N 1
ATOM 2573 C CA . PHE A 1 328 ? 19.383 18.818 -15.745 1.00 64.44 328 PHE A CA 1
ATOM 2574 C C . PHE A 1 328 ? 18.212 19.531 -16.412 1.00 64.44 328 PHE A C 1
ATOM 2576 O O . PHE A 1 328 ? 18.204 20.763 -16.474 1.00 64.44 328 PHE A O 1
ATOM 2583 N N . ASP A 1 329 ? 17.205 18.770 -16.830 1.00 70.94 329 ASP A N 1
ATOM 2584 C CA . ASP A 1 329 ? 15.976 19.306 -17.409 1.00 70.94 329 ASP A CA 1
ATOM 2585 C C . ASP A 1 329 ? 14.780 19.085 -16.470 1.00 70.94 329 ASP A C 1
ATOM 2587 O O . ASP A 1 329 ? 14.705 18.110 -15.719 1.00 70.94 329 ASP A O 1
ATOM 2591 N N . TYR A 1 330 ? 13.820 20.010 -16.502 1.00 76.12 330 TYR A N 1
ATOM 2592 C CA . TYR A 1 330 ? 12.603 19.924 -15.694 1.00 76.12 330 TYR A CA 1
ATOM 2593 C C . TYR A 1 330 ? 11.395 19.594 -16.570 1.00 76.12 330 TYR A C 1
ATOM 2595 O O . TYR A 1 330 ? 11.244 20.157 -17.656 1.00 76.12 330 TYR A O 1
ATOM 2603 N N . TYR A 1 331 ? 10.493 18.740 -16.085 1.00 78.44 331 TYR A N 1
ATOM 2604 C CA . TYR A 1 331 ? 9.185 18.530 -16.700 1.00 78.44 331 TYR A CA 1
ATOM 2605 C C . TYR A 1 331 ? 8.081 19.249 -15.925 1.00 78.44 331 TYR A C 1
ATOM 2607 O O . TYR A 1 331 ? 8.098 19.335 -14.694 1.00 78.44 331 TYR A O 1
ATOM 2615 N N . SER A 1 332 ? 7.088 19.748 -16.660 1.00 77.00 332 SER A N 1
ATOM 2616 C CA . SER A 1 332 ? 5.881 20.337 -16.087 1.00 77.00 332 SER A CA 1
ATOM 2617 C C . SER A 1 332 ? 4.614 19.897 -16.795 1.00 77.00 332 SER A C 1
ATOM 2619 O O . SER A 1 332 ? 4.629 19.351 -17.901 1.00 77.00 332 SER A O 1
ATOM 2621 N N . LYS A 1 333 ? 3.497 20.115 -16.097 1.00 78.50 333 LYS A N 1
ATOM 2622 C CA . LYS A 1 333 ? 2.160 19.744 -16.544 1.00 78.50 333 LYS A CA 1
ATOM 2623 C C . LYS A 1 333 ? 1.908 20.254 -17.964 1.00 78.50 333 LYS A C 1
ATOM 2625 O O . LYS A 1 333 ? 2.162 21.416 -18.273 1.00 78.50 333 LYS A O 1
ATOM 2630 N N . SER A 1 334 ? 1.393 19.365 -18.810 1.00 78.75 334 SER A N 1
ATOM 2631 C CA . SER A 1 334 ? 1.024 19.651 -20.202 1.00 78.75 334 SER A CA 1
ATOM 2632 C C . SER A 1 334 ? 2.182 20.032 -21.141 1.00 78.75 334 SER A C 1
ATOM 2634 O O . SER A 1 334 ? 1.920 20.509 -22.244 1.00 78.75 334 SER A O 1
ATOM 2636 N N . LYS A 1 335 ? 3.449 19.803 -20.763 1.00 81.50 335 LYS A N 1
ATOM 2637 C CA . LYS A 1 335 ? 4.597 19.932 -21.675 1.00 81.50 335 LYS A CA 1
ATOM 2638 C C . LYS A 1 335 ? 5.066 18.563 -22.158 1.00 81.50 335 LYS A C 1
ATOM 2640 O O . LYS A 1 335 ? 5.157 17.618 -21.383 1.00 81.50 335 LYS A O 1
ATOM 2645 N N . THR A 1 336 ? 5.389 18.470 -23.445 1.00 80.81 336 THR A N 1
ATOM 2646 C CA . THR A 1 336 ? 6.021 17.270 -24.008 1.00 80.81 336 THR A CA 1
ATOM 2647 C C . THR A 1 336 ? 7.501 17.289 -23.659 1.00 80.81 336 THR A C 1
ATOM 2649 O O . THR A 1 336 ? 8.211 18.214 -24.051 1.00 80.81 336 THR A O 1
ATOM 2652 N N . LEU A 1 337 ? 7.957 16.278 -22.926 1.00 74.06 337 LEU A N 1
ATOM 2653 C CA . LEU A 1 337 ? 9.368 16.088 -22.624 1.00 74.06 337 LEU A CA 1
ATOM 2654 C C . LEU A 1 337 ? 9.999 15.183 -23.686 1.00 74.06 337 LEU A C 1
ATOM 2656 O O . LEU A 1 337 ? 9.550 14.055 -23.889 1.00 74.06 337 LEU A O 1
ATOM 2660 N N . HIS A 1 338 ? 11.040 15.668 -24.362 1.00 71.19 338 HIS A N 1
ATOM 2661 C CA . HIS A 1 338 ? 11.797 14.852 -25.305 1.00 71.19 338 HIS A CA 1
ATOM 2662 C C . HIS A 1 338 ? 12.868 14.069 -24.546 1.00 71.19 338 HIS A C 1
ATOM 2664 O O . HIS A 1 338 ? 13.881 14.637 -24.154 1.00 71.19 338 HIS A O 1
ATOM 2670 N N . ILE A 1 339 ? 12.660 12.766 -24.366 1.00 69.19 339 ILE A N 1
ATOM 2671 C CA . ILE A 1 339 ? 13.645 11.891 -23.723 1.00 69.19 339 ILE A CA 1
ATOM 2672 C C . ILE A 1 339 ? 14.798 11.671 -24.719 1.00 69.19 339 ILE A C 1
ATOM 2674 O O . ILE A 1 339 ? 14.572 11.067 -25.773 1.00 69.19 339 ILE A O 1
ATOM 2678 N N . PRO A 1 340 ? 16.010 12.203 -24.466 1.00 59.38 340 PRO A N 1
ATOM 2679 C CA . PRO A 1 340 ? 17.141 12.002 -25.361 1.00 59.38 340 PRO A CA 1
ATOM 2680 C C . PRO A 1 340 ? 17.503 10.514 -25.394 1.00 59.38 340 PRO A C 1
ATOM 2682 O O . PRO A 1 340 ? 17.419 9.841 -24.372 1.00 59.38 340 PRO A O 1
ATOM 2685 N N . ASN A 1 341 ? 17.919 10.001 -26.554 1.00 66.00 341 ASN A N 1
ATOM 2686 C CA . ASN A 1 341 ? 18.457 8.644 -26.639 1.00 66.00 341 ASN A CA 1
ATOM 2687 C C . ASN A 1 341 ? 19.758 8.598 -25.825 1.00 66.00 341 ASN A C 1
ATOM 2689 O O . ASN A 1 341 ? 20.743 9.231 -26.202 1.00 66.00 341 ASN A O 1
ATOM 2693 N N . THR A 1 342 ? 19.730 7.935 -24.672 1.00 55.81 342 THR A N 1
ATOM 2694 C CA . THR A 1 342 ? 20.789 8.024 -23.657 1.00 55.81 342 THR A CA 1
ATOM 2695 C C . THR A 1 342 ? 21.903 7.000 -23.847 1.00 55.81 342 THR A C 1
ATOM 2697 O O . THR A 1 342 ? 22.975 7.167 -23.264 1.00 55.81 342 THR A O 1
ATOM 2700 N N . LYS A 1 343 ? 21.678 5.975 -24.680 1.00 59.62 343 LYS A N 1
ATOM 2701 C CA . LYS A 1 343 ? 22.666 4.946 -25.015 1.00 59.62 343 LYS A CA 1
ATOM 2702 C C . LYS A 1 343 ? 23.488 5.378 -26.228 1.00 59.62 343 LYS A C 1
ATOM 2704 O O . LYS A 1 343 ? 23.105 5.111 -27.366 1.00 59.62 343 LYS A O 1
ATOM 2709 N N . GLU A 1 344 ? 24.618 6.040 -25.976 1.00 51.12 344 GLU A N 1
ATOM 2710 C CA . GLU A 1 344 ? 25.644 6.288 -27.006 1.00 51.12 344 GLU A CA 1
ATOM 2711 C C . GLU A 1 344 ? 26.187 4.961 -27.574 1.00 51.12 344 GLU A C 1
ATOM 2713 O O . GLU A 1 344 ? 26.409 4.850 -28.780 1.00 51.12 344 GLU A O 1
ATOM 2718 N N . ASP A 1 345 ? 26.246 3.924 -26.732 1.00 55.16 345 ASP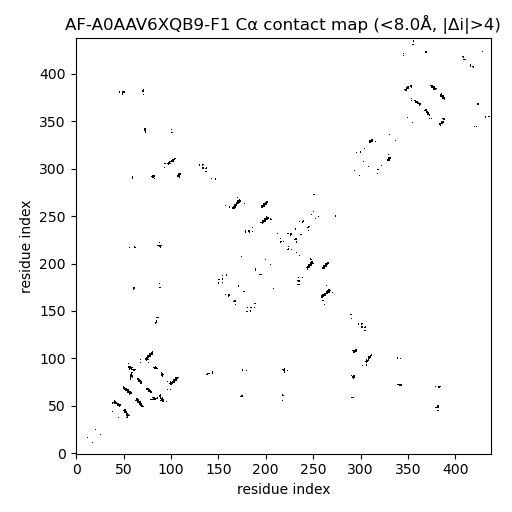 A N 1
ATOM 2719 C CA . ASP A 1 345 ? 26.546 2.543 -27.102 1.00 55.16 345 ASP A CA 1
ATOM 2720 C C . ASP A 1 345 ? 25.274 1.688 -27.000 1.00 55.16 345 ASP A C 1
ATOM 2722 O O . ASP A 1 345 ? 24.858 1.253 -25.923 1.00 55.16 345 ASP A O 1
ATOM 2726 N N . SER A 1 346 ? 24.605 1.465 -28.131 1.00 58.56 346 SER A N 1
ATOM 2727 C CA . SER A 1 346 ? 23.501 0.505 -28.189 1.00 58.56 346 SER A CA 1
ATOM 2728 C C . SER A 1 346 ? 24.069 -0.913 -28.213 1.00 58.56 346 SER A C 1
ATOM 2730 O O . SER A 1 346 ? 24.696 -1.323 -29.189 1.00 58.56 346 SER A O 1
ATOM 2732 N N . GLU A 1 347 ? 23.851 -1.659 -27.131 1.00 67.44 347 GLU A N 1
ATOM 2733 C CA . GLU A 1 347 ? 24.138 -3.091 -27.074 1.00 67.44 347 GLU A CA 1
ATOM 2734 C C . GLU A 1 347 ? 23.148 -3.828 -27.989 1.00 67.44 347 GLU A C 1
ATOM 2736 O O . GLU A 1 347 ? 21.931 -3.647 -27.886 1.00 67.44 347 GLU A O 1
ATOM 2741 N N . ILE A 1 348 ? 23.685 -4.589 -28.944 1.00 76.19 348 ILE A N 1
ATOM 2742 C CA . ILE A 1 348 ? 22.913 -5.333 -29.940 1.00 76.19 348 ILE A CA 1
ATOM 2743 C C . ILE A 1 348 ? 23.227 -6.810 -29.750 1.00 76.19 348 ILE A C 1
ATOM 2745 O O . ILE A 1 348 ? 24.378 -7.224 -29.901 1.00 76.19 348 ILE A O 1
ATOM 2749 N N . ASP A 1 349 ? 22.194 -7.605 -29.496 1.00 81.56 349 ASP A N 1
ATOM 2750 C CA . ASP A 1 349 ? 22.309 -9.057 -29.489 1.00 81.56 349 ASP A CA 1
ATOM 2751 C C . ASP A 1 349 ? 22.377 -9.550 -30.941 1.00 81.56 349 ASP A C 1
ATOM 2753 O O . ASP A 1 349 ? 21.555 -9.187 -31.782 1.00 81.56 349 ASP A O 1
ATOM 2757 N N . ILE A 1 350 ? 23.367 -10.376 -31.273 1.00 82.25 350 ILE A N 1
ATOM 2758 C CA . ILE A 1 350 ? 23.518 -10.941 -32.620 1.00 82.25 350 ILE A CA 1
ATOM 2759 C C . ILE A 1 350 ? 23.097 -12.408 -32.566 1.00 82.25 350 ILE A C 1
ATOM 2761 O O . ILE A 1 350 ? 23.698 -13.190 -31.829 1.00 82.25 350 ILE A O 1
ATOM 2765 N N . GLU A 1 351 ? 22.095 -12.800 -33.359 1.00 83.25 351 GLU A N 1
ATOM 2766 C CA . GLU A 1 351 ? 21.703 -14.209 -33.466 1.00 83.25 351 GLU A CA 1
ATOM 2767 C C . GLU A 1 351 ? 22.871 -15.069 -33.957 1.00 83.25 351 GLU A C 1
ATOM 2769 O O . GLU A 1 351 ? 23.674 -14.651 -34.796 1.00 83.25 351 GLU A O 1
ATOM 2774 N N . VAL A 1 352 ? 22.959 -16.297 -33.447 1.00 83.88 352 VAL A N 1
ATOM 2775 C CA . VAL A 1 352 ? 24.113 -17.188 -33.634 1.00 83.88 352 VAL A CA 1
ATOM 2776 C C . VAL A 1 352 ? 24.425 -17.412 -35.117 1.00 83.88 352 VAL A C 1
ATOM 2778 O O . VAL A 1 352 ? 25.581 -17.377 -35.536 1.00 83.88 352 VAL A O 1
ATOM 2781 N N . GLU A 1 353 ? 23.402 -17.601 -35.944 1.00 82.31 353 GLU A N 1
ATOM 2782 C CA . GLU A 1 353 ? 23.511 -17.799 -37.387 1.00 82.31 353 GLU A CA 1
ATOM 2783 C C . GLU A 1 353 ? 24.103 -16.588 -38.104 1.00 82.31 353 GLU A C 1
ATOM 2785 O O . GLU A 1 353 ? 24.804 -16.742 -39.106 1.00 82.31 353 GLU A O 1
ATOM 2790 N N . LEU A 1 354 ? 23.811 -15.382 -37.621 1.00 80.75 354 LEU A N 1
ATOM 2791 C CA . LEU A 1 354 ? 24.372 -14.152 -38.157 1.00 80.75 354 LEU A CA 1
ATOM 2792 C C . LEU A 1 354 ? 25.792 -13.931 -37.603 1.00 80.75 354 LEU A C 1
ATOM 2794 O O . LEU A 1 354 ? 26.702 -13.600 -38.361 1.00 80.75 354 LEU A O 1
ATOM 2798 N N . ALA A 1 355 ? 26.022 -14.221 -36.320 1.00 82.81 355 ALA A N 1
ATOM 2799 C CA . ALA A 1 355 ? 27.331 -14.127 -35.673 1.00 82.81 355 ALA A CA 1
ATOM 2800 C C . ALA A 1 355 ? 28.394 -15.026 -36.334 1.00 82.81 355 ALA A C 1
ATOM 2802 O O . ALA A 1 355 ? 29.558 -14.638 -36.428 1.00 82.81 355 ALA A O 1
ATOM 2803 N N . ARG A 1 356 ? 28.003 -16.190 -36.874 1.00 80.62 356 ARG A N 1
ATOM 2804 C CA . ARG A 1 356 ? 28.896 -17.086 -37.640 1.00 80.62 356 ARG A CA 1
ATOM 2805 C C . ARG A 1 356 ? 29.501 -16.450 -38.895 1.00 80.62 356 ARG A C 1
ATOM 2807 O O . ARG A 1 356 ? 30.508 -16.938 -39.391 1.00 80.62 356 ARG A O 1
ATOM 2814 N N . GLN A 1 357 ? 28.910 -15.376 -39.417 1.00 78.50 357 GLN A N 1
ATOM 2815 C CA . GLN A 1 357 ? 29.408 -14.676 -40.606 1.00 78.50 357 GLN A CA 1
ATOM 2816 C C . GLN A 1 357 ? 30.445 -13.590 -40.274 1.00 78.50 357 GLN A C 1
ATOM 2818 O O . GLN A 1 357 ? 30.940 -12.916 -41.181 1.00 78.50 357 GLN A O 1
ATOM 2823 N N . LEU A 1 358 ? 30.756 -13.377 -38.989 1.00 79.38 358 LEU A N 1
ATOM 2824 C CA . LEU A 1 358 ? 31.682 -12.335 -38.563 1.00 79.38 358 LEU A CA 1
ATOM 2825 C C . LEU A 1 358 ? 33.112 -12.652 -39.019 1.00 79.38 358 LEU A C 1
ATOM 2827 O O . LEU A 1 358 ? 33.753 -13.570 -38.517 1.00 79.38 358 LEU A O 1
ATOM 2831 N N . ASN A 1 359 ? 33.631 -11.823 -39.923 1.00 75.81 359 ASN A N 1
ATOM 2832 C CA . ASN A 1 359 ? 35.013 -11.854 -40.387 1.00 75.81 359 ASN A CA 1
ATOM 2833 C C . ASN A 1 359 ? 35.717 -10.577 -39.922 1.00 75.81 359 ASN A C 1
ATOM 2835 O O . ASN A 1 359 ? 35.515 -9.498 -40.485 1.00 75.81 359 ASN A O 1
ATOM 2839 N N . TYR A 1 360 ? 36.520 -10.688 -38.864 1.00 75.94 360 TYR A N 1
ATOM 2840 C CA . TYR A 1 360 ? 37.173 -9.536 -38.253 1.00 75.94 360 TYR A CA 1
ATOM 2841 C C . TYR A 1 360 ? 38.450 -9.123 -38.994 1.00 75.94 360 TYR A C 1
ATOM 2843 O O . TYR A 1 360 ? 39.244 -9.943 -39.447 1.00 75.94 360 TYR A O 1
ATOM 2851 N N . THR A 1 361 ? 38.673 -7.814 -39.067 1.00 73.38 361 THR A N 1
ATOM 2852 C CA . THR A 1 361 ? 39.888 -7.178 -39.579 1.00 73.38 361 THR A CA 1
ATOM 2853 C C . THR A 1 361 ? 40.424 -6.231 -38.510 1.00 73.38 361 THR A C 1
ATOM 2855 O O . THR A 1 361 ? 39.666 -5.449 -37.935 1.00 73.38 361 THR A O 1
ATOM 2858 N N . LYS A 1 362 ? 41.728 -6.291 -38.221 1.00 71.00 362 LYS A N 1
ATOM 2859 C CA . LYS A 1 362 ? 42.348 -5.474 -37.170 1.00 71.00 362 LYS A CA 1
ATOM 2860 C C . LYS A 1 362 ? 42.645 -4.063 -37.684 1.00 71.00 362 LYS A C 1
ATOM 2862 O O . LYS A 1 362 ? 43.433 -3.892 -38.617 1.00 71.00 362 LYS A O 1
ATOM 2867 N N . LEU A 1 363 ? 42.038 -3.046 -37.076 1.00 68.62 363 LEU A N 1
ATOM 2868 C CA . LEU A 1 363 ? 42.255 -1.651 -37.441 1.00 68.62 363 LEU A CA 1
ATOM 2869 C C . LEU A 1 363 ? 43.499 -1.108 -36.720 1.00 68.62 363 LEU A C 1
ATOM 2871 O O . LEU A 1 363 ? 43.503 -0.909 -35.505 1.00 68.62 363 LEU A O 1
ATOM 2875 N N . LYS A 1 364 ? 44.572 -0.868 -37.482 1.00 61.47 364 LYS A N 1
ATOM 2876 C CA . LYS A 1 364 ? 45.912 -0.541 -36.953 1.00 61.47 364 LYS A CA 1
ATOM 2877 C C . LYS A 1 364 ? 45.985 0.749 -36.120 1.00 61.47 364 LYS A C 1
ATOM 2879 O O . LYS A 1 364 ? 46.919 0.889 -35.345 1.00 61.47 364 LYS A O 1
ATOM 2884 N N . GLN A 1 365 ? 45.038 1.677 -36.276 1.00 59.19 365 GLN A N 1
ATOM 2885 C CA . GLN A 1 365 ? 45.065 2.984 -35.603 1.00 59.19 365 GLN A CA 1
ATOM 2886 C C . GLN A 1 365 ? 44.403 3.014 -34.215 1.00 59.19 365 GLN A C 1
ATOM 2888 O O . GLN A 1 365 ? 44.617 3.982 -33.495 1.00 59.19 365 GLN A O 1
ATOM 2893 N N . GLN A 1 366 ? 43.616 2.001 -33.827 1.00 54.88 366 GLN A N 1
ATOM 2894 C CA . GLN A 1 366 ? 42.854 2.028 -32.562 1.00 54.88 366 GLN A CA 1
ATOM 2895 C C . GLN A 1 366 ? 42.848 0.692 -31.792 1.00 54.88 366 GLN A C 1
ATOM 2897 O O . GLN A 1 366 ? 42.109 0.556 -30.825 1.00 54.88 366 GLN A O 1
ATOM 2902 N N . ASP A 1 367 ? 43.651 -0.296 -32.209 1.00 66.12 367 ASP A N 1
ATOM 2903 C CA . ASP A 1 367 ? 43.658 -1.663 -31.646 1.00 66.12 367 ASP A CA 1
ATOM 2904 C C . ASP A 1 367 ? 42.244 -2.275 -31.526 1.00 66.12 367 ASP A C 1
ATOM 2906 O O . ASP A 1 367 ? 41.902 -2.959 -30.565 1.00 66.12 367 ASP A O 1
ATOM 2910 N N . MET A 1 368 ? 41.396 -2.010 -32.527 1.00 65.19 368 MET A N 1
ATOM 2911 C CA . MET A 1 368 ? 40.023 -2.517 -32.596 1.00 65.19 368 MET A CA 1
ATOM 2912 C C . MET A 1 368 ? 39.882 -3.556 -33.706 1.00 65.19 368 MET A C 1
ATOM 2914 O O . MET A 1 368 ? 40.408 -3.384 -34.808 1.00 65.19 368 MET A O 1
ATOM 2918 N N . ASN A 1 369 ? 39.129 -4.619 -33.433 1.00 74.12 369 ASN A N 1
ATOM 2919 C CA . ASN A 1 369 ? 38.716 -5.598 -34.435 1.00 74.12 369 ASN A CA 1
ATOM 2920 C C . ASN A 1 369 ? 37.370 -5.173 -35.027 1.00 74.12 369 ASN A C 1
ATOM 2922 O O . ASN A 1 369 ? 36.420 -4.941 -34.286 1.00 74.12 369 ASN A O 1
ATOM 2926 N N . ILE A 1 370 ? 37.287 -5.086 -36.353 1.00 74.19 370 ILE A N 1
ATOM 2927 C CA . ILE A 1 370 ? 36.078 -4.655 -37.062 1.00 74.19 370 ILE A CA 1
ATOM 2928 C C . ILE A 1 370 ? 35.622 -5.765 -37.997 1.00 74.19 370 ILE A C 1
ATOM 2930 O O . ILE A 1 370 ? 36.417 -6.287 -38.771 1.00 74.19 370 ILE A O 1
ATOM 2934 N N . SER A 1 371 ? 34.336 -6.098 -37.962 1.00 75.88 371 SER A N 1
ATOM 2935 C CA . SER A 1 371 ? 33.692 -7.012 -38.906 1.00 75.88 371 SER A CA 1
ATOM 2936 C C . SER A 1 371 ? 32.473 -6.328 -39.515 1.00 75.88 371 SER A C 1
ATOM 2938 O O . SER A 1 371 ? 31.816 -5.520 -38.862 1.00 75.88 371 SER A O 1
ATOM 2940 N N . ARG A 1 372 ? 32.166 -6.643 -40.774 1.00 79.19 372 ARG A N 1
ATOM 2941 C CA . ARG A 1 372 ? 30.986 -6.127 -41.471 1.00 79.19 372 ARG A CA 1
ATOM 2942 C C . ARG A 1 372 ? 29.932 -7.220 -41.542 1.00 79.19 372 ARG A C 1
ATOM 2944 O O . ARG A 1 372 ? 30.195 -8.293 -42.073 1.00 79.19 372 ARG A O 1
ATOM 2951 N N . LEU A 1 373 ? 28.742 -6.913 -41.046 1.00 77.38 373 LEU A N 1
ATOM 2952 C CA . LEU A 1 373 ? 27.622 -7.840 -40.967 1.00 77.38 373 LEU A CA 1
ATOM 2953 C C . LEU A 1 373 ? 26.407 -7.239 -41.672 1.00 77.38 373 LEU A C 1
ATOM 2955 O O . LEU A 1 373 ? 26.177 -6.034 -41.580 1.00 77.38 373 LEU A O 1
ATOM 2959 N N . LYS A 1 374 ? 25.643 -8.063 -42.395 1.00 79.75 374 LYS A N 1
ATOM 2960 C CA . LYS A 1 374 ? 24.400 -7.643 -43.050 1.00 79.75 374 LYS A CA 1
ATOM 2961 C C . LYS A 1 374 ? 23.254 -8.510 -42.546 1.00 79.75 374 LYS A C 1
ATOM 2963 O O . LYS A 1 374 ? 23.262 -9.714 -4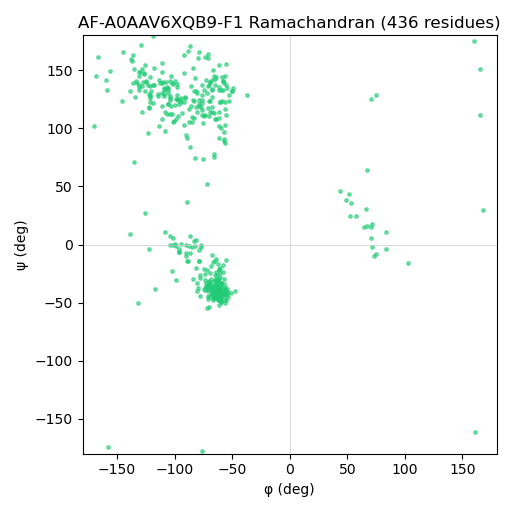2.765 1.00 79.75 374 LYS A O 1
ATOM 2968 N N . GLY A 1 375 ? 22.276 -7.878 -41.914 1.00 80.81 375 GLY A N 1
ATOM 2969 C CA . GLY A 1 375 ? 21.096 -8.526 -41.353 1.00 80.81 375 GLY A CA 1
ATOM 2970 C C . GLY A 1 375 ? 19.945 -7.535 -41.201 1.00 80.81 375 GLY A C 1
ATOM 2971 O O . GLY A 1 375 ? 20.058 -6.387 -41.634 1.00 80.81 375 GLY A O 1
ATOM 2972 N N . ALA A 1 376 ? 18.848 -7.979 -40.597 1.00 81.81 376 ALA A N 1
ATOM 2973 C CA . ALA A 1 376 ? 17.762 -7.115 -40.150 1.00 81.81 376 ALA A CA 1
ATOM 2974 C C . ALA A 1 376 ? 17.885 -6.863 -38.642 1.00 81.81 376 ALA A C 1
ATOM 2976 O O . ALA A 1 376 ? 18.227 -7.771 -37.886 1.00 81.81 376 ALA A O 1
ATOM 2977 N N . LEU A 1 377 ? 17.604 -5.629 -38.221 1.00 80.62 377 LEU A N 1
ATOM 2978 C CA . LEU A 1 377 ? 17.542 -5.240 -36.816 1.00 80.62 377 LEU A CA 1
ATOM 2979 C C . LEU A 1 377 ? 16.080 -5.270 -36.367 1.00 80.62 377 LEU A C 1
ATOM 2981 O O . LEU A 1 377 ? 15.233 -4.615 -36.974 1.00 80.62 377 LEU A O 1
ATOM 2985 N N . VAL A 1 378 ? 15.783 -6.028 -35.320 1.00 81.62 378 VAL A N 1
ATOM 2986 C CA . VAL A 1 378 ? 14.451 -6.122 -34.714 1.00 81.62 378 VAL A CA 1
ATOM 2987 C C . VAL A 1 378 ? 14.544 -5.823 -33.224 1.00 81.62 378 VAL A C 1
ATOM 2989 O O . VAL A 1 378 ? 15.597 -6.003 -32.622 1.00 81.62 378 VAL A O 1
ATOM 2992 N N . VAL A 1 379 ? 13.455 -5.359 -32.614 1.00 79.56 379 VAL A N 1
ATOM 2993 C CA . VAL A 1 379 ? 13.372 -5.268 -31.152 1.00 79.56 379 VAL A CA 1
ATOM 2994 C C . VAL A 1 379 ? 12.702 -6.536 -30.647 1.00 79.56 379 VAL A C 1
ATOM 2996 O O . VAL A 1 379 ? 11.599 -6.864 -31.085 1.00 79.56 379 VAL A O 1
ATOM 2999 N N . LYS A 1 380 ? 13.384 -7.260 -29.764 1.00 76.81 380 LYS A N 1
ATOM 3000 C CA . LYS A 1 380 ? 12.878 -8.471 -29.125 1.00 76.81 380 LYS A CA 1
ATOM 3001 C C . LYS A 1 380 ? 13.284 -8.452 -27.659 1.00 76.81 380 LYS A C 1
ATOM 3003 O O . LYS A 1 380 ? 14.436 -8.167 -27.343 1.00 76.81 380 LYS A O 1
ATOM 3008 N N . ASP A 1 381 ? 12.327 -8.723 -26.779 1.00 78.94 381 ASP A N 1
ATOM 3009 C CA . ASP A 1 381 ? 12.527 -8.744 -25.328 1.00 78.94 381 ASP A CA 1
ATOM 3010 C C . ASP A 1 381 ? 13.210 -7.459 -24.813 1.00 78.94 381 ASP A C 1
ATOM 3012 O O . ASP A 1 381 ? 14.157 -7.494 -24.027 1.00 78.94 381 ASP A O 1
ATOM 3016 N N . GLY A 1 382 ? 12.763 -6.304 -25.332 1.00 72.81 382 GLY A N 1
ATOM 3017 C CA . GLY A 1 382 ? 13.273 -4.975 -24.969 1.00 72.81 382 GLY A CA 1
ATOM 3018 C C . GLY A 1 382 ? 14.689 -4.648 -25.449 1.00 72.81 382 GLY A C 1
ATOM 3019 O O . GLY A 1 382 ? 15.217 -3.582 -25.125 1.00 72.81 382 GLY A O 1
ATOM 3020 N N . ARG A 1 383 ? 15.301 -5.533 -26.240 1.00 77.56 383 ARG A N 1
ATOM 3021 C CA . ARG A 1 383 ? 16.659 -5.389 -26.769 1.00 77.56 383 ARG A CA 1
ATOM 3022 C C . ARG A 1 383 ? 16.663 -5.333 -28.286 1.00 77.56 383 ARG A C 1
ATOM 3024 O O . ARG A 1 383 ? 15.783 -5.873 -28.954 1.00 77.56 383 ARG A O 1
ATOM 3031 N N . PHE A 1 384 ? 17.663 -4.653 -28.834 1.00 80.19 384 PHE A N 1
ATOM 3032 C CA . PHE A 1 384 ? 17.930 -4.703 -30.263 1.00 80.19 384 PHE A CA 1
ATOM 3033 C C . PHE A 1 384 ? 18.602 -6.035 -30.596 1.00 80.19 384 PHE A C 1
ATOM 3035 O O . PHE A 1 384 ? 19.644 -6.357 -30.034 1.00 80.19 384 PHE A O 1
ATOM 3042 N N . VAL A 1 385 ? 18.014 -6.790 -31.520 1.00 81.00 385 VAL A N 1
ATOM 3043 C CA . VAL A 1 385 ? 18.507 -8.088 -31.980 1.00 81.00 385 VAL A CA 1
ATOM 3044 C C . VAL A 1 385 ? 18.746 -8.040 -33.487 1.00 81.00 385 VAL A C 1
ATOM 3046 O O . VAL A 1 385 ? 17.864 -7.647 -34.251 1.00 81.00 385 VAL A O 1
ATOM 3049 N N . ALA A 1 386 ? 19.933 -8.444 -33.930 1.00 83.56 386 ALA A N 1
ATOM 3050 C CA . ALA A 1 386 ? 20.289 -8.567 -35.339 1.00 83.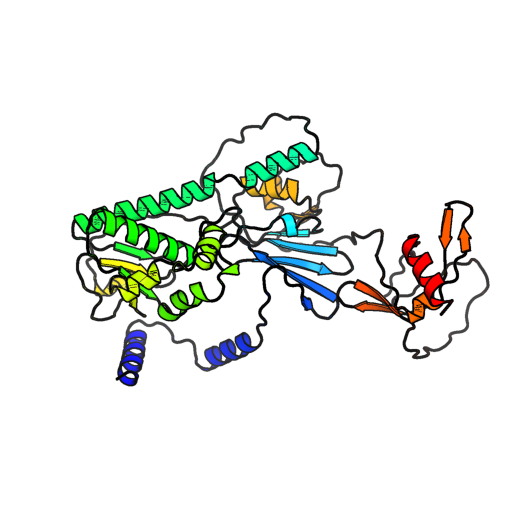56 386 ALA A CA 1
ATOM 3051 C C . ALA A 1 386 ? 20.146 -10.023 -35.819 1.00 83.56 386 ALA A C 1
ATOM 3053 O O . ALA A 1 386 ? 20.774 -10.926 -35.263 1.00 83.56 386 ALA A O 1
ATOM 3054 N N . ASN A 1 387 ? 19.369 -10.246 -36.886 1.00 82.62 387 ASN A N 1
ATOM 3055 C CA . ASN A 1 387 ? 19.128 -11.563 -37.494 1.00 82.62 387 ASN A CA 1
ATOM 3056 C C . ASN A 1 387 ? 19.359 -11.572 -39.018 1.00 82.62 387 ASN A C 1
ATOM 3058 O O . ASN A 1 387 ? 19.574 -10.529 -39.633 1.00 82.62 387 ASN A O 1
ATOM 3062 N N . GLN A 1 388 ? 19.331 -12.747 -39.663 1.00 75.94 388 GLN A N 1
ATOM 3063 C CA . GLN A 1 388 ? 19.653 -12.877 -41.098 1.00 75.94 388 GLN A CA 1
ATOM 3064 C C . GLN A 1 388 ? 18.642 -12.210 -42.060 1.00 75.94 388 GLN A C 1
ATOM 3066 O O . GLN A 1 388 ? 18.942 -12.071 -43.245 1.00 75.94 388 GLN A O 1
ATOM 3071 N N . GLY A 1 389 ? 17.491 -11.733 -41.572 1.00 65.88 389 GLY A N 1
ATOM 3072 C CA . GLY A 1 389 ? 16.440 -11.121 -42.384 1.00 65.88 389 GLY A CA 1
ATOM 3073 C C . GLY A 1 389 ? 15.701 -12.136 -43.267 1.00 65.88 389 GLY A C 1
ATOM 3074 O O . GLY A 1 389 ? 16.284 -12.843 -44.086 1.00 65.88 389 GLY A O 1
ATOM 3075 N N . THR A 1 390 ? 14.375 -12.203 -43.153 1.00 52.28 390 THR A N 1
ATOM 3076 C CA . THR A 1 390 ? 13.559 -13.009 -44.070 1.00 52.28 390 THR A CA 1
ATOM 3077 C C . THR A 1 390 ? 13.453 -12.270 -45.405 1.00 52.28 390 THR A C 1
ATOM 3079 O O . THR A 1 390 ? 12.782 -11.249 -45.534 1.00 52.28 390 THR A O 1
ATOM 3082 N N . GLY A 1 391 ? 14.187 -12.735 -46.416 1.00 45.44 391 GLY A N 1
ATOM 3083 C CA . GLY A 1 391 ? 14.289 -12.069 -47.713 1.00 45.44 391 GLY A CA 1
ATOM 3084 C C . GLY A 1 391 ? 12.953 -11.940 -48.453 1.00 45.44 391 GLY A C 1
ATOM 3085 O O . GLY A 1 391 ? 12.616 -12.784 -49.278 1.00 45.44 391 GLY A O 1
ATOM 3086 N N . LYS A 1 392 ? 12.234 -10.829 -48.262 1.00 33.28 392 LYS A N 1
ATOM 3087 C CA . LYS A 1 392 ? 11.332 -10.287 -49.285 1.00 33.28 392 LYS A CA 1
ATOM 3088 C C . LYS A 1 392 ? 12.126 -9.282 -50.115 1.00 33.28 392 LYS A C 1
ATOM 3090 O O . LYS A 1 392 ? 12.421 -8.180 -49.666 1.00 33.28 392 LYS A O 1
ATOM 3095 N N . LYS A 1 393 ? 12.528 -9.705 -51.318 1.00 32.06 393 LYS A N 1
ATOM 3096 C CA . LYS A 1 393 ? 13.246 -8.881 -52.302 1.00 32.06 393 LYS A CA 1
ATOM 3097 C C . LYS A 1 393 ? 12.396 -7.661 -52.681 1.00 32.06 393 LYS A C 1
ATOM 3099 O O . LYS A 1 393 ? 11.485 -7.779 -53.495 1.00 32.06 393 LYS A O 1
ATOM 3104 N N . GLY A 1 394 ? 12.708 -6.506 -52.099 1.00 28.33 394 GLY A N 1
ATOM 3105 C CA . GLY A 1 394 ? 12.308 -5.200 -52.619 1.00 28.33 394 GLY A CA 1
ATOM 3106 C C . GLY A 1 394 ? 13.121 -4.855 -53.869 1.00 28.33 394 GLY A C 1
ATOM 3107 O O . GLY A 1 394 ? 14.297 -5.198 -53.971 1.00 28.33 394 GLY A O 1
ATOM 3108 N N . VAL A 1 395 ? 12.446 -4.244 -54.836 1.00 26.42 395 VAL A N 1
ATOM 3109 C CA . VAL A 1 395 ? 12.872 -3.930 -56.207 1.00 26.42 395 VAL A CA 1
ATOM 3110 C C . VAL A 1 395 ? 14.240 -3.228 -56.268 1.00 26.42 395 VAL A C 1
ATOM 3112 O O . VAL A 1 395 ? 14.483 -2.262 -55.554 1.00 26.42 395 VAL A O 1
ATOM 3115 N N . GLN A 1 396 ? 15.130 -3.709 -57.147 1.00 26.09 396 GLN A N 1
ATOM 3116 C CA . GLN A 1 396 ? 16.382 -3.028 -57.500 1.00 26.09 396 GLN A CA 1
ATOM 3117 C C . GLN A 1 396 ? 16.069 -1.763 -58.304 1.00 26.09 396 GLN A C 1
ATOM 3119 O O . GLN A 1 396 ? 15.643 -1.879 -59.453 1.00 26.09 396 GLN A O 1
ATOM 3124 N N . ASP A 1 397 ? 16.356 -0.586 -57.751 1.00 24.02 397 ASP A N 1
ATOM 3125 C CA . ASP A 1 397 ? 16.494 0.629 -58.553 1.00 24.02 397 ASP A CA 1
ATOM 3126 C C . ASP A 1 397 ? 17.977 0.869 -58.887 1.00 24.02 397 ASP A C 1
ATOM 3128 O O . ASP A 1 397 ? 18.859 0.870 -58.023 1.00 24.02 397 ASP A O 1
ATOM 3132 N N . ARG A 1 398 ? 18.272 0.985 -60.183 1.00 29.03 398 ARG A N 1
ATOM 3133 C CA . ARG A 1 398 ? 19.625 1.142 -60.729 1.00 29.03 398 ARG A CA 1
ATOM 3134 C C . ARG A 1 398 ? 19.957 2.625 -60.813 1.00 29.03 398 ARG A C 1
ATOM 3136 O O . ARG A 1 398 ? 19.697 3.245 -61.838 1.00 29.03 398 ARG A O 1
ATOM 3143 N N . SER A 1 399 ? 20.621 3.185 -59.802 1.00 28.09 399 SER A N 1
ATOM 3144 C CA . SER A 1 399 ? 21.309 4.476 -59.957 1.00 28.09 399 SER A CA 1
ATOM 3145 C C . SER A 1 399 ? 22.207 4.808 -58.753 1.00 28.09 399 SER A C 1
ATOM 3147 O O . SER A 1 399 ? 21.709 5.292 -57.743 1.00 28.09 399 SER A O 1
ATOM 3149 N N . ARG A 1 400 ? 23.536 4.622 -58.875 1.00 27.61 400 ARG A N 1
ATOM 3150 C CA . ARG A 1 400 ? 24.576 5.679 -58.739 1.00 27.61 400 ARG A CA 1
ATOM 3151 C C . ARG A 1 400 ? 26.002 5.133 -58.573 1.00 27.61 400 ARG A C 1
ATOM 3153 O O . ARG A 1 400 ? 26.237 4.015 -58.136 1.00 27.61 400 ARG A O 1
ATOM 3160 N N . LYS A 1 401 ? 26.923 5.968 -59.060 1.00 26.69 401 LYS A N 1
ATOM 3161 C CA . LYS A 1 401 ? 28.351 5.771 -59.338 1.00 26.69 401 LYS A CA 1
ATOM 3162 C C . LYS A 1 401 ? 29.227 5.715 -58.077 1.00 26.69 401 LYS A C 1
ATOM 3164 O O . LYS A 1 401 ? 28.851 6.201 -57.021 1.00 26.69 401 LYS A O 1
ATOM 3169 N N . ALA A 1 402 ? 30.423 5.160 -58.275 1.00 29.72 402 ALA A N 1
ATOM 3170 C CA . ALA A 1 402 ? 31.511 4.959 -57.323 1.00 29.72 402 ALA A CA 1
ATOM 3171 C C . ALA A 1 402 ? 31.910 6.196 -56.487 1.00 29.72 402 ALA A C 1
ATOM 3173 O O . ALA A 1 402 ? 32.139 7.270 -57.041 1.00 29.72 402 ALA A O 1
ATOM 3174 N N . GLY A 1 403 ? 32.096 5.981 -55.177 1.00 22.92 403 GLY A N 1
ATOM 3175 C CA . GLY A 1 403 ? 32.785 6.887 -54.251 1.00 22.92 403 GLY A CA 1
ATOM 3176 C C . GLY A 1 403 ? 32.535 6.564 -52.765 1.00 22.92 403 GLY A C 1
ATOM 3177 O O . GLY A 1 403 ? 31.453 6.837 -52.266 1.00 22.92 403 GLY A O 1
ATOM 3178 N N . THR A 1 404 ? 33.575 6.089 -52.058 1.00 22.62 404 THR A N 1
ATOM 3179 C CA . THR A 1 404 ? 33.740 5.978 -50.575 1.00 22.62 404 THR A CA 1
ATOM 3180 C C . THR A 1 404 ? 32.969 4.858 -49.825 1.00 22.62 404 THR A C 1
ATOM 3182 O O . THR A 1 404 ? 31.759 4.738 -49.978 1.00 22.62 404 THR A O 1
ATOM 3185 N N . PRO A 1 405 ? 33.623 4.022 -48.978 1.00 22.78 405 PRO A N 1
ATOM 3186 C CA . PRO A 1 405 ? 32.964 2.912 -48.283 1.00 22.78 405 PRO A CA 1
ATOM 3187 C C . PRO A 1 405 ? 32.317 3.362 -46.960 1.00 22.78 405 PRO A C 1
ATOM 3189 O O . PRO A 1 405 ? 32.893 3.185 -45.892 1.00 22.78 405 PRO A O 1
ATOM 3192 N N . GLY A 1 406 ? 31.099 3.895 -47.026 1.00 22.03 406 GLY A N 1
ATOM 3193 C CA . GLY A 1 406 ? 30.179 4.012 -45.887 1.00 22.03 406 GLY A CA 1
ATOM 3194 C C . GLY A 1 406 ? 28.975 3.094 -46.107 1.00 22.03 406 GLY A C 1
ATOM 3195 O O . GLY A 1 406 ? 28.517 2.963 -47.238 1.00 22.03 406 GLY A O 1
ATOM 3196 N N . ILE A 1 407 ? 28.495 2.402 -45.070 1.00 27.78 407 ILE A N 1
ATOM 3197 C CA . ILE A 1 407 ? 27.197 1.710 -45.128 1.00 27.78 407 ILE A CA 1
ATOM 3198 C C . ILE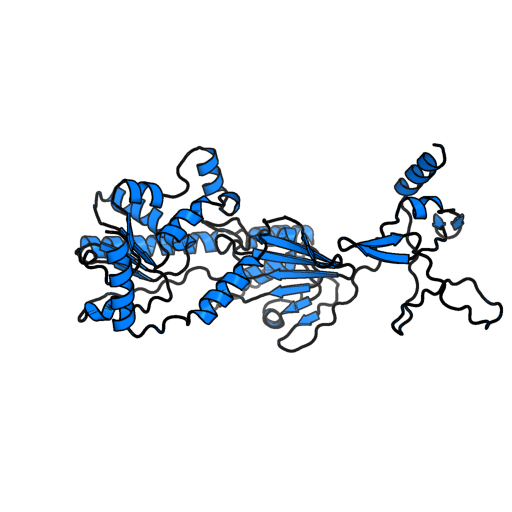 A 1 407 ? 26.172 2.635 -44.484 1.00 27.78 407 ILE A C 1
ATOM 3200 O O . ILE A 1 407 ? 26.214 2.847 -43.273 1.00 27.78 407 ILE A O 1
ATOM 3204 N N . GLU A 1 408 ? 25.274 3.170 -45.306 1.00 24.03 408 GLU A N 1
ATOM 3205 C CA . GLU A 1 408 ? 24.036 3.819 -44.878 1.00 24.03 408 GLU A CA 1
ATOM 3206 C C . GLU A 1 408 ? 22.971 2.738 -44.631 1.00 24.03 408 GLU A C 1
ATOM 3208 O O . GLU A 1 408 ? 22.787 1.833 -45.449 1.00 24.03 408 GLU A O 1
ATOM 3213 N N . LEU A 1 409 ? 22.288 2.813 -43.488 1.00 31.12 409 LEU A N 1
ATOM 3214 C CA . LEU A 1 409 ? 21.069 2.058 -43.205 1.00 31.12 409 LEU A CA 1
ATOM 3215 C C . LEU A 1 409 ? 19.890 3.030 -43.339 1.00 31.12 409 LEU A C 1
ATOM 3217 O O . LEU A 1 409 ? 19.768 3.964 -42.551 1.00 31.12 409 LEU A O 1
ATOM 3221 N N . GLU A 1 410 ? 19.040 2.827 -44.347 1.00 25.05 410 GLU A N 1
ATOM 3222 C CA . GLU A 1 410 ? 17.759 3.531 -44.462 1.00 25.05 410 GLU A CA 1
ATOM 3223 C C . GLU A 1 410 ? 16.715 2.856 -43.558 1.00 25.05 410 GLU A C 1
ATOM 3225 O O . GLU A 1 410 ? 16.305 1.719 -43.795 1.00 25.05 410 GLU A O 1
ATOM 3230 N N . GLU A 1 411 ? 16.259 3.571 -42.529 1.00 25.36 411 GLU A N 1
ATOM 3231 C CA . GLU A 1 411 ? 14.982 3.295 -41.869 1.00 25.36 411 GLU A CA 1
ATOM 3232 C C . GLU A 1 411 ? 13.853 3.774 -42.805 1.00 25.36 411 GLU A C 1
ATOM 3234 O O . GLU A 1 411 ? 13.906 4.895 -43.324 1.00 25.36 411 GLU A O 1
ATOM 3239 N N . LEU A 1 412 ? 12.814 2.956 -43.023 1.00 29.27 412 LEU A N 1
ATOM 3240 C CA . LEU A 1 412 ? 11.564 3.373 -43.679 1.00 29.27 412 LEU A CA 1
ATOM 3241 C C . LEU A 1 412 ? 10.849 4.393 -42.776 1.00 29.27 412 LEU A C 1
ATOM 3243 O O . LEU A 1 412 ? 9.937 4.061 -42.025 1.00 29.27 412 LEU A O 1
ATOM 3247 N N . GLY A 1 413 ? 11.336 5.632 -42.802 1.00 31.00 413 GLY A N 1
ATOM 3248 C CA . GLY A 1 413 ? 10.979 6.664 -41.835 1.00 31.00 413 GLY A CA 1
ATOM 3249 C C . GLY A 1 413 ? 11.860 7.913 -41.878 1.00 31.00 413 GLY A C 1
ATOM 3250 O O . GLY A 1 413 ? 12.038 8.558 -40.857 1.00 31.00 413 GLY A O 1
ATOM 3251 N N . GLY A 1 414 ? 12.423 8.279 -43.033 1.00 25.91 414 GLY A N 1
ATOM 3252 C CA . GLY A 1 414 ? 12.747 9.673 -43.365 1.00 25.91 414 GLY A CA 1
ATOM 3253 C C . GLY A 1 414 ? 13.680 10.476 -42.443 1.00 25.91 414 GLY A C 1
ATOM 3254 O O . GLY A 1 414 ? 13.591 11.702 -42.482 1.00 25.91 414 GLY A O 1
ATOM 3255 N N . ARG A 1 415 ? 14.573 9.860 -41.653 1.00 25.98 415 ARG A N 1
ATOM 3256 C CA . ARG A 1 415 ? 15.754 10.534 -41.067 1.00 25.98 415 ARG A CA 1
ATOM 3257 C C . ARG A 1 415 ? 16.950 9.582 -40.979 1.00 25.98 415 ARG A C 1
ATOM 3259 O O . ARG A 1 415 ? 16.864 8.527 -40.367 1.00 25.98 415 ARG A O 1
ATOM 3266 N N . SER A 1 416 ? 18.059 9.986 -41.599 1.00 22.78 416 SER A N 1
ATOM 3267 C CA . SER A 1 416 ? 19.354 9.296 -41.564 1.00 22.78 416 SER A CA 1
ATOM 3268 C C . SER A 1 416 ? 20.106 9.648 -40.275 1.00 22.78 416 SER A C 1
ATOM 3270 O O . SER A 1 416 ? 20.207 10.828 -39.930 1.00 22.78 416 SER A O 1
ATOM 3272 N N . TYR A 1 417 ? 20.633 8.640 -39.575 1.00 28.41 417 TYR A N 1
ATOM 3273 C CA . TYR A 1 417 ? 21.540 8.798 -38.434 1.00 28.41 417 TYR A CA 1
ATOM 3274 C C . TYR A 1 417 ? 22.871 8.077 -38.725 1.00 28.41 417 TYR A C 1
ATOM 3276 O O . TYR A 1 417 ? 22.860 7.022 -39.363 1.00 28.41 417 TYR A O 1
ATOM 3284 N N . PRO A 1 418 ? 24.024 8.612 -38.279 1.00 25.67 418 PRO A N 1
ATOM 3285 C CA . PRO A 1 418 ? 25.328 7.987 -38.497 1.00 25.67 418 PRO A CA 1
ATOM 3286 C C . PRO A 1 418 ? 25.465 6.662 -37.722 1.00 25.67 418 PRO A C 1
ATOM 3288 O O . PRO A 1 418 ? 25.148 6.587 -36.538 1.00 25.67 418 PRO A O 1
ATOM 3291 N N . CYS A 1 419 ? 25.948 5.617 -38.403 1.00 25.94 419 CYS A N 1
ATOM 3292 C CA . CYS A 1 419 ? 26.144 4.269 -37.860 1.00 25.94 419 CYS A CA 1
ATOM 3293 C C . CYS A 1 419 ? 27.260 4.202 -36.795 1.00 25.94 419 CYS A C 1
ATOM 3295 O O . CYS A 1 419 ? 28.371 4.684 -37.022 1.00 25.94 419 CYS A O 1
ATOM 3297 N N . CYS A 1 420 ? 26.974 3.528 -35.676 1.00 30.36 420 CYS A N 1
ATOM 3298 C CA . CYS A 1 420 ? 27.905 3.240 -34.581 1.00 30.36 420 CYS A CA 1
ATOM 3299 C C . CYS A 1 420 ? 29.021 2.257 -34.989 1.00 30.36 420 CYS A C 1
ATOM 3301 O O . CYS A 1 420 ? 28.776 1.257 -35.667 1.00 30.36 420 CYS A O 1
ATOM 3303 N N . PHE A 1 421 ? 30.240 2.500 -34.499 1.00 31.84 421 PHE A N 1
ATOM 3304 C CA . PHE A 1 421 ? 31.290 1.487 -34.389 1.00 31.84 421 PHE A CA 1
ATOM 3305 C C . PHE A 1 421 ? 31.052 0.697 -33.096 1.00 31.84 421 PHE A C 1
ATOM 3307 O O . PHE A 1 421 ? 31.271 1.232 -32.016 1.00 31.84 421 PHE A O 1
ATOM 3314 N N . THR A 1 422 ? 30.617 -0.561 -33.163 1.00 37.31 422 THR A N 1
ATOM 3315 C CA . THR A 1 422 ? 30.539 -1.414 -31.966 1.00 37.31 422 THR A CA 1
ATOM 3316 C C . THR A 1 422 ? 31.897 -2.049 -31.673 1.00 37.31 422 THR A C 1
ATOM 3318 O O . THR A 1 422 ? 32.483 -2.740 -32.510 1.00 37.31 422 THR A O 1
ATOM 3321 N N . LYS A 1 423 ? 32.416 -1.819 -30.464 1.00 35.84 423 LYS A N 1
ATOM 3322 C CA . LYS A 1 423 ? 33.614 -2.489 -29.950 1.00 35.84 423 LYS A CA 1
ATOM 3323 C C . LYS A 1 423 ? 33.239 -3.926 -29.573 1.00 35.84 423 LYS A C 1
ATOM 3325 O O . LYS A 1 423 ? 32.497 -4.143 -28.625 1.00 35.84 423 LYS A O 1
ATOM 3330 N N . LEU A 1 424 ? 33.731 -4.914 -30.319 1.00 39.69 424 LEU A N 1
ATOM 3331 C CA . LEU A 1 424 ? 33.571 -6.328 -29.960 1.00 39.69 424 LEU A CA 1
ATOM 3332 C C . LEU A 1 424 ? 34.533 -6.684 -28.817 1.00 39.69 424 LEU A C 1
ATOM 3334 O O . LEU A 1 424 ? 35.752 -6.637 -28.994 1.00 39.69 424 LEU A O 1
ATOM 3338 N N . GLU A 1 425 ? 33.996 -7.048 -27.652 1.00 34.69 425 GLU A N 1
ATOM 3339 C CA . GLU A 1 425 ? 34.800 -7.548 -26.534 1.00 34.69 425 GLU A CA 1
ATOM 3340 C C . GLU A 1 425 ? 35.445 -8.912 -26.842 1.00 34.69 425 GLU A C 1
ATOM 3342 O O . GLU A 1 425 ? 34.906 -9.756 -27.565 1.00 34.69 425 GLU A O 1
ATOM 3347 N N . SER A 1 426 ? 36.612 -9.159 -26.239 1.00 32.47 426 SER A N 1
ATOM 3348 C CA . SER A 1 426 ? 37.459 -10.343 -26.457 1.00 32.47 426 SER A CA 1
ATOM 3349 C C . SER A 1 426 ? 36.778 -11.688 -26.169 1.00 32.47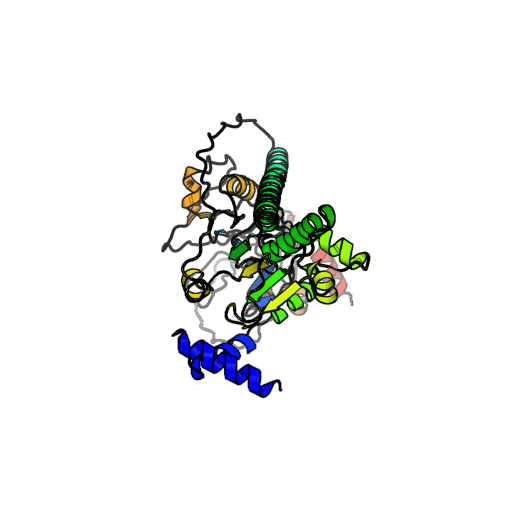 426 SER A C 1
ATOM 3351 O O . SER A 1 426 ? 37.171 -12.705 -26.739 1.00 32.47 426 SER A O 1
ATOM 3353 N N . ARG A 1 427 ? 35.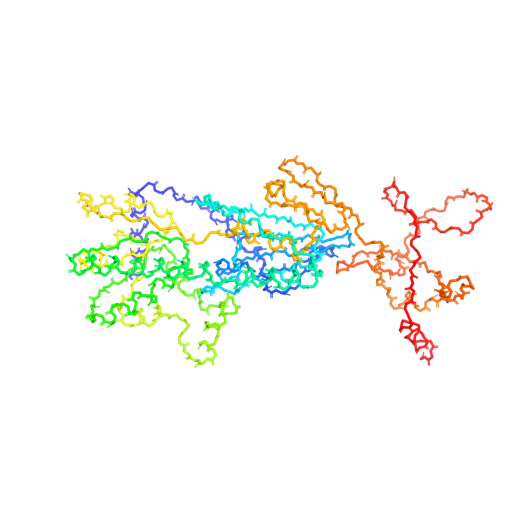731 -11.716 -25.336 1.00 32.03 427 ARG A N 1
ATOM 3354 C CA . ARG A 1 427 ? 34.985 -12.939 -24.992 1.00 32.03 427 ARG A CA 1
ATOM 3355 C C . ARG A 1 427 ? 34.101 -13.462 -26.132 1.00 32.03 427 ARG A C 1
ATOM 3357 O O . ARG A 1 427 ? 33.995 -14.674 -26.294 1.00 32.03 427 ARG A O 1
ATOM 3364 N N . VAL A 1 428 ? 33.540 -12.582 -26.968 1.00 37.31 428 VAL A N 1
ATOM 3365 C CA . VAL A 1 428 ? 32.726 -12.974 -28.141 1.00 37.31 428 VAL A CA 1
ATOM 3366 C C . VAL A 1 428 ? 33.603 -13.606 -29.233 1.00 37.31 428 VAL A C 1
ATOM 3368 O O . VAL A 1 428 ? 33.191 -14.543 -29.918 1.00 37.31 428 VAL A O 1
ATOM 3371 N N . LEU A 1 429 ? 34.857 -13.153 -29.343 1.00 39.75 429 LEU A N 1
ATOM 3372 C CA . LEU A 1 429 ? 35.855 -13.692 -30.274 1.00 39.75 429 LEU A CA 1
ATOM 3373 C C . LEU A 1 429 ? 36.227 -15.152 -29.961 1.00 39.75 429 LEU A C 1
ATOM 3375 O O . LEU A 1 429 ? 36.384 -15.948 -30.886 1.00 39.75 429 LEU A O 1
ATOM 3379 N N . ALA A 1 430 ? 36.299 -15.527 -28.679 1.00 33.50 430 ALA A N 1
ATOM 3380 C CA . ALA A 1 430 ? 36.583 -16.905 -28.270 1.00 33.50 430 ALA A CA 1
ATOM 3381 C C . ALA A 1 430 ? 35.431 -17.872 -28.614 1.00 33.50 430 ALA A C 1
ATOM 3383 O O . ALA A 1 430 ? 35.674 -18.998 -29.044 1.00 33.50 430 ALA A O 1
ATOM 3384 N N . ALA A 1 431 ? 34.177 -17.422 -28.491 1.00 39.69 431 ALA A N 1
ATOM 3385 C CA . ALA A 1 431 ? 32.999 -18.233 -28.808 1.00 39.69 431 ALA A CA 1
ATOM 3386 C C . ALA A 1 431 ? 32.824 -18.473 -30.324 1.00 39.69 431 ALA A C 1
ATOM 3388 O O . ALA A 1 431 ? 32.463 -19.573 -30.737 1.00 39.69 431 ALA A O 1
ATOM 3389 N N . SER A 1 432 ? 33.138 -17.478 -31.165 1.00 39.88 432 SER A N 1
ATOM 3390 C CA . SER A 1 432 ? 33.145 -17.620 -32.634 1.00 39.88 432 SER A CA 1
ATOM 3391 C C . SER A 1 432 ? 34.230 -18.594 -33.128 1.00 39.88 432 SER A C 1
ATOM 3393 O O . SER A 1 432 ? 33.980 -19.430 -34.003 1.00 39.88 432 SER A O 1
ATOM 3395 N N . GLN A 1 433 ? 35.422 -18.559 -32.522 1.00 42.75 433 GLN A N 1
ATOM 3396 C CA . GLN A 1 433 ? 36.496 -19.508 -32.839 1.00 42.75 433 GLN A CA 1
ATOM 3397 C C . GLN A 1 433 ? 36.154 -20.942 -32.410 1.00 42.75 433 GLN A C 1
ATOM 3399 O O . GLN A 1 433 ? 36.433 -21.878 -33.152 1.00 42.75 433 GLN A O 1
ATOM 3404 N N . ALA A 1 434 ? 35.475 -21.123 -31.273 1.00 37.09 434 ALA A N 1
ATOM 3405 C CA . ALA A 1 434 ? 34.993 -22.438 -30.849 1.00 37.09 434 ALA A CA 1
ATOM 3406 C C . ALA A 1 434 ? 33.876 -22.987 -31.761 1.00 37.09 434 ALA A C 1
ATOM 3408 O O . ALA A 1 434 ? 33.836 -24.182 -32.034 1.00 37.09 434 ALA A O 1
ATOM 3409 N N . ALA A 1 435 ? 32.995 -22.124 -32.281 1.00 38.38 435 ALA A N 1
ATOM 3410 C CA . ALA A 1 435 ? 31.892 -22.522 -33.163 1.00 38.38 435 ALA A CA 1
ATOM 3411 C C . ALA A 1 435 ? 32.303 -22.781 -34.627 1.00 38.38 435 ALA A C 1
ATOM 3413 O O . ALA A 1 435 ? 31.513 -23.343 -35.380 1.00 38.38 435 ALA A O 1
ATOM 3414 N N . SER A 1 436 ? 33.503 -22.358 -35.043 1.00 38.78 436 SER A N 1
ATOM 3415 C CA . SER A 1 436 ? 34.067 -22.619 -36.380 1.00 38.78 436 SER A CA 1
ATOM 3416 C C . SER A 1 436 ? 35.000 -23.836 -36.425 1.00 38.78 436 SER A C 1
ATOM 3418 O O . SER A 1 436 ? 35.418 -24.240 -37.508 1.00 38.78 436 SER A O 1
ATOM 3420 N N . GLN A 1 437 ? 35.306 -24.432 -35.266 1.00 34.19 437 GLN A N 1
ATOM 3421 C CA . GLN A 1 437 ? 36.105 -25.657 -35.127 1.00 34.19 437 GLN A CA 1
ATOM 3422 C C . GLN A 1 437 ? 35.276 -26.892 -34.715 1.00 34.19 437 GLN A C 1
ATOM 3424 O O . GLN A 1 437 ? 35.861 -27.921 -34.381 1.00 34.19 437 GLN A O 1
ATOM 3429 N N . GLY A 1 438 ? 33.941 -26.796 -34.737 1.00 30.69 438 GLY A N 1
ATOM 3430 C CA . GLY A 1 438 ? 33.004 -27.889 -34.439 1.00 30.69 438 GLY A CA 1
ATOM 3431 C C . GLY A 1 438 ? 32.327 -28.447 -35.678 1.00 30.69 438 GLY A C 1
ATOM 3432 O O . GLY A 1 438 ? 31.858 -27.622 -36.495 1.00 30.69 438 GLY A O 1
#

Organism: NCBI:txid168488